Protein AF-A0AA88Y7M3-F1 (afdb_monomer_lite)

Secondary structure (DSSP, 8-state):
--------------PPP------SSHHHHHHHHHHHHSS---TT---HHHHHHHHHHHHHHGGGSGGGHHHHHHHHHHHHHHHEEEEEEE-TTS-EEEEEHHHHHHHHHHHHHHHHHHHHHHHHHHHHHHHHHHHHHHHHHHHHHHHHHHHHHHHHHHHHHHHHHHHHHHHHHHHHHHHHHHHHHHHHHHHHHHHHHHHHHHHHHHHHHHHHHHHHHHHHHHHHHHHHH-S----------PPPTHHHHHHHHHHHHHHHHHHHHHHHHHHHHHHHHHHHHHHHHHHHHHHS---TT--HHHHHHHHHHHHHHHHHHHHHHHHHHHHHHHHHHHHHHHHHHHHHHHHHHHHHHHTS---------------------------------------S---THHHHGGG-BEEEEESSTTS--EEPTT-EE-TTTSSEESB-GGG--SS--PPPPPTT--EEEEE-------HHHHHHHHHSPPP--------------------PPPP--PPPPPPPP--

Organism: Pinctada imbricata (NCBI:txid66713)

Foldseek 3Di:
DDDDDDDDDDDDDDDDDDDDDDPDDPVLVVVLVVLLVVDPDPDPDDDQVNVVSVLVVLVVCLVVPPPCSVVSVVVSVVVCPQFWDPDFDQDPVRDTDTGGPSVVVVVVVVVVVVVVVVVVVVVVVVVVVVVVVVVVVVVVVVVVVVVVVVVVVVVVVVVVVVVVVVVVVVVVVVVVVVVVVVVVVVVVVVVVVVVVVVVVVVVVVVVVVVVVVVVVVVVVVVVVVVVVVVPDDDDDDDDDDDDDPLVVLLVVLVVVLVVLVVVLVVLVVVLVVLVVVLVVVVVVLVVVVVVLDPDVPDDPVRVVVSVVVVVVSVVVNVVSVVVSVVSNVVSVVVSVVSVVVSVVSVVVSVVSVVPDDPDDDDDDDDDDDDDDDDDDDDDDDDDDDDDDDDDPPDDPCPPCLLVQLQQFKWKWFDLDQPPDTDGDPPFDADPSNRGTTPDGPSPDDPDDDDDDDPPRTNDMDIDRDPRPDPVVVVVVVVPDDDDDDDDDDDDDDDDPDPDPDDDDDDDDDDDDDDDDDDD

Structure (mmCIF, N/CA/C/O backbone):
data_AF-A0AA88Y7M3-F1
#
_entry.id   AF-A0AA88Y7M3-F1
#
loop_
_atom_site.group_PDB
_atom_site.id
_atom_site.type_symbol
_atom_site.label_atom_id
_atom_site.label_alt_id
_atom_site.label_comp_id
_atom_site.label_asym_id
_atom_site.label_entity_id
_atom_site.label_seq_id
_atom_site.pdbx_PDB_ins_code
_atom_site.Cartn_x
_atom_site.Cartn_y
_atom_site.Cartn_z
_atom_site.occupancy
_atom_site.B_iso_or_equiv
_atom_site.auth_seq_id
_atom_site.auth_comp_id
_atom_site.auth_asym_id
_atom_site.auth_atom_id
_atom_site.pdbx_PDB_model_num
ATOM 1 N N . MET A 1 1 ? -49.621 -44.677 62.172 1.00 40.03 1 MET A N 1
ATOM 2 C CA . MET A 1 1 ? -48.703 -45.122 63.239 1.00 40.03 1 MET A CA 1
ATOM 3 C C . MET A 1 1 ? -48.832 -44.098 64.359 1.00 40.03 1 MET A C 1
ATOM 5 O O . MET A 1 1 ? -48.247 -43.036 64.254 1.00 40.03 1 MET A O 1
ATOM 9 N N . GLU A 1 2 ? -49.791 -44.201 65.287 1.00 35.47 2 GLU A N 1
ATOM 10 C CA . GLU A 1 2 ? -49.888 -45.225 66.354 1.00 35.47 2 GLU A CA 1
ATOM 11 C C . GLU A 1 2 ? -48.499 -45.572 66.899 1.00 35.47 2 GLU A C 1
ATOM 13 O O . GLU A 1 2 ? -47.643 -46.012 66.140 1.00 35.47 2 GLU A O 1
ATOM 18 N N . ILE A 1 3 ? -48.197 -45.284 68.168 1.00 39.41 3 ILE A N 1
ATOM 19 C CA . ILE A 1 3 ? -48.433 -46.154 69.342 1.00 39.41 3 ILE A CA 1
ATOM 20 C C . ILE A 1 3 ? -48.314 -45.241 70.598 1.00 39.41 3 ILE A C 1
ATOM 22 O O . ILE A 1 3 ? -47.379 -44.452 70.678 1.00 39.41 3 ILE A O 1
ATOM 26 N N . ARG A 1 4 ? -49.350 -45.102 71.455 1.00 33.25 4 ARG A N 1
ATOM 27 C CA . ARG A 1 4 ? -49.575 -45.817 72.751 1.00 33.25 4 ARG A CA 1
ATOM 28 C C . ARG A 1 4 ? -48.367 -45.728 73.711 1.00 33.25 4 ARG A C 1
ATOM 30 O O . ARG A 1 4 ? -47.251 -45.967 73.301 1.00 33.25 4 ARG A O 1
ATOM 37 N N . GLY A 1 5 ? -48.466 -45.434 75.005 1.00 32.84 5 GLY A N 1
ATOM 38 C CA . GLY A 1 5 ? -49.502 -45.555 76.040 1.00 32.84 5 GLY A CA 1
ATOM 39 C C . GLY A 1 5 ? -48.958 -44.864 77.314 1.00 32.84 5 GLY A C 1
ATOM 40 O O . GLY A 1 5 ? -47.847 -44.356 77.302 1.00 32.84 5 GLY A O 1
ATOM 41 N N . GLY A 1 6 ? -49.629 -44.741 78.451 1.00 30.78 6 GLY A N 1
ATOM 42 C CA . GLY A 1 6 ? -50.733 -45.492 79.024 1.00 30.78 6 GLY A CA 1
ATOM 43 C C . GLY A 1 6 ? -50.415 -45.711 80.513 1.00 30.78 6 GLY A C 1
ATOM 44 O O . GLY A 1 6 ? -49.339 -46.195 80.838 1.00 30.78 6 GLY A O 1
ATOM 45 N N . GLY A 1 7 ? -51.363 -45.380 81.397 1.00 33.00 7 GLY A N 1
ATOM 46 C CA . GLY A 1 7 ? -51.380 -45.785 82.814 1.00 33.00 7 GLY A CA 1
ATOM 47 C C . GLY A 1 7 ? -51.009 -44.667 83.805 1.00 33.00 7 GLY A C 1
ATOM 48 O O . GLY A 1 7 ? -49.967 -44.051 83.686 1.00 33.00 7 GLY A O 1
ATOM 49 N N . GLY A 1 8 ? -51.788 -44.313 84.827 1.00 31.11 8 GLY A N 1
ATOM 50 C CA . GLY A 1 8 ? -52.992 -44.935 85.369 1.00 31.11 8 GLY A CA 1
ATOM 51 C C . GLY A 1 8 ? -52.882 -45.180 86.879 1.00 31.11 8 GLY A C 1
ATOM 52 O O . GLY A 1 8 ? -52.423 -46.235 87.281 1.00 31.11 8 GLY A O 1
ATOM 53 N N . ARG A 1 9 ? -53.442 -44.241 87.662 1.00 34.91 9 ARG A N 1
ATOM 54 C CA . ARG A 1 9 ? -54.138 -44.390 88.968 1.00 34.91 9 ARG A CA 1
ATOM 55 C C . ARG A 1 9 ? -53.392 -44.926 90.213 1.00 34.91 9 ARG A C 1
ATOM 57 O O . ARG A 1 9 ? -52.965 -46.070 90.245 1.00 34.91 9 ARG A O 1
ATOM 64 N N . LYS A 1 10 ? -53.539 -44.190 91.328 1.00 33.66 10 LYS A N 1
ATOM 65 C CA . LYS A 1 10 ? -54.409 -44.427 92.529 1.00 33.66 10 LYS A CA 1
ATOM 66 C C . LYS A 1 10 ? -53.847 -43.558 93.680 1.00 33.66 10 LYS A C 1
ATOM 68 O O . LYS A 1 10 ? -52.641 -43.517 93.852 1.00 33.66 10 LYS A O 1
ATOM 73 N N . GLY A 1 11 ? -54.618 -42.669 94.326 1.00 31.55 11 GLY A N 1
ATOM 74 C CA . GLY A 1 11 ? -55.534 -42.953 95.454 1.00 31.55 11 GLY A CA 1
ATOM 75 C C . GLY A 1 11 ? -54.705 -43.268 96.712 1.00 31.55 11 GLY A C 1
ATOM 76 O O . GLY A 1 11 ? -53.865 -44.145 96.636 1.00 31.55 11 GLY A O 1
ATOM 77 N N . VAL A 1 12 ? -54.821 -42.654 97.891 1.00 32.78 12 VAL A N 1
ATOM 78 C CA . VAL A 1 12 ? -55.967 -42.286 98.748 1.00 32.78 12 VAL A CA 1
ATOM 79 C C . VAL A 1 12 ? -55.325 -41.480 99.907 1.00 32.78 12 VAL A C 1
ATOM 81 O O . VAL A 1 12 ? -54.249 -41.845 100.356 1.00 32.78 12 VAL A O 1
ATOM 84 N N . GLY A 1 13 ? -55.792 -40.295 100.304 1.00 29.58 13 GLY A N 1
ATOM 85 C CA . GLY A 1 13 ? -56.851 -40.089 101.301 1.00 29.58 13 GLY A CA 1
ATOM 86 C C . GLY A 1 13 ? -56.268 -39.739 102.683 1.00 29.58 13 GLY A C 1
ATOM 87 O O . GLY A 1 13 ? -55.362 -40.402 103.167 1.00 29.58 13 GLY A O 1
ATOM 88 N N . GLY A 1 14 ? -56.789 -38.688 103.322 1.00 31.47 14 GLY A N 1
ATOM 89 C CA . GLY A 1 14 ? -56.364 -38.290 104.669 1.00 31.47 14 GLY A CA 1
ATOM 90 C C . GLY A 1 14 ? -56.808 -36.883 105.054 1.00 31.47 14 GLY A C 1
ATOM 91 O O . GLY A 1 14 ? -55.990 -35.982 105.195 1.00 31.47 14 GLY A O 1
ATOM 92 N N . GLY A 1 15 ? -58.121 -36.675 105.173 1.00 30.50 15 GLY A N 1
ATOM 93 C CA . GLY A 1 15 ? -58.709 -35.404 105.591 1.00 30.50 15 GLY A CA 1
ATOM 94 C C . GLY A 1 15 ? -58.549 -35.143 107.092 1.00 30.50 15 GLY A C 1
ATOM 95 O O . GLY A 1 15 ? -59.103 -35.869 107.913 1.00 30.50 15 GLY A O 1
ATOM 96 N N . GLY A 1 16 ? -57.860 -34.054 107.437 1.00 33.12 16 GLY A N 1
ATOM 97 C CA . GLY A 1 16 ? -57.858 -33.445 108.767 1.00 33.12 16 GLY A CA 1
ATOM 98 C C . GLY A 1 16 ? -58.781 -32.226 108.805 1.00 33.12 16 GLY A C 1
ATOM 99 O O . GLY A 1 16 ? -58.578 -31.248 108.086 1.00 33.12 16 GLY A O 1
ATOM 100 N N . LYS A 1 17 ? -59.826 -32.293 109.633 1.00 34.66 17 LYS A N 1
ATOM 101 C CA . LYS A 1 17 ? -60.807 -31.223 109.865 1.00 34.66 17 LYS A CA 1
ATOM 102 C C . LYS A 1 17 ? -60.150 -30.034 110.581 1.00 34.66 17 LYS A C 1
ATOM 104 O O . LYS A 1 17 ? -59.728 -30.162 111.722 1.00 34.66 17 LYS A O 1
ATOM 109 N N . GLY A 1 18 ? -60.172 -28.859 109.951 1.00 33.34 18 GLY A N 1
ATOM 110 C CA . GLY A 1 18 ? -59.801 -27.576 110.557 1.00 33.34 18 GLY A CA 1
ATOM 111 C C . GLY A 1 18 ? -60.838 -26.504 110.231 1.00 33.34 18 GLY A C 1
ATOM 112 O O . GLY A 1 18 ? -60.803 -25.868 109.181 1.00 33.34 18 GLY A O 1
ATOM 113 N N . ARG A 1 19 ? -61.812 -26.334 111.123 1.00 36.12 19 ARG A N 1
ATOM 114 C CA . ARG A 1 19 ? -62.921 -25.382 111.012 1.00 36.12 19 ARG A CA 1
ATOM 115 C C . ARG A 1 19 ? -62.420 -23.984 111.399 1.00 36.12 19 ARG A C 1
ATOM 117 O O . ARG A 1 19 ? -62.315 -23.695 112.581 1.00 36.12 19 ARG A O 1
ATOM 124 N N . LEU A 1 20 ? -62.184 -23.091 110.434 1.00 34.91 20 LEU A N 1
ATOM 125 C CA . LEU A 1 20 ? -62.136 -21.646 110.703 1.00 34.91 20 LEU A CA 1
ATOM 126 C C . LEU A 1 20 ? -62.958 -20.859 109.677 1.00 34.91 20 LEU A C 1
ATOM 128 O O . LEU A 1 20 ? -62.639 -20.771 108.491 1.00 34.91 20 LEU A O 1
ATOM 132 N N . LYS A 1 21 ? -64.039 -20.255 110.179 1.00 41.78 21 LYS A N 1
ATOM 133 C CA . LYS A 1 21 ? -64.826 -19.215 109.516 1.00 41.78 21 LYS A CA 1
ATOM 134 C C . LYS A 1 21 ? -63.900 -18.057 109.106 1.00 41.78 21 LYS A C 1
ATOM 136 O O . LYS A 1 21 ? -63.487 -17.272 109.950 1.00 41.78 21 LYS A O 1
ATOM 141 N N . ARG A 1 22 ? -63.643 -17.894 107.806 1.00 33.56 22 ARG A N 1
ATOM 142 C CA . ARG A 1 22 ? -63.214 -16.622 107.192 1.00 33.56 22 ARG A CA 1
ATOM 143 C C . ARG A 1 22 ? -64.024 -16.383 105.914 1.00 33.56 22 ARG A C 1
ATOM 145 O O . ARG A 1 22 ? -63.548 -16.580 104.800 1.00 33.56 22 ARG A O 1
ATOM 152 N N . ARG A 1 23 ? -65.292 -15.992 106.079 1.00 34.78 23 ARG A N 1
ATOM 153 C CA . ARG A 1 23 ? -66.102 -15.398 105.002 1.00 34.78 23 ARG A CA 1
ATOM 154 C C . ARG A 1 23 ? -65.653 -13.941 104.826 1.00 34.78 23 ARG A C 1
ATOM 156 O O . ARG A 1 23 ? -65.616 -13.211 105.807 1.00 34.78 23 ARG A O 1
ATOM 163 N N . GLY A 1 24 ? -65.292 -13.539 103.602 1.00 36.59 24 GLY A N 1
ATOM 164 C CA . GLY A 1 24 ? -65.169 -12.119 103.234 1.00 36.59 24 GLY A CA 1
ATOM 165 C C . GLY A 1 24 ? -64.111 -11.742 102.187 1.00 36.59 24 GLY A C 1
ATOM 166 O O . GLY A 1 24 ? -64.396 -10.905 101.342 1.00 36.59 24 GLY A O 1
ATOM 167 N N . ARG A 1 25 ? -62.908 -12.343 102.180 1.00 38.91 25 ARG A N 1
ATOM 168 C CA . ARG A 1 25 ? -61.787 -11.831 101.344 1.00 38.91 25 ARG A CA 1
ATOM 169 C C . ARG A 1 25 ? -61.368 -12.688 100.138 1.00 38.91 25 ARG A C 1
ATOM 171 O O . ARG A 1 25 ? -60.742 -12.159 99.228 1.00 38.91 25 ARG A O 1
ATOM 178 N N . ARG A 1 26 ? -61.756 -13.970 100.061 1.00 38.03 26 ARG A N 1
ATOM 179 C CA . ARG A 1 26 ? -61.292 -14.897 98.998 1.00 38.03 26 ARG A CA 1
ATOM 180 C C . ARG A 1 26 ? -61.873 -14.649 97.594 1.00 38.03 26 ARG A C 1
ATOM 182 O O . ARG A 1 26 ? -61.224 -14.993 96.621 1.00 38.03 26 ARG A O 1
ATOM 189 N N . ARG A 1 27 ? -63.046 -14.015 97.452 1.00 49.03 27 ARG A N 1
ATOM 190 C CA . ARG A 1 27 ? -63.662 -13.781 96.122 1.00 49.03 27 ARG A CA 1
ATOM 191 C C . ARG A 1 27 ? -62.916 -12.761 95.253 1.00 49.03 27 ARG A C 1
ATOM 193 O O . ARG A 1 27 ? -63.016 -12.837 94.038 1.00 49.03 27 ARG A O 1
ATOM 200 N N . ARG A 1 28 ? -62.198 -11.805 95.855 1.00 49.22 28 ARG A N 1
ATOM 201 C CA . ARG A 1 28 ? -61.482 -10.762 95.099 1.00 49.22 28 ARG A CA 1
ATOM 202 C C . ARG A 1 28 ? -60.147 -11.260 94.551 1.00 49.22 28 ARG A C 1
ATOM 204 O O . ARG A 1 28 ? -59.816 -10.918 93.429 1.00 49.22 28 ARG A O 1
ATOM 211 N N . VAL A 1 29 ? -59.442 -12.103 95.306 1.00 53.81 29 VAL A N 1
ATOM 212 C CA . VAL A 1 29 ? -58.156 -12.690 94.890 1.00 53.81 29 VAL A CA 1
ATOM 213 C C . VAL A 1 29 ? -58.335 -13.550 93.634 1.00 53.81 29 VAL A C 1
ATOM 215 O O . VAL A 1 29 ? -57.648 -13.308 92.651 1.00 53.81 29 VAL A O 1
ATOM 218 N N . ASN A 1 30 ? -59.364 -14.410 93.598 1.00 59.31 30 ASN A N 1
ATOM 219 C CA . ASN A 1 30 ? -59.674 -15.219 92.412 1.00 59.31 30 ASN A CA 1
ATOM 220 C C . ASN A 1 30 ? -59.967 -14.384 91.152 1.00 59.31 30 ASN A C 1
ATOM 222 O O . ASN A 1 30 ? -59.659 -14.831 90.058 1.00 59.31 30 ASN A O 1
ATOM 226 N N . ARG A 1 31 ? -60.564 -13.186 91.274 1.00 63.78 31 ARG A N 1
ATOM 227 C CA . ARG A 1 31 ? -60.879 -12.331 90.112 1.00 63.78 31 ARG A CA 1
ATOM 228 C C . ARG A 1 31 ? -59.612 -11.793 89.447 1.00 63.78 31 ARG A C 1
ATOM 230 O O . ARG A 1 31 ? -59.529 -11.776 88.228 1.00 63.78 31 ARG A O 1
ATOM 237 N N . TYR A 1 32 ? -58.657 -11.336 90.250 1.00 64.38 32 TYR A N 1
ATOM 238 C CA . TYR A 1 32 ? -57.402 -10.776 89.749 1.00 64.38 32 TYR A CA 1
ATOM 239 C C . TYR A 1 32 ? -56.449 -11.866 89.245 1.00 64.38 32 TYR A C 1
ATOM 241 O O . TYR A 1 32 ? -55.717 -11.643 88.291 1.00 64.38 32 TYR A O 1
ATOM 249 N N . GLU A 1 33 ? -56.511 -13.060 89.834 1.00 62.09 33 GLU A N 1
ATOM 250 C CA . GLU A 1 33 ? -55.782 -14.238 89.359 1.00 62.09 33 GLU A CA 1
ATOM 251 C C . GLU A 1 33 ? -56.302 -14.717 87.992 1.00 62.09 33 GLU A C 1
ATOM 253 O O . GLU A 1 33 ? -55.501 -14.978 87.103 1.00 62.09 33 GLU A O 1
ATOM 258 N N . LEU A 1 34 ? -57.625 -14.721 87.780 1.00 63.44 34 LEU A N 1
ATOM 259 C CA . LEU A 1 34 ? -58.248 -14.993 86.475 1.00 63.44 34 LEU A CA 1
ATOM 260 C C . LEU A 1 34 ? -57.843 -13.967 85.400 1.00 63.44 34 LEU A C 1
ATOM 262 O O . LEU A 1 34 ? -57.392 -14.364 84.333 1.00 63.44 34 LEU A O 1
ATOM 266 N N . LEU A 1 35 ? -57.893 -12.664 85.707 1.00 62.09 35 LEU A N 1
ATOM 267 C CA . LEU A 1 35 ? -57.499 -11.597 84.768 1.00 62.09 35 LEU A CA 1
ATOM 268 C C . LEU A 1 35 ? -56.031 -11.690 84.317 1.00 62.09 35 LEU A C 1
ATOM 270 O O . LEU A 1 35 ? -55.704 -11.328 83.192 1.00 62.09 35 LEU A O 1
ATOM 274 N N . CYS A 1 36 ? -55.141 -12.181 85.181 1.00 60.62 36 CYS A N 1
ATOM 275 C CA . CYS A 1 36 ? -53.735 -12.400 84.841 1.00 60.62 36 CYS A CA 1
ATOM 276 C C . CYS A 1 36 ? -53.484 -13.721 84.086 1.00 60.62 36 CYS A C 1
ATOM 278 O O . CYS A 1 36 ? -52.421 -13.865 83.483 1.00 60.62 36 CYS A O 1
ATOM 280 N N . LEU A 1 37 ? -54.418 -14.680 84.141 1.00 62.91 37 LEU A N 1
ATOM 281 C CA . LEU A 1 37 ? -54.350 -15.983 83.461 1.00 62.91 37 LEU A CA 1
ATOM 282 C C . LEU A 1 37 ? -54.987 -15.959 82.064 1.00 62.91 37 LEU A C 1
ATOM 284 O O . LEU A 1 37 ? -54.575 -16.738 81.207 1.00 62.91 37 LEU A O 1
ATOM 288 N N . ASP A 1 38 ? -55.931 -15.045 81.821 1.00 60.72 38 ASP A N 1
ATOM 289 C CA . ASP A 1 38 ? -56.581 -14.841 80.517 1.00 60.72 38 ASP A CA 1
ATOM 290 C C . ASP A 1 38 ? -55.612 -14.312 79.433 1.00 60.72 38 ASP A C 1
ATOM 292 O O . ASP A 1 38 ? -55.973 -14.221 78.260 1.00 60.72 38 ASP A O 1
ATOM 296 N N . HIS A 1 39 ? -54.369 -13.964 79.790 1.00 58.59 39 HIS A N 1
ATOM 297 C CA . HIS A 1 39 ? -53.306 -13.590 78.849 1.00 58.59 39 HIS A CA 1
ATOM 298 C C . HIS A 1 39 ? -52.179 -14.634 78.905 1.00 58.59 39 HIS A C 1
ATOM 300 O O . HIS A 1 39 ? -51.410 -14.653 79.874 1.00 58.59 39 HIS A O 1
ATOM 306 N N . PRO A 1 40 ? -52.069 -15.531 77.903 1.00 54.66 40 PRO A N 1
ATOM 307 C CA . PRO A 1 40 ? -51.190 -16.690 77.979 1.00 54.66 40 PRO A CA 1
ATOM 308 C C . PRO A 1 40 ? -49.718 -16.283 78.091 1.00 54.66 40 PRO A C 1
ATOM 310 O O . PRO A 1 40 ? -49.215 -15.402 77.392 1.00 54.66 40 PRO A O 1
ATOM 313 N N . ILE A 1 41 ? -49.012 -16.965 78.988 1.00 55.09 41 ILE A N 1
ATOM 314 C CA . ILE A 1 41 ? -47.576 -16.817 79.203 1.00 55.09 41 ILE A CA 1
ATOM 315 C C . ILE A 1 41 ? -46.862 -17.428 77.993 1.00 55.09 41 ILE A C 1
ATOM 317 O O . ILE A 1 41 ? -46.729 -18.646 77.915 1.00 55.09 41 ILE A O 1
ATOM 321 N N . GLN A 1 42 ? -46.357 -16.610 77.068 1.00 54.97 42 GLN A N 1
ATOM 322 C CA . GLN A 1 42 ? -45.207 -17.048 76.278 1.00 54.97 42 GLN A CA 1
ATOM 323 C C . GLN A 1 42 ? -43.968 -16.925 77.176 1.00 54.97 42 GLN A C 1
ATOM 325 O O . GLN A 1 42 ? -43.625 -15.809 77.586 1.00 54.97 42 GLN A O 1
ATOM 330 N N . PRO A 1 43 ? -43.318 -18.039 77.558 1.00 47.62 43 PRO A N 1
ATOM 331 C CA . PRO A 1 43 ? -42.139 -17.980 78.408 1.00 47.62 43 PRO A CA 1
ATOM 332 C C . PRO A 1 43 ? -41.037 -17.193 77.682 1.00 47.62 43 PRO A C 1
ATOM 334 O O . PRO A 1 43 ? -40.630 -17.553 76.582 1.00 47.62 43 PRO A O 1
ATOM 337 N N . GLY A 1 44 ? -40.582 -16.091 78.286 1.00 57.31 44 GLY A N 1
ATOM 338 C CA . GLY A 1 44 ? -39.418 -15.323 77.824 1.00 57.31 44 GLY A CA 1
ATOM 339 C C . GLY A 1 44 ? -39.689 -14.040 77.026 1.00 57.31 44 GLY A C 1
ATOM 340 O O . GLY A 1 44 ? -38.734 -13.325 76.741 1.00 57.31 44 GLY A O 1
ATOM 341 N N . LYS A 1 45 ? -40.943 -13.687 76.698 1.00 62.91 45 LYS A N 1
ATOM 342 C CA . LYS A 1 45 ? -41.257 -12.424 75.995 1.00 62.91 45 LYS A CA 1
ATOM 343 C C . LYS A 1 45 ? -42.175 -11.521 76.833 1.00 62.91 45 LYS A C 1
ATOM 345 O O . LYS A 1 45 ? -43.278 -11.943 77.181 1.00 62.91 45 LYS A O 1
ATOM 350 N N . PRO A 1 46 ? -41.768 -10.276 77.148 1.00 67.25 46 PRO A N 1
ATOM 351 C CA . PRO A 1 46 ? -42.670 -9.292 77.740 1.00 67.25 46 PRO A CA 1
ATOM 352 C C . PRO A 1 46 ? -43.801 -8.967 76.753 1.00 67.25 46 PRO A C 1
ATOM 354 O O . PRO A 1 46 ? -43.540 -8.797 75.558 1.00 67.25 46 PRO A O 1
ATOM 357 N N . ASN A 1 47 ? -45.042 -8.918 77.247 1.00 73.56 47 ASN A N 1
ATOM 358 C CA . ASN A 1 47 ? -46.235 -8.583 76.466 1.00 73.56 47 ASN A CA 1
ATOM 359 C C . ASN A 1 47 ? -46.864 -7.291 77.018 1.00 73.56 47 ASN A C 1
ATOM 361 O O . ASN A 1 47 ? -47.079 -7.181 78.228 1.00 73.56 47 ASN A O 1
ATOM 365 N N . GLU A 1 48 ? -47.148 -6.329 76.140 1.00 73.19 48 GLU A N 1
ATOM 366 C CA . GLU A 1 48 ? -47.672 -5.002 76.488 1.00 73.19 48 GLU A CA 1
ATOM 367 C C . GLU A 1 48 ? -49.051 -5.080 77.153 1.00 73.19 48 GLU A C 1
ATOM 369 O O . GLU A 1 48 ? -49.285 -4.443 78.181 1.00 73.19 48 GLU A O 1
ATOM 374 N N . GLU A 1 49 ? -49.936 -5.923 76.626 1.00 73.81 49 GLU A N 1
ATOM 375 C CA . GLU A 1 49 ? -51.302 -6.091 77.132 1.00 73.81 49 GLU A CA 1
ATOM 376 C C . GLU A 1 49 ? -51.308 -6.619 78.570 1.00 73.81 49 GLU A C 1
ATOM 378 O O . GLU A 1 49 ? -52.059 -6.152 79.423 1.00 73.81 49 GLU A O 1
ATOM 383 N N . ARG A 1 50 ? -50.386 -7.533 78.887 1.00 74.81 50 ARG A N 1
ATOM 384 C CA . ARG A 1 50 ? -50.243 -8.093 80.235 1.00 74.81 50 ARG A CA 1
ATOM 385 C C . ARG A 1 50 ? -49.733 -7.063 81.237 1.00 74.81 50 ARG A C 1
ATOM 387 O O . ARG A 1 50 ? -50.193 -7.046 82.376 1.00 74.81 50 ARG A O 1
ATOM 394 N N . VAL A 1 51 ? -48.789 -6.217 80.832 1.00 79.06 51 VAL A N 1
ATOM 395 C CA . VAL A 1 51 ? -48.288 -5.123 81.676 1.00 79.06 51 VAL A CA 1
ATOM 396 C C . VAL A 1 51 ? -49.407 -4.111 81.935 1.00 79.06 51 VAL A C 1
ATOM 398 O O . VAL A 1 51 ? -49.620 -3.722 83.081 1.00 79.06 51 VAL A O 1
ATOM 401 N N . ARG A 1 52 ? -50.205 -3.786 80.911 1.00 77.44 52 ARG A N 1
ATOM 402 C CA . ARG A 1 52 ? -51.381 -2.911 81.026 1.00 77.44 52 ARG A CA 1
ATOM 403 C C . ARG A 1 52 ? -52.424 -3.474 82.001 1.00 77.44 52 ARG A C 1
ATOM 405 O O . ARG A 1 52 ? -52.874 -2.758 82.894 1.00 77.44 52 ARG A O 1
ATOM 412 N N . VAL A 1 53 ? -52.746 -4.766 81.899 1.00 78.06 53 VAL A N 1
ATOM 413 C CA . VAL A 1 53 ? -53.654 -5.453 82.835 1.00 78.06 53 VAL A CA 1
ATOM 414 C C . VAL A 1 53 ? -53.068 -5.500 84.249 1.00 78.06 53 VAL A C 1
ATOM 416 O O . VAL A 1 53 ? -53.787 -5.248 85.213 1.00 78.06 53 VAL A O 1
ATOM 419 N N . ALA A 1 54 ? -51.765 -5.743 84.409 1.00 77.44 54 ALA A N 1
ATOM 420 C CA . ALA A 1 54 ? -51.115 -5.763 85.721 1.00 77.44 54 ALA A CA 1
ATOM 421 C C . ALA A 1 54 ? -51.188 -4.401 86.436 1.00 77.44 54 ALA A C 1
ATOM 423 O O . ALA A 1 54 ? -51.498 -4.359 87.629 1.00 77.44 54 ALA A O 1
ATOM 424 N N . PHE A 1 55 ? -50.976 -3.292 85.719 1.00 81.00 55 PHE A N 1
ATOM 425 C CA . PHE A 1 55 ? -51.149 -1.946 86.274 1.00 81.00 55 PHE A CA 1
ATOM 426 C C . PHE A 1 55 ? -52.620 -1.602 86.537 1.00 81.00 55 PHE A C 1
ATOM 428 O O . PHE A 1 55 ? -52.915 -0.999 87.565 1.00 81.00 55 PHE A O 1
ATOM 435 N N . GLN A 1 56 ? -53.560 -2.069 85.707 1.00 80.38 56 GLN A N 1
ATOM 436 C CA . GLN A 1 56 ? -54.996 -1.905 85.965 1.00 80.38 56 GLN A CA 1
ATOM 437 C C . GLN A 1 56 ? -55.440 -2.647 87.236 1.00 80.38 56 GLN A C 1
ATOM 439 O O . GLN A 1 56 ? -56.216 -2.122 88.031 1.00 80.38 56 GLN A O 1
ATOM 444 N N . VAL A 1 57 ? -54.918 -3.855 87.468 1.00 79.44 57 VAL A N 1
ATOM 445 C CA . VAL A 1 57 ? -55.143 -4.618 88.704 1.00 79.44 57 VAL A CA 1
ATOM 446 C C . VAL A 1 57 ? -54.508 -3.919 89.909 1.00 79.44 57 VAL A C 1
ATOM 448 O O . VAL A 1 57 ? -55.116 -3.878 90.981 1.00 79.44 57 VAL A O 1
ATOM 451 N N . LEU A 1 58 ? -53.313 -3.347 89.748 1.00 78.81 58 LEU A N 1
ATOM 452 C CA . LEU A 1 58 ? -52.640 -2.575 90.792 1.00 78.81 58 LEU A CA 1
ATOM 453 C C . LEU A 1 58 ? -53.455 -1.325 91.171 1.00 78.81 58 LEU A C 1
ATOM 455 O O . LEU A 1 58 ? -53.695 -1.099 92.356 1.00 78.81 58 LEU A O 1
ATOM 459 N N . ASP A 1 59 ? -53.975 -0.590 90.188 1.00 80.75 59 ASP A N 1
ATOM 460 C CA . ASP A 1 59 ? -54.851 0.578 90.372 1.00 80.75 59 ASP A CA 1
ATOM 461 C C . ASP A 1 59 ? -56.148 0.235 91.093 1.00 80.75 59 ASP A C 1
ATOM 463 O O . ASP A 1 59 ? -56.629 0.978 91.947 1.00 80.75 59 ASP A O 1
ATOM 467 N N . ASP A 1 60 ? -56.677 -0.947 90.811 1.00 81.00 60 ASP A N 1
ATOM 468 C CA . ASP A 1 60 ? -57.853 -1.487 91.466 1.00 81.00 60 ASP A CA 1
ATOM 469 C C . ASP A 1 60 ? -57.596 -1.866 92.934 1.00 81.00 60 ASP A C 1
ATOM 471 O O . ASP A 1 60 ? -58.517 -1.845 93.762 1.00 81.00 60 ASP A O 1
ATOM 475 N N . LEU A 1 61 ? -56.371 -2.285 93.261 1.00 77.62 61 LEU A N 1
ATOM 476 C CA . LEU A 1 61 ? -55.976 -2.776 94.582 1.00 77.62 61 LEU A CA 1
ATOM 477 C C . LEU A 1 61 ? -55.498 -1.653 95.507 1.00 77.62 61 LEU A C 1
ATOM 479 O O . LEU A 1 61 ? -55.835 -1.690 96.692 1.00 77.62 61 LEU A O 1
ATOM 483 N N . VAL A 1 62 ? -54.785 -0.651 94.987 1.00 77.88 62 VAL A N 1
ATOM 484 C CA . VAL A 1 62 ? -54.184 0.454 95.758 1.00 77.88 62 VAL A CA 1
ATOM 485 C C . VAL A 1 62 ? -55.194 1.163 96.684 1.00 77.88 62 VAL A C 1
ATOM 487 O O . VAL A 1 62 ? -54.921 1.237 97.885 1.00 77.88 62 VAL A O 1
ATOM 490 N N . PRO A 1 63 ? -56.403 1.569 96.238 1.00 79.81 63 PRO A N 1
ATOM 491 C CA . PRO A 1 63 ? -57.399 2.226 97.096 1.00 79.81 63 PRO A CA 1
ATOM 492 C C . PRO A 1 63 ? -57.959 1.330 98.211 1.00 79.81 63 PRO A C 1
ATOM 494 O O . PRO A 1 63 ? -58.531 1.812 99.188 1.00 79.81 63 PRO A O 1
ATOM 497 N N . LYS A 1 64 ? -57.827 0.003 98.078 1.00 78.12 64 LYS A N 1
ATOM 498 C CA . LYS A 1 64 ? -58.372 -0.991 99.018 1.00 78.12 64 LYS A CA 1
ATOM 499 C C . LYS A 1 64 ? -57.391 -1.325 100.156 1.00 78.12 64 LYS A C 1
ATOM 501 O O . LYS A 1 64 ? -57.754 -2.104 101.040 1.00 78.12 64 LYS A O 1
ATOM 506 N N . LEU A 1 65 ? -56.178 -0.755 100.153 1.00 74.69 65 LEU A N 1
ATOM 507 C CA . LEU A 1 65 ? -55.086 -1.061 101.095 1.00 74.69 65 LEU A CA 1
ATOM 508 C C . LEU A 1 65 ? -55.044 -0.159 102.348 1.00 74.69 65 LEU A C 1
ATOM 510 O O . LEU A 1 65 ? -54.226 -0.387 103.242 1.00 74.69 65 LEU A O 1
ATOM 514 N N . GLY A 1 66 ? -55.946 0.822 102.471 1.00 75.69 66 GLY A N 1
ATOM 515 C CA . GLY A 1 66 ? -56.112 1.624 103.691 1.00 75.69 66 GLY A CA 1
ATOM 516 C C . GLY A 1 66 ? -54.878 2.474 104.016 1.00 75.69 66 GLY A C 1
ATOM 517 O O . GLY A 1 66 ? -54.491 3.328 103.224 1.00 75.69 66 GLY A O 1
ATOM 518 N N . VAL A 1 67 ? -54.238 2.248 105.168 1.00 75.56 67 VAL A N 1
ATOM 519 C CA . VAL A 1 67 ? -53.069 3.032 105.636 1.00 75.56 67 VAL A CA 1
ATOM 520 C C . VAL A 1 67 ? -51.867 2.909 104.687 1.00 75.56 67 VAL A C 1
ATOM 522 O O . VAL A 1 67 ? -51.093 3.851 104.530 1.00 75.56 67 VAL A O 1
ATOM 525 N N . TYR A 1 68 ? -51.742 1.776 103.994 1.00 75.69 68 TYR A N 1
ATOM 526 C CA . TYR A 1 68 ? -50.640 1.513 103.068 1.00 75.69 68 TYR A CA 1
ATOM 527 C C . TYR A 1 68 ? -50.839 2.124 101.679 1.00 75.69 68 TYR A C 1
ATOM 529 O O . TYR A 1 68 ? -49.922 2.051 100.865 1.00 75.69 68 TYR A O 1
ATOM 537 N N . THR A 1 69 ? -51.991 2.753 101.411 1.00 81.06 69 THR A N 1
ATOM 538 C CA . THR A 1 69 ? -52.299 3.358 100.105 1.00 81.06 69 THR A CA 1
ATOM 539 C C . THR A 1 69 ? -51.174 4.289 99.665 1.00 81.06 69 THR A C 1
ATOM 541 O O . THR A 1 69 ? -50.626 4.089 98.596 1.00 81.06 69 THR A O 1
ATOM 544 N N . ARG A 1 70 ? -50.712 5.206 100.530 1.00 78.06 70 ARG A N 1
ATOM 545 C CA . ARG A 1 70 ? -49.624 6.151 100.202 1.00 78.06 70 ARG A CA 1
ATOM 546 C C . ARG A 1 70 ? -48.308 5.477 99.798 1.00 78.06 70 ARG A C 1
ATOM 548 O O . ARG A 1 70 ? -47.600 6.000 98.947 1.00 78.06 70 ARG A O 1
ATOM 555 N N . VAL A 1 71 ? -47.971 4.346 100.418 1.00 82.19 71 VAL A N 1
ATOM 556 C CA . VAL A 1 71 ? -46.730 3.610 100.128 1.00 82.19 71 VAL A CA 1
ATOM 557 C C . VAL A 1 71 ? -46.866 2.860 98.806 1.00 82.19 71 VAL A C 1
ATOM 559 O O . VAL A 1 71 ? -45.984 2.944 97.962 1.00 82.19 71 VAL A O 1
ATOM 562 N N . PHE A 1 72 ? -47.997 2.186 98.587 1.00 81.44 72 PHE A N 1
ATOM 563 C CA . PHE A 1 72 ? -48.254 1.467 97.340 1.00 81.44 72 PHE A CA 1
ATOM 564 C C . PHE A 1 72 ? -48.511 2.392 96.146 1.00 81.44 72 PHE A C 1
ATOM 566 O O . PHE A 1 72 ? -48.210 1.992 95.029 1.00 81.44 72 PHE A O 1
ATOM 573 N N . THR A 1 73 ? -48.997 3.620 96.354 1.00 82.38 73 THR A N 1
ATOM 574 C CA . THR A 1 73 ? -49.056 4.641 95.296 1.00 82.38 73 THR A CA 1
ATOM 575 C C . THR A 1 73 ? -47.650 5.040 94.856 1.00 82.38 73 THR A C 1
ATOM 577 O O . THR A 1 73 ? -47.375 5.005 93.669 1.00 82.38 73 THR A O 1
ATOM 580 N N . LYS A 1 74 ? -46.723 5.294 95.793 1.00 83.06 74 LYS A N 1
ATOM 581 C CA . LYS A 1 74 ? -45.319 5.567 95.437 1.00 83.06 74 LYS A CA 1
ATOM 582 C C . LYS A 1 74 ? -44.658 4.396 94.712 1.00 83.06 74 LYS A C 1
ATOM 584 O O . LYS A 1 74 ? -44.058 4.593 93.672 1.00 83.06 74 LYS A O 1
ATOM 589 N N . ILE A 1 75 ? -44.833 3.173 95.219 1.00 83.62 75 ILE A N 1
ATOM 590 C CA . ILE A 1 75 ? -44.288 1.967 94.574 1.00 83.62 75 ILE A CA 1
ATOM 591 C C . ILE A 1 75 ? -44.882 1.779 93.174 1.00 83.62 75 ILE A C 1
ATOM 593 O O . ILE A 1 75 ? -44.164 1.405 92.255 1.00 83.62 75 ILE A O 1
ATOM 597 N N . LYS A 1 76 ? -46.184 2.035 92.997 1.00 83.88 76 LYS A N 1
ATOM 598 C CA . LYS A 1 76 ? -46.821 2.030 91.679 1.00 83.88 76 LYS A CA 1
ATOM 599 C C . LYS A 1 76 ? -46.157 3.054 90.763 1.00 83.88 76 LYS A C 1
ATOM 601 O O . LYS A 1 76 ? -45.840 2.695 89.637 1.00 83.88 76 LYS A O 1
ATOM 606 N N . ASP A 1 77 ? -46.016 4.296 91.210 1.00 82.88 77 ASP A N 1
ATOM 607 C CA . ASP A 1 77 ? -45.512 5.387 90.377 1.00 82.88 77 ASP A CA 1
ATOM 608 C C . ASP A 1 77 ? -44.042 5.145 89.989 1.00 82.88 77 ASP A C 1
ATOM 610 O O . ASP A 1 77 ? -43.689 5.294 88.820 1.00 82.88 77 ASP A O 1
ATOM 614 N N . ASP A 1 78 ? -43.225 4.636 90.919 1.00 84.19 78 ASP A N 1
ATOM 615 C CA . ASP A 1 78 ? -41.840 4.217 90.667 1.00 84.19 78 ASP A CA 1
ATOM 616 C C . ASP A 1 78 ? -41.774 3.033 89.682 1.00 84.19 78 ASP A C 1
ATOM 618 O O . ASP A 1 78 ? -40.977 3.033 88.744 1.00 84.19 78 ASP A O 1
ATOM 622 N N . LEU A 1 79 ? -42.644 2.024 89.843 1.00 83.38 79 LEU A N 1
ATOM 623 C CA . LEU A 1 79 ? -42.743 0.892 88.910 1.00 83.38 79 LEU A CA 1
ATOM 624 C C . LEU A 1 79 ? -43.241 1.327 87.530 1.00 83.38 79 LEU A C 1
ATOM 626 O O . LEU A 1 79 ? -42.793 0.793 86.518 1.00 83.38 79 LEU A O 1
ATOM 630 N N . TYR A 1 80 ? -44.170 2.277 87.476 1.00 83.69 80 TYR A N 1
ATOM 631 C CA . TYR A 1 80 ? -44.696 2.812 86.229 1.00 83.69 80 TYR A CA 1
ATOM 632 C C . TYR A 1 80 ? -43.606 3.583 85.479 1.00 83.69 80 TYR A C 1
ATOM 634 O O . TYR A 1 80 ? -43.418 3.338 84.292 1.00 83.69 80 TYR A O 1
ATOM 642 N N . GLY A 1 81 ? -42.835 4.429 86.172 1.00 80.88 81 GLY A N 1
ATOM 643 C CA . GLY A 1 81 ? -41.679 5.127 85.598 1.00 80.88 81 GLY A CA 1
ATOM 644 C C . GLY A 1 81 ? -40.543 4.194 85.166 1.00 80.88 81 GLY A C 1
ATOM 645 O O . GLY A 1 81 ? -39.858 4.475 84.192 1.00 80.88 81 GLY A O 1
ATOM 646 N N . ALA A 1 82 ? -40.367 3.049 85.832 1.00 81.94 82 ALA A N 1
ATOM 647 C CA . ALA A 1 82 ? -39.363 2.058 85.440 1.00 81.94 82 ALA A CA 1
ATOM 648 C C . ALA A 1 82 ? -39.764 1.228 84.206 1.00 81.94 82 ALA A C 1
ATOM 650 O O . ALA A 1 82 ? -38.900 0.719 83.492 1.00 81.94 82 ALA A O 1
ATOM 651 N N . VAL A 1 83 ? -41.066 1.035 83.971 1.00 83.00 83 VAL A N 1
ATOM 652 C CA . VAL A 1 83 ? -41.573 0.167 82.895 1.00 83.00 83 VAL A CA 1
ATOM 653 C C . VAL A 1 83 ? -41.950 0.958 81.646 1.00 83.00 83 VAL A C 1
ATOM 655 O O . VAL A 1 83 ? -41.711 0.470 80.540 1.00 83.00 83 VAL A O 1
ATOM 658 N N . TYR A 1 84 ? -42.523 2.151 81.802 1.00 83.50 84 TYR A N 1
ATOM 659 C CA . TYR A 1 84 ? -42.979 3.005 80.706 1.00 83.50 84 TYR A CA 1
ATOM 660 C C . TYR A 1 84 ? -41.987 4.120 80.396 1.00 83.50 84 TYR A C 1
ATOM 662 O O . TYR A 1 84 ? -41.405 4.703 81.304 1.00 83.50 84 TYR A O 1
ATOM 670 N N . SER A 1 85 ? -41.858 4.455 79.110 1.00 80.94 85 SER A N 1
ATOM 671 C CA . SER A 1 85 ? -41.058 5.591 78.666 1.00 80.94 85 SER A CA 1
ATOM 672 C C . SER A 1 85 ? -41.559 6.911 79.256 1.00 80.94 85 SER A C 1
ATOM 674 O O . SER A 1 85 ? -42.760 7.122 79.469 1.00 80.94 85 SER A O 1
ATOM 676 N N . GLU A 1 86 ? -40.632 7.838 79.486 1.00 74.12 86 GLU A N 1
ATOM 677 C CA . GLU A 1 86 ? -40.972 9.216 79.844 1.00 74.12 86 GLU A CA 1
ATOM 678 C C . GLU A 1 86 ? -41.682 9.931 78.683 1.00 74.12 86 GLU A C 1
ATOM 680 O O . GLU A 1 86 ? -42.647 10.666 78.922 1.00 74.12 86 GLU A O 1
ATOM 685 N N . ASP A 1 87 ? -41.291 9.601 77.448 1.00 76.62 87 ASP A N 1
ATOM 686 C CA . ASP A 1 87 ? -41.817 10.178 76.214 1.00 76.62 87 ASP A CA 1
ATOM 687 C C . ASP A 1 87 ? -43.196 9.627 75.830 1.00 76.62 87 ASP A C 1
ATOM 689 O O . ASP A 1 87 ? -43.473 8.422 75.906 1.00 76.62 87 ASP A O 1
ATOM 693 N N . LEU A 1 88 ? -44.064 10.536 75.383 1.00 72.69 88 LEU A N 1
ATOM 694 C CA . LEU A 1 88 ? -45.365 10.220 74.805 1.00 72.69 88 LEU A CA 1
ATOM 695 C C . LEU A 1 88 ? -45.170 9.755 73.363 1.00 72.69 88 LEU A C 1
ATOM 697 O O . LEU A 1 88 ? -44.582 10.460 72.548 1.00 72.69 88 LEU A O 1
ATOM 701 N N . THR A 1 89 ? -45.697 8.579 73.042 1.00 66.94 89 THR A N 1
ATOM 702 C CA . THR A 1 89 ? -45.592 7.993 71.705 1.00 66.94 89 THR A CA 1
ATOM 703 C C . THR A 1 89 ? -46.988 7.768 71.135 1.00 66.94 89 THR A C 1
ATOM 705 O O . THR A 1 89 ? -47.958 7.512 71.853 1.00 66.94 89 THR A O 1
ATOM 708 N N . THR A 1 90 ? -47.128 7.934 69.824 1.00 65.31 90 THR A N 1
ATOM 709 C CA . THR A 1 90 ? -48.387 7.669 69.131 1.00 65.31 90 THR A CA 1
ATOM 710 C C . THR A 1 90 ? -48.533 6.162 68.936 1.00 65.31 90 THR A C 1
ATOM 712 O O . THR A 1 90 ? -47.657 5.491 68.388 1.00 65.31 90 THR A O 1
ATOM 715 N N . HIS A 1 91 ? -49.630 5.601 69.445 1.00 61.28 91 HIS A N 1
ATOM 716 C CA . HIS A 1 91 ? -50.010 4.220 69.153 1.00 61.28 91 HIS A CA 1
ATOM 717 C C . HIS A 1 91 ? -50.582 4.131 67.728 1.00 61.28 91 HIS A C 1
ATOM 719 O O . HIS A 1 91 ? -50.989 5.144 67.156 1.00 61.28 91 HIS A O 1
ATOM 725 N N . THR A 1 92 ? -50.671 2.921 67.170 1.00 60.53 92 THR A N 1
ATOM 726 C CA . THR A 1 92 ? -51.219 2.655 65.822 1.00 60.53 92 THR A CA 1
ATOM 727 C C . THR A 1 92 ? -52.648 3.175 65.621 1.00 60.53 92 THR A C 1
ATOM 729 O O . THR A 1 92 ? -53.058 3.408 64.491 1.00 60.53 92 THR A O 1
ATOM 732 N N . ASP A 1 93 ? -53.376 3.423 66.713 1.00 57.25 93 ASP A N 1
ATOM 733 C CA . ASP A 1 93 ? -54.768 3.891 66.717 1.00 57.25 93 ASP A CA 1
ATOM 734 C C . ASP A 1 93 ? -54.890 5.423 66.853 1.00 57.25 93 ASP A C 1
ATOM 736 O O . ASP A 1 93 ? -55.972 5.950 67.106 1.00 57.25 93 ASP A O 1
ATOM 740 N N . GLY A 1 94 ? -53.776 6.160 66.766 1.00 60.47 94 GLY A N 1
ATOM 741 C CA . GLY A 1 94 ? -53.742 7.621 66.916 1.00 60.47 94 GLY A CA 1
ATOM 742 C C . GLY A 1 94 ? -53.875 8.124 68.361 1.00 60.47 94 GLY A C 1
ATOM 743 O O . GLY A 1 94 ? -53.782 9.326 68.607 1.00 60.47 94 GLY A O 1
ATOM 744 N N . SER A 1 95 ? -54.045 7.230 69.341 1.00 68.31 95 SER A N 1
ATOM 745 C CA . SER A 1 95 ? -54.020 7.578 70.763 1.00 68.31 95 SER A CA 1
ATOM 746 C C . SER A 1 95 ? -52.589 7.836 71.240 1.00 68.31 95 SER A C 1
ATOM 748 O O . SER A 1 95 ? -51.701 7.005 71.032 1.00 68.31 95 SER A O 1
ATOM 750 N N . ILE A 1 96 ? -52.377 8.956 71.928 1.00 70.50 96 ILE A N 1
ATOM 751 C CA . ILE A 1 96 ? -51.095 9.297 72.549 1.00 70.50 96 ILE A CA 1
ATOM 752 C C . ILE A 1 96 ? -51.000 8.552 73.885 1.00 70.50 96 ILE A C 1
ATOM 754 O O . ILE A 1 96 ? -51.755 8.842 74.814 1.00 70.50 96 ILE A O 1
ATOM 758 N N . MET A 1 97 ? -50.089 7.584 73.988 1.00 71.88 97 MET A N 1
ATOM 759 C CA . MET A 1 97 ? -49.863 6.810 75.211 1.00 71.88 97 MET A CA 1
ATOM 760 C C . MET A 1 97 ? -48.366 6.641 75.480 1.00 71.88 97 MET A C 1
ATOM 762 O O . MET A 1 97 ? -47.528 6.772 74.593 1.00 71.88 97 MET A O 1
ATOM 766 N N . LYS A 1 98 ? -48.011 6.358 76.734 1.00 77.19 98 LYS A N 1
ATOM 767 C CA . LYS A 1 98 ? -46.647 5.943 77.074 1.00 77.19 98 LYS A CA 1
ATOM 768 C C . LYS A 1 98 ? -46.484 4.472 76.715 1.00 77.19 98 LYS A C 1
ATOM 770 O O . LYS A 1 98 ? -47.346 3.663 77.059 1.00 77.19 98 LYS A O 1
ATOM 775 N N . ILE A 1 99 ? -45.393 4.130 76.041 1.00 79.50 99 ILE A N 1
ATOM 776 C CA . ILE A 1 99 ? -45.107 2.758 75.615 1.00 79.50 99 ILE A CA 1
ATOM 777 C C . ILE A 1 99 ? -44.076 2.147 76.575 1.00 79.50 99 ILE A C 1
ATOM 779 O O . ILE A 1 99 ? -43.199 2.858 77.068 1.00 79.50 99 ILE A O 1
ATOM 783 N N . PRO A 1 100 ? -44.158 0.843 76.891 1.00 83.12 100 PRO A N 1
ATOM 784 C CA . PRO A 1 100 ? -43.139 0.201 77.709 1.00 83.12 100 PRO A CA 1
ATOM 785 C C . PRO A 1 100 ? -41.746 0.210 77.059 1.00 83.12 100 PRO A C 1
ATOM 787 O O . PRO A 1 100 ? -41.621 -0.021 75.854 1.00 83.12 100 PRO A O 1
ATOM 790 N N . TYR A 1 101 ? -40.681 0.362 77.856 1.00 82.50 101 TYR A N 1
ATOM 791 C CA . TYR A 1 101 ? -39.292 0.392 77.366 1.00 82.50 101 TYR A CA 1
ATOM 792 C C . TYR A 1 101 ? -38.910 -0.840 76.533 1.00 82.50 101 TYR A C 1
ATOM 794 O O . TYR A 1 101 ? -38.160 -0.720 75.570 1.00 82.50 101 TYR A O 1
ATOM 802 N N . PHE A 1 102 ? -39.444 -2.026 76.843 1.00 81.00 102 PHE A N 1
ATOM 803 C CA . PHE A 1 102 ? -39.150 -3.238 76.068 1.00 81.00 102 PHE A CA 1
ATOM 804 C C . PHE A 1 102 ? -39.772 -3.224 74.662 1.00 81.00 102 PHE A C 1
ATOM 806 O O . PHE A 1 102 ? -39.208 -3.823 73.749 1.00 81.00 102 PHE A O 1
ATOM 813 N N . THR A 1 103 ? -40.916 -2.558 74.473 1.00 81.62 103 THR A N 1
ATOM 814 C CA . THR A 1 103 ? -41.548 -2.389 73.155 1.00 81.62 103 THR A CA 1
ATOM 815 C C . THR A 1 103 ? -40.793 -1.335 72.352 1.00 81.62 103 THR A C 1
ATOM 817 O O . THR A 1 103 ? -40.519 -1.549 71.175 1.00 81.62 103 THR A O 1
ATOM 820 N N . LEU A 1 104 ? -40.395 -0.233 72.998 1.00 82.19 104 LEU A N 1
ATOM 821 C CA . LEU A 1 104 ? -39.545 0.789 72.385 1.00 82.19 104 LEU A CA 1
ATOM 822 C C . LEU A 1 104 ? -38.204 0.198 71.931 1.00 82.19 104 LEU A C 1
ATOM 824 O O . LEU A 1 104 ? -37.783 0.419 70.802 1.00 82.19 104 LEU A O 1
ATOM 828 N N . MET A 1 105 ? -37.566 -0.605 72.785 1.00 84.25 105 MET A N 1
ATOM 829 C CA . MET A 1 105 ? -36.294 -1.242 72.461 1.00 84.25 105 MET A CA 1
ATOM 830 C C . MET A 1 105 ? -36.424 -2.205 71.276 1.00 84.25 105 MET A C 1
ATOM 832 O O . MET A 1 105 ? -35.540 -2.222 70.430 1.00 84.25 105 MET A O 1
ATOM 836 N N . ARG A 1 106 ? -37.527 -2.967 71.180 1.00 85.25 106 ARG A N 1
ATOM 837 C CA . ARG A 1 106 ? -37.801 -3.796 69.995 1.00 85.25 106 ARG A CA 1
ATOM 838 C C . ARG A 1 106 ? -37.895 -2.956 68.731 1.00 85.25 106 ARG A C 1
ATOM 840 O O . ARG A 1 106 ? -37.157 -3.242 67.811 1.00 85.25 106 ARG A O 1
ATOM 847 N N . ARG A 1 107 ? -38.681 -1.874 68.731 1.00 85.44 107 ARG A N 1
ATOM 848 C CA . ARG A 1 107 ? -38.776 -0.977 67.565 1.00 85.44 107 ARG A CA 1
ATOM 849 C C . ARG A 1 107 ? -37.418 -0.412 67.155 1.00 85.44 107 ARG A C 1
ATOM 851 O O . ARG A 1 107 ? -37.114 -0.369 65.977 1.00 85.44 107 ARG A O 1
ATOM 858 N N . ILE A 1 108 ? -36.589 -0.015 68.121 1.00 87.06 108 ILE A N 1
ATOM 859 C CA . ILE A 1 108 ? -35.236 0.484 67.842 1.00 87.06 108 ILE A CA 1
ATOM 860 C C . ILE A 1 108 ? -34.344 -0.616 67.255 1.00 87.06 108 ILE A C 1
ATOM 862 O O . ILE A 1 108 ? -33.512 -0.317 66.404 1.00 87.06 108 ILE A O 1
ATOM 866 N N . PHE A 1 109 ? -34.464 -1.859 67.729 1.00 88.06 109 PHE A N 1
ATOM 867 C CA . PHE A 1 109 ? -33.745 -2.987 67.139 1.00 88.06 109 PHE A CA 1
ATOM 868 C C . PHE A 1 109 ? -34.251 -3.292 65.731 1.00 88.06 109 PHE A C 1
ATOM 870 O O . PHE A 1 109 ? -33.426 -3.340 64.835 1.00 88.06 109 PHE A O 1
ATOM 877 N N . ASP A 1 110 ? -35.566 -3.358 65.522 1.00 89.19 110 ASP A N 1
ATOM 878 C CA . ASP A 1 110 ? -36.174 -3.578 64.207 1.00 89.19 110 ASP A CA 1
ATOM 879 C C . ASP A 1 110 ? -35.723 -2.484 63.212 1.00 89.19 110 ASP A C 1
ATOM 881 O O . ASP A 1 110 ? -35.214 -2.786 62.143 1.00 89.19 110 ASP A O 1
ATOM 885 N N . GLU A 1 111 ? -35.762 -1.202 63.601 1.00 89.69 111 GLU A N 1
ATOM 886 C CA . GLU A 1 111 ? -35.268 -0.091 62.767 1.00 89.69 111 GLU A CA 1
ATOM 887 C C . GLU A 1 111 ? -33.756 -0.146 62.495 1.00 89.69 111 GLU A C 1
ATOM 889 O O . GLU A 1 111 ? -33.275 0.410 61.503 1.00 89.69 111 GLU A O 1
ATOM 894 N N . ARG A 1 112 ? -32.970 -0.712 63.416 1.00 90.88 112 ARG A N 1
ATOM 895 C CA . ARG A 1 112 ? -31.525 -0.897 63.224 1.00 90.88 112 ARG A CA 1
ATOM 896 C C . ARG A 1 112 ? -31.250 -2.059 62.289 1.00 90.88 112 ARG A C 1
ATOM 898 O O . ARG A 1 112 ? -30.371 -1.908 61.446 1.00 90.88 112 ARG A O 1
ATOM 905 N N . ASP A 1 113 ? -31.994 -3.145 62.433 1.00 93.31 113 ASP A N 1
ATOM 906 C CA . ASP A 1 113 ? -31.912 -4.319 61.576 1.00 93.31 113 ASP A CA 1
ATOM 907 C C . ASP A 1 113 ? -32.315 -3.929 60.144 1.00 93.31 113 ASP A C 1
ATOM 909 O O . ASP A 1 113 ? -31.523 -4.129 59.229 1.00 93.31 113 ASP A O 1
ATOM 913 N N . ASP A 1 114 ? -33.414 -3.186 59.957 1.00 93.56 114 ASP A N 1
ATOM 914 C CA . ASP A 1 114 ? -33.823 -2.646 58.649 1.00 93.56 114 ASP A CA 1
ATOM 915 C C . ASP A 1 114 ? -32.727 -1.767 58.011 1.00 93.56 114 ASP A C 1
ATOM 917 O O . ASP A 1 114 ? -32.417 -1.869 56.822 1.00 93.56 114 ASP A O 1
ATOM 921 N N . LYS A 1 115 ? -32.103 -0.876 58.796 1.00 94.38 115 LYS A N 1
ATOM 922 C CA . LYS A 1 115 ? -30.995 -0.031 58.308 1.00 94.38 115 LYS A CA 1
ATOM 923 C C . LYS A 1 115 ? -29.760 -0.856 57.970 1.00 94.38 115 LYS A C 1
ATOM 925 O O . LYS A 1 115 ? -29.051 -0.518 57.022 1.00 94.38 115 LYS A O 1
ATOM 930 N N . GLN A 1 116 ? -29.474 -1.885 58.758 1.00 94.44 116 GLN A N 1
ATOM 931 C CA . GLN A 1 116 ? -28.358 -2.787 58.522 1.00 94.44 116 GLN A CA 1
ATOM 932 C C . GLN A 1 116 ? -28.570 -3.575 57.228 1.00 94.44 116 GLN A C 1
ATOM 934 O O . GLN A 1 116 ? -27.632 -3.673 56.437 1.00 94.44 116 GLN A O 1
ATOM 939 N N . ASP A 1 117 ? -29.790 -4.044 56.979 1.00 95.56 117 ASP A N 1
ATOM 940 C CA . ASP A 1 117 ? -30.161 -4.747 55.755 1.00 95.56 117 ASP A CA 1
ATOM 941 C C . ASP A 1 117 ? -29.982 -3.833 54.533 1.00 95.56 117 ASP A C 1
ATOM 943 O O . ASP A 1 117 ? -29.242 -4.186 53.612 1.00 95.56 117 ASP A O 1
ATOM 947 N N . ILE A 1 118 ? -30.501 -2.599 54.568 1.00 95.75 118 ILE A N 1
ATOM 948 C CA . ILE A 1 118 ? -30.320 -1.617 53.477 1.00 95.75 118 ILE A CA 1
ATOM 949 C C . ILE A 1 118 ? -28.834 -1.327 53.214 1.00 95.75 118 ILE A C 1
ATOM 951 O O . ILE A 1 118 ? -28.394 -1.270 52.064 1.00 95.75 118 ILE A O 1
ATOM 955 N N . LEU A 1 119 ? -28.038 -1.126 54.268 1.00 94.75 119 LEU A N 1
ATOM 956 C CA . LEU A 1 119 ? -26.600 -0.885 54.123 1.00 94.75 119 LEU A CA 1
ATOM 957 C C . LEU A 1 119 ? -25.874 -2.109 53.557 1.00 94.75 119 LEU A C 1
ATOM 959 O O . LEU A 1 119 ? -24.939 -1.949 52.771 1.00 94.75 119 LEU A O 1
ATOM 963 N N . SER A 1 120 ? -26.295 -3.319 53.930 1.00 95.88 120 SER A N 1
ATOM 964 C CA . SER A 1 120 ? -25.730 -4.554 53.388 1.00 95.88 120 SER A CA 1
ATOM 965 C C . SER A 1 120 ? -26.032 -4.713 51.894 1.00 95.88 120 SER A C 1
ATOM 967 O O . SER A 1 120 ? -25.116 -4.991 51.121 1.00 95.88 120 SER A O 1
ATOM 969 N N . GLU A 1 121 ? -27.257 -4.401 51.460 1.00 96.56 121 GLU A N 1
ATOM 970 C CA . GLU A 1 121 ? -27.643 -4.405 50.044 1.00 96.56 121 GLU A CA 1
ATOM 971 C C . GLU A 1 121 ? -26.836 -3.381 49.235 1.00 96.56 121 GLU A C 1
ATOM 973 O O . GLU A 1 121 ? -26.315 -3.687 48.160 1.00 96.56 121 GLU A O 1
ATOM 978 N N . GLN A 1 122 ? -26.670 -2.164 49.766 1.00 97.00 122 GLN A N 1
ATOM 979 C CA . GLN A 1 122 ? -25.849 -1.130 49.130 1.00 97.00 122 GLN A CA 1
ATOM 980 C C . GLN A 1 122 ? -24.383 -1.552 49.016 1.00 97.00 122 GLN A C 1
ATOM 982 O O . GLN A 1 122 ? -23.745 -1.316 47.987 1.00 97.00 122 GLN A O 1
ATOM 987 N N . LEU A 1 123 ? -23.843 -2.183 50.060 1.00 96.50 123 LEU A N 1
ATOM 988 C CA . LEU A 1 123 ? -22.478 -2.687 50.058 1.00 96.50 123 LEU A CA 1
ATOM 989 C C . LEU A 1 123 ? -22.291 -3.759 48.978 1.00 96.50 123 LEU A C 1
ATOM 991 O O . LEU A 1 123 ? -21.286 -3.739 48.267 1.00 96.50 123 LEU A O 1
ATOM 995 N N . ASP A 1 124 ? -23.248 -4.669 48.831 1.00 96.88 124 ASP A N 1
ATOM 996 C CA . ASP A 1 124 ? -23.178 -5.736 47.836 1.00 96.88 124 ASP A CA 1
ATOM 997 C C . ASP A 1 124 ? -23.333 -5.208 46.405 1.00 96.88 124 ASP A C 1
ATOM 999 O O . ASP A 1 124 ? -22.601 -5.636 45.507 1.00 96.88 124 ASP A O 1
ATOM 1003 N N . GLU A 1 125 ? -24.171 -4.195 46.191 1.00 96.75 125 GLU A N 1
ATOM 1004 C CA . GLU A 1 125 ? -24.263 -3.501 44.905 1.00 96.75 125 GLU A CA 1
ATOM 1005 C C . GLU A 1 125 ? -22.950 -2.783 44.545 1.00 96.75 125 GLU A C 1
ATOM 1007 O O . GLU A 1 125 ? -22.484 -2.859 43.403 1.00 96.75 125 GLU A O 1
ATOM 1012 N N . VAL A 1 126 ? -22.298 -2.127 45.512 1.00 97.12 126 VAL A N 1
ATOM 1013 C CA . VAL A 1 126 ? -20.986 -1.493 45.298 1.00 97.12 126 VAL A CA 1
AT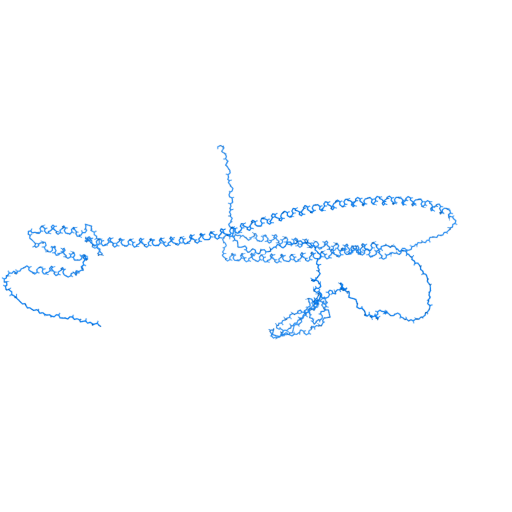OM 1014 C C . VAL A 1 126 ? -19.910 -2.536 45.002 1.00 97.12 126 VAL A C 1
ATOM 1016 O O . VAL A 1 126 ? -19.138 -2.347 44.061 1.00 97.12 126 VAL A O 1
ATOM 1019 N N . LYS A 1 127 ? -19.875 -3.658 45.734 1.00 96.94 127 LYS A N 1
ATOM 1020 C CA . LYS A 1 127 ? -18.952 -4.769 45.443 1.00 96.94 127 LYS A CA 1
ATOM 1021 C C . LYS A 1 127 ? -19.151 -5.285 44.023 1.00 96.94 127 LYS A C 1
ATOM 1023 O O . LYS A 1 127 ? -18.176 -5.424 43.292 1.00 96.94 127 LYS A O 1
ATOM 1028 N N . ARG A 1 128 ? -20.400 -5.518 43.605 1.00 97.06 128 ARG A N 1
ATOM 1029 C CA . ARG A 1 128 ? -20.728 -5.991 42.254 1.00 97.06 128 ARG A CA 1
ATOM 1030 C C . ARG A 1 128 ? -20.217 -5.029 41.180 1.00 97.06 128 ARG A C 1
ATOM 1032 O O . ARG A 1 128 ? -19.578 -5.469 40.228 1.00 97.06 128 ARG A O 1
ATOM 1039 N N . ARG A 1 129 ? -20.430 -3.719 41.352 1.00 97.00 129 ARG A N 1
ATOM 1040 C CA . ARG A 1 129 ? -19.889 -2.693 40.438 1.00 97.00 129 ARG A CA 1
ATOM 1041 C C . ARG A 1 129 ? -18.365 -2.678 40.423 1.00 97.00 129 ARG A C 1
ATOM 1043 O O . ARG A 1 129 ? -17.776 -2.508 39.360 1.00 97.00 129 ARG A O 1
ATOM 1050 N N . LEU A 1 130 ? -17.728 -2.858 41.577 1.00 97.81 130 LEU A N 1
ATOM 1051 C CA . LEU A 1 130 ? -16.272 -2.879 41.690 1.00 97.81 130 LEU A CA 1
ATOM 1052 C C . LEU A 1 130 ? -15.664 -4.099 40.988 1.00 97.81 130 LEU A C 1
ATOM 1054 O O . LEU A 1 130 ? -14.665 -3.940 40.289 1.00 97.81 130 LEU A O 1
ATOM 1058 N N . PHE A 1 131 ? -16.288 -5.273 41.110 1.00 97.88 131 PHE A N 1
ATOM 1059 C CA . PHE A 1 131 ? -15.893 -6.478 40.376 1.00 97.88 131 PHE A CA 1
ATOM 1060 C C . PHE A 1 131 ? -16.057 -6.311 38.869 1.00 97.88 131 PHE A C 1
ATOM 1062 O O . PHE A 1 131 ? -15.134 -6.614 38.121 1.00 97.88 131 PHE A O 1
ATOM 1069 N N . GLU A 1 132 ? -17.189 -5.769 38.421 1.00 97.88 132 GLU A N 1
ATOM 1070 C CA . GLU A 1 132 ? -17.416 -5.502 36.999 1.00 97.88 132 GLU A CA 1
ATOM 1071 C C . GLU A 1 132 ? -16.373 -4.520 36.442 1.00 97.88 132 GLU A C 1
ATOM 1073 O O . GLU A 1 132 ? -15.826 -4.725 35.361 1.00 97.88 132 GLU A O 1
ATOM 1078 N N . LYS A 1 133 ? -16.024 -3.477 37.206 1.00 97.62 133 LYS A N 1
ATOM 1079 C CA . LYS A 1 133 ? -14.978 -2.525 36.810 1.00 97.62 133 LYS A CA 1
ATOM 1080 C C . LYS A 1 133 ? -13.578 -3.134 36.806 1.00 97.62 133 LYS A C 1
ATOM 1082 O O . LYS A 1 133 ? -12.810 -2.806 35.909 1.00 97.62 133 LYS A O 1
ATOM 1087 N N . HIS A 1 134 ? -13.255 -4.021 37.747 1.00 98.00 134 HIS A N 1
ATOM 1088 C CA . HIS A 1 134 ? -11.990 -4.765 37.721 1.00 98.00 134 HIS A CA 1
ATOM 1089 C C . HIS A 1 134 ? -11.907 -5.682 36.505 1.00 98.00 134 HIS A C 1
ATOM 1091 O O . HIS A 1 134 ? -10.903 -5.665 35.804 1.00 98.00 134 HIS A O 1
ATOM 1097 N N . LYS A 1 135 ? -12.988 -6.397 36.192 1.00 97.88 135 LYS A N 1
ATOM 1098 C CA . LYS A 1 135 ? -13.056 -7.240 34.999 1.00 97.88 135 LYS A CA 1
ATOM 1099 C C . LYS A 1 135 ? -12.849 -6.426 33.715 1.00 97.88 135 LYS A C 1
ATOM 1101 O O . LYS A 1 135 ? -12.041 -6.797 32.874 1.00 97.88 135 LYS A O 1
ATOM 1106 N N . GLN A 1 136 ? -13.519 -5.278 33.591 1.00 97.62 136 GLN A N 1
ATOM 1107 C CA . GLN A 1 136 ? -13.326 -4.364 32.455 1.00 97.62 136 GLN A CA 1
ATOM 1108 C C . GLN A 1 136 ? -11.890 -3.826 32.376 1.00 97.62 136 GLN A C 1
ATOM 1110 O O . GLN A 1 136 ? -11.355 -3.652 31.283 1.00 97.62 136 GLN A O 1
ATOM 1115 N N . LEU A 1 137 ? -11.260 -3.551 33.522 1.00 97.88 137 LEU A N 1
ATOM 1116 C CA . LEU A 1 137 ? -9.866 -3.119 33.576 1.00 97.88 137 LEU A CA 1
ATOM 1117 C C . LEU A 1 137 ? -8.927 -4.218 33.064 1.00 97.88 137 LEU A C 1
ATOM 1119 O O . LEU A 1 137 ? -8.063 -3.921 32.245 1.00 97.88 137 LEU A O 1
ATOM 1123 N N . GLU A 1 138 ? -9.119 -5.465 33.494 1.00 97.50 138 GLU A N 1
ATOM 1124 C CA . GLU A 1 138 ? -8.333 -6.619 33.038 1.00 97.50 138 GLU A CA 1
ATOM 1125 C C . GLU A 1 138 ? -8.494 -6.857 31.529 1.00 97.50 138 GLU A C 1
ATOM 1127 O O . GLU A 1 138 ? -7.504 -7.021 30.818 1.00 97.50 138 GLU A O 1
ATOM 1132 N N . GLU A 1 139 ? -9.723 -6.797 31.010 1.00 97.94 139 GLU A N 1
ATOM 1133 C CA . GLU A 1 139 ? -9.990 -6.912 29.569 1.00 97.94 139 GLU A CA 1
ATOM 1134 C C . GLU A 1 139 ? -9.302 -5.793 28.771 1.00 97.94 139 GLU A C 1
ATOM 1136 O O . GLU A 1 139 ? -8.750 -6.032 27.697 1.00 97.94 139 GLU A O 1
ATOM 1141 N N . ASN A 1 140 ? -9.303 -4.563 29.288 1.00 96.88 140 ASN A N 1
ATOM 1142 C CA . ASN A 1 140 ? -8.617 -3.446 28.643 1.00 96.88 140 ASN A CA 1
ATOM 1143 C C . ASN A 1 140 ? -7.093 -3.575 28.727 1.00 96.88 140 ASN A C 1
ATOM 1145 O O . ASN A 1 140 ? -6.418 -3.254 27.756 1.00 96.88 140 ASN A O 1
ATOM 1149 N N . GLN A 1 141 ? -6.548 -4.078 29.836 1.00 98.00 141 GLN A N 1
ATOM 1150 C CA . GLN A 1 141 ? -5.118 -4.373 29.958 1.00 98.00 141 GLN A CA 1
ATOM 1151 C C . GLN A 1 141 ? -4.678 -5.427 28.937 1.00 98.00 141 GLN A C 1
ATOM 1153 O O . GLN A 1 141 ? -3.657 -5.245 28.284 1.00 98.00 141 GLN A O 1
ATOM 1158 N N . GLN A 1 142 ? -5.474 -6.479 28.729 1.00 97.50 142 GLN A N 1
ATOM 1159 C CA . GLN A 1 142 ? -5.202 -7.472 27.685 1.00 97.50 142 GLN A CA 1
ATOM 1160 C C . GLN A 1 142 ? -5.241 -6.853 26.285 1.00 97.50 142 GLN A C 1
ATOM 1162 O O . GLN A 1 142 ? -4.345 -7.105 25.485 1.00 97.50 142 GLN A O 1
ATOM 1167 N N . LYS A 1 143 ? -6.231 -5.997 25.994 1.00 97.81 143 LYS A N 1
ATOM 1168 C CA . LYS A 1 143 ? -6.293 -5.276 24.711 1.00 97.81 143 LYS A CA 1
ATOM 1169 C C . LYS A 1 143 ? -5.074 -4.383 24.492 1.00 97.81 143 LYS A C 1
ATOM 1171 O O . LYS A 1 143 ? -4.554 -4.357 23.383 1.00 97.81 143 LYS A O 1
ATOM 1176 N N . ILE A 1 144 ? -4.614 -3.681 25.528 1.00 97.62 144 ILE A N 1
ATOM 1177 C CA . ILE A 1 144 ? -3.407 -2.847 25.456 1.00 97.62 144 ILE A CA 1
ATOM 1178 C C . ILE A 1 144 ? -2.197 -3.707 25.086 1.00 97.62 144 ILE A C 1
ATOM 1180 O O . ILE A 1 144 ? -1.532 -3.386 24.113 1.00 97.62 144 ILE A O 1
ATOM 1184 N N . LEU A 1 145 ? -1.993 -4.847 25.752 1.00 97.44 145 LEU A N 1
ATOM 1185 C CA . LEU A 1 145 ? -0.889 -5.757 25.422 1.00 97.44 145 LEU A CA 1
ATOM 1186 C C . LEU A 1 145 ? -0.952 -6.249 23.970 1.00 97.44 145 LEU A C 1
ATOM 1188 O O . LEU A 1 145 ? 0.053 -6.217 23.271 1.00 97.44 145 LEU A O 1
ATOM 1192 N N . THR A 1 146 ? -2.136 -6.636 23.480 1.00 97.50 146 THR A N 1
ATOM 1193 C CA . THR A 1 146 ? -2.276 -7.049 22.073 1.00 97.50 146 THR A CA 1
ATOM 1194 C C . THR A 1 146 ? -2.001 -5.907 21.096 1.00 97.50 146 THR A C 1
ATOM 1196 O O . THR A 1 146 ? -1.462 -6.137 20.019 1.00 97.50 146 THR A O 1
ATOM 1199 N N . LEU A 1 147 ? -2.368 -4.671 21.450 1.00 97.62 147 LEU A N 1
ATOM 1200 C CA . LEU A 1 147 ? -2.078 -3.505 20.620 1.00 97.62 147 LEU A CA 1
ATOM 1201 C C . LEU A 1 147 ? -0.578 -3.200 20.619 1.00 97.62 147 LEU A C 1
ATOM 1203 O O . LEU A 1 147 ? -0.031 -2.955 19.547 1.00 97.62 147 LEU A O 1
ATOM 1207 N N . ASP A 1 148 ? 0.089 -3.289 21.767 1.00 98.12 148 ASP A N 1
ATOM 1208 C CA . ASP A 1 148 ? 1.537 -3.102 21.875 1.00 98.12 148 ASP A CA 1
ATOM 1209 C C . ASP A 1 148 ? 2.295 -4.136 21.023 1.00 98.12 148 ASP A C 1
ATOM 1211 O O . ASP A 1 148 ? 3.151 -3.754 20.228 1.00 98.12 148 ASP A O 1
ATOM 1215 N N . GLU A 1 149 ? 1.897 -5.414 21.054 1.00 97.81 149 GLU A N 1
ATOM 1216 C CA . GLU A 1 149 ? 2.458 -6.457 20.177 1.00 97.81 149 GLU A CA 1
ATOM 1217 C C . GLU A 1 149 ? 2.266 -6.132 18.684 1.00 97.81 149 GLU A C 1
ATOM 1219 O O . GLU A 1 149 ? 3.172 -6.321 17.867 1.00 97.81 149 GLU A O 1
ATOM 1224 N N . THR A 1 150 ? 1.095 -5.609 18.296 1.00 97.94 150 THR A N 1
ATOM 1225 C CA . THR A 1 150 ? 0.869 -5.197 16.899 1.00 97.94 150 THR A CA 1
ATOM 1226 C C . THR A 1 150 ? 1.698 -3.978 16.506 1.00 97.94 150 THR A C 1
ATOM 1228 O O . THR A 1 150 ? 2.160 -3.909 15.368 1.00 97.94 150 THR A O 1
ATOM 1231 N N . ILE A 1 151 ? 1.913 -3.033 17.426 1.00 97.56 151 ILE A N 1
ATOM 1232 C CA . ILE A 1 151 ? 2.754 -1.854 17.202 1.00 97.56 151 ILE A CA 1
ATOM 1233 C C . ILE A 1 151 ? 4.208 -2.285 17.018 1.00 97.56 151 ILE A C 1
ATOM 1235 O O . ILE A 1 151 ? 4.851 -1.838 16.071 1.00 97.56 151 ILE A O 1
ATOM 1239 N N . GLU A 1 152 ? 4.711 -3.193 17.854 1.00 98.00 152 GLU A N 1
ATOM 1240 C CA . GLU A 1 152 ? 6.052 -3.766 17.701 1.00 98.00 152 GLU A CA 1
ATOM 1241 C C . GLU A 1 152 ? 6.207 -4.484 16.353 1.00 98.00 152 GLU A C 1
ATOM 1243 O O . GLU A 1 152 ? 7.176 -4.246 15.632 1.00 98.00 152 GLU A O 1
ATOM 1248 N N . GLY A 1 153 ? 5.218 -5.289 15.948 1.00 97.56 153 GLY A N 1
ATOM 1249 C CA . GLY A 1 153 ? 5.221 -5.944 14.637 1.00 97.56 153 GLY A CA 1
ATOM 1250 C C . GLY A 1 153 ? 5.235 -4.960 13.460 1.00 97.56 153 GLY A C 1
ATOM 1251 O O . GLY A 1 153 ? 5.947 -5.177 12.478 1.00 97.56 153 GLY A O 1
ATOM 1252 N N . LEU A 1 154 ? 4.481 -3.860 13.555 1.00 97.19 154 LEU A N 1
ATOM 1253 C CA . LEU A 1 154 ? 4.482 -2.804 12.539 1.00 97.19 154 LEU A CA 1
ATOM 1254 C C . LEU A 1 154 ? 5.807 -2.034 12.507 1.00 97.19 154 LEU A C 1
ATOM 1256 O O . LEU A 1 154 ? 6.282 -1.731 11.416 1.00 97.19 154 LEU A O 1
ATOM 1260 N N . ASN A 1 155 ? 6.417 -1.757 13.660 1.00 97.94 155 ASN A N 1
ATOM 1261 C CA . ASN A 1 155 ? 7.714 -1.083 13.736 1.00 97.94 155 ASN A CA 1
ATOM 1262 C C . ASN A 1 155 ? 8.820 -1.926 13.095 1.00 97.94 155 ASN A C 1
ATOM 1264 O O . ASN A 1 155 ? 9.540 -1.415 12.243 1.00 97.94 155 ASN A O 1
ATOM 1268 N N . ASN A 1 156 ? 8.877 -3.227 13.392 1.00 97.88 156 ASN A N 1
ATOM 1269 C CA . ASN A 1 156 ? 9.825 -4.137 12.739 1.00 97.88 156 ASN A CA 1
ATOM 1270 C C . ASN A 1 156 ? 9.631 -4.144 11.216 1.00 97.88 156 ASN A C 1
ATOM 1272 O O . ASN A 1 156 ? 10.591 -4.130 10.452 1.00 97.88 156 ASN A O 1
ATOM 1276 N N . ARG A 1 157 ? 8.375 -4.110 10.749 1.00 98.00 157 ARG A N 1
ATOM 1277 C CA . ARG A 1 157 ? 8.089 -4.055 9.313 1.00 98.00 157 ARG A CA 1
ATOM 1278 C C . ARG A 1 157 ? 8.513 -2.732 8.671 1.00 98.00 157 ARG A C 1
ATOM 1280 O O . ARG A 1 157 ? 8.889 -2.729 7.501 1.00 98.00 157 ARG A O 1
ATOM 1287 N N . ILE A 1 158 ? 8.415 -1.620 9.397 1.00 97.62 158 ILE A N 1
ATOM 1288 C CA . ILE A 1 158 ? 8.917 -0.318 8.942 1.00 97.62 158 ILE A CA 1
ATOM 1289 C C . ILE A 1 158 ? 10.440 -0.371 8.818 1.00 97.62 158 ILE A C 1
ATOM 1291 O O . ILE A 1 158 ? 10.952 0.005 7.770 1.00 97.62 158 ILE A O 1
ATOM 1295 N N . GLU A 1 159 ? 11.138 -0.912 9.818 1.00 98.12 159 GLU A N 1
ATOM 1296 C CA . GLU A 1 159 ? 12.598 -1.066 9.788 1.00 98.12 159 GLU A CA 1
ATOM 1297 C C . GLU A 1 159 ? 13.057 -1.917 8.592 1.00 98.12 159 GLU A C 1
ATOM 1299 O O . GLU A 1 159 ? 13.906 -1.477 7.821 1.00 98.12 159 GLU A O 1
ATOM 1304 N N . GLU A 1 160 ? 12.424 -3.070 8.346 1.00 98.00 160 GLU A N 1
ATOM 1305 C CA . GLU A 1 160 ? 12.711 -3.909 7.168 1.00 98.00 160 GLU A CA 1
ATOM 1306 C C . GLU A 1 160 ? 12.515 -3.159 5.837 1.00 98.00 160 GLU A C 1
ATOM 1308 O O . GLU A 1 160 ? 13.271 -3.335 4.875 1.00 98.00 160 GLU A O 1
ATOM 1313 N N . LEU A 1 161 ? 11.459 -2.344 5.743 1.00 97.38 161 LEU A N 1
ATOM 1314 C CA . LEU A 1 161 ? 11.176 -1.563 4.540 1.00 97.38 161 LEU A CA 1
ATOM 1315 C C . LEU A 1 161 ? 12.174 -0.418 4.362 1.00 97.38 161 LEU A C 1
ATOM 1317 O O . LEU A 1 161 ? 12.578 -0.154 3.229 1.00 97.38 161 LEU A O 1
ATOM 1321 N N . ASP A 1 162 ? 12.586 0.232 5.446 1.00 98.12 162 ASP A N 1
ATOM 1322 C CA . ASP A 1 162 ? 13.600 1.280 5.417 1.00 98.12 162 ASP A CA 1
ATOM 1323 C C . ASP A 1 162 ? 14.960 0.713 5.001 1.00 98.12 162 ASP A C 1
ATOM 1325 O O . ASP A 1 162 ? 15.606 1.279 4.116 1.00 98.12 162 ASP A O 1
ATOM 1329 N N . GLU A 1 163 ? 15.358 -0.448 5.525 1.00 97.94 163 GLU A N 1
ATOM 1330 C CA . GLU A 1 163 ? 16.565 -1.155 5.082 1.00 97.94 163 GLU A CA 1
ATOM 1331 C C . GLU A 1 163 ? 16.511 -1.446 3.576 1.00 97.94 163 GLU A C 1
ATOM 1333 O O . GLU A 1 163 ? 17.411 -1.041 2.833 1.00 97.94 163 GLU A O 1
ATOM 1338 N N . SER A 1 164 ? 15.410 -2.024 3.085 1.00 98.06 164 SER A N 1
ATOM 1339 C CA . SER A 1 164 ? 15.233 -2.296 1.652 1.00 98.06 164 SER A CA 1
ATOM 1340 C C . SER A 1 164 ? 15.238 -1.023 0.793 1.00 98.06 164 SER A C 1
ATOM 1342 O O . SER A 1 164 ? 15.776 -1.015 -0.318 1.00 98.06 164 SER A O 1
ATOM 1344 N N . LEU A 1 165 ? 14.674 0.083 1.289 1.00 97.31 165 LEU A N 1
ATOM 1345 C CA . LEU A 1 165 ? 14.733 1.376 0.610 1.00 97.31 165 LEU A CA 1
ATOM 1346 C C . LEU A 1 165 ? 16.159 1.923 0.558 1.00 97.31 165 LEU A C 1
ATOM 1348 O O . LEU A 1 165 ? 16.537 2.500 -0.461 1.00 97.31 165 LEU A O 1
ATOM 1352 N N . THR A 1 166 ? 16.951 1.767 1.620 1.00 97.88 166 THR A N 1
ATOM 1353 C CA . THR A 1 166 ? 18.353 2.213 1.619 1.00 97.88 166 THR A CA 1
ATOM 1354 C C . THR A 1 166 ? 19.209 1.395 0.657 1.00 97.88 166 THR A C 1
ATOM 1356 O O . THR A 1 166 ? 19.972 1.981 -0.111 1.00 97.88 166 THR A O 1
ATOM 1359 N N . GLU A 1 167 ? 19.011 0.076 0.605 1.00 98.19 167 GLU A N 1
ATOM 1360 C CA . GLU A 1 167 ? 19.677 -0.813 -0.349 1.00 98.19 167 GLU A CA 1
ATOM 1361 C C . GLU A 1 167 ? 19.337 -0.418 -1.792 1.00 98.19 167 GLU A C 1
ATOM 1363 O O . GLU A 1 167 ? 20.229 -0.140 -2.594 1.00 98.19 167 GLU A O 1
ATOM 1368 N N . ARG A 1 168 ? 18.048 -0.263 -2.118 1.00 97.12 168 ARG A N 1
ATOM 1369 C CA . ARG A 1 168 ? 17.625 0.162 -3.462 1.00 97.12 168 ARG A CA 1
ATOM 1370 C C . ARG A 1 168 ? 18.129 1.550 -3.840 1.00 97.12 168 ARG A C 1
ATOM 1372 O O . ARG A 1 168 ? 18.490 1.760 -4.991 1.00 97.12 168 ARG A O 1
ATOM 1379 N N . LYS A 1 169 ? 18.177 2.497 -2.899 1.00 97.81 169 LYS A N 1
ATOM 1380 C CA . LYS A 1 169 ? 18.777 3.819 -3.143 1.00 97.81 169 LYS A CA 1
ATOM 1381 C C . LYS A 1 169 ? 20.263 3.703 -3.474 1.00 97.81 169 LYS A C 1
ATOM 1383 O O . LYS A 1 169 ? 20.717 4.375 -4.391 1.00 97.81 169 LYS A O 1
ATOM 1388 N N . SER A 1 170 ? 21.003 2.853 -2.760 1.00 97.38 170 SER A N 1
ATOM 1389 C CA . SER A 1 170 ? 22.423 2.627 -3.050 1.00 97.38 170 SER A CA 1
ATOM 1390 C C . SER A 1 170 ? 22.640 2.007 -4.434 1.00 97.38 170 SER A C 1
ATOM 1392 O O . SER A 1 170 ? 23.546 2.418 -5.154 1.00 97.38 170 SER A O 1
ATOM 1394 N N . GLU A 1 171 ? 21.753 1.101 -4.845 1.00 97.94 171 GLU A N 1
ATOM 1395 C CA . GLU A 1 171 ? 21.794 0.482 -6.167 1.00 97.94 171 GLU A CA 1
ATOM 1396 C C . GLU A 1 171 ? 21.452 1.470 -7.288 1.00 97.94 171 GLU A C 1
ATOM 1398 O O . GLU A 1 171 ? 22.114 1.475 -8.321 1.00 97.94 171 GLU A O 1
ATOM 1403 N N . ILE A 1 172 ? 20.473 2.356 -7.077 1.00 97.00 172 ILE A N 1
ATOM 1404 C CA . ILE A 1 172 ? 20.165 3.435 -8.027 1.00 97.00 172 ILE A CA 1
ATOM 1405 C C . ILE A 1 172 ? 21.392 4.322 -8.238 1.00 97.00 172 ILE A C 1
ATOM 1407 O O . ILE A 1 172 ? 21.758 4.568 -9.381 1.00 97.00 172 ILE A O 1
ATOM 1411 N N . VAL A 1 173 ? 22.061 4.746 -7.161 1.00 98.25 173 VAL A N 1
ATOM 1412 C CA . VAL A 1 173 ? 23.275 5.575 -7.266 1.00 98.25 173 VAL A CA 1
ATOM 1413 C C . VAL A 1 173 ? 24.370 4.848 -8.049 1.00 98.25 173 VAL A C 1
ATOM 1415 O O . VAL A 1 173 ? 24.985 5.440 -8.932 1.00 98.25 173 VAL A O 1
ATOM 1418 N N . ARG A 1 174 ? 24.576 3.550 -7.787 1.00 98.19 174 ARG A N 1
ATOM 1419 C CA . ARG A 1 174 ? 25.549 2.734 -8.528 1.00 98.19 174 ARG A CA 1
ATOM 1420 C C . ARG A 1 174 ? 25.233 2.691 -10.026 1.00 98.19 174 ARG A C 1
ATOM 1422 O O . ARG A 1 174 ? 26.123 2.910 -10.840 1.00 98.19 174 ARG A O 1
ATOM 1429 N N . LEU A 1 175 ? 23.973 2.446 -10.386 1.00 97.19 175 LEU A N 1
ATOM 1430 C CA . LEU A 1 175 ? 23.531 2.399 -11.782 1.00 97.19 175 LEU A CA 1
ATOM 1431 C C . LEU A 1 175 ? 23.600 3.770 -12.469 1.00 97.19 175 LEU A C 1
ATOM 1433 O O . LEU A 1 175 ? 23.915 3.847 -13.653 1.00 97.19 175 LEU A O 1
ATOM 1437 N N . GLU A 1 176 ? 23.318 4.856 -11.748 1.00 97.31 176 GLU A N 1
ATOM 1438 C CA . GLU A 1 176 ? 23.452 6.222 -12.264 1.00 97.31 176 GLU A CA 1
ATOM 1439 C C . GLU A 1 176 ? 24.909 6.574 -12.580 1.00 97.31 176 GLU A C 1
ATOM 1441 O O . GLU A 1 176 ? 25.175 7.207 -13.604 1.00 97.31 176 GLU A O 1
ATOM 1446 N N . ASP A 1 177 ? 25.849 6.155 -11.730 1.00 97.88 177 ASP A N 1
ATOM 1447 C CA . ASP A 1 177 ? 27.278 6.343 -11.974 1.00 97.88 177 ASP A CA 1
ATOM 1448 C C . ASP A 1 177 ? 27.767 5.466 -13.142 1.00 97.88 177 ASP A C 1
ATOM 1450 O O . ASP A 1 177 ? 28.444 5.979 -14.030 1.00 97.88 177 ASP A O 1
ATOM 1454 N N . GLU A 1 178 ? 27.346 4.197 -13.228 1.00 98.12 178 GLU A N 1
ATOM 1455 C CA . GLU A 1 178 ? 27.650 3.322 -14.376 1.00 98.12 178 GLU A CA 1
ATOM 1456 C C . GLU A 1 178 ? 27.117 3.900 -15.699 1.00 98.12 178 GLU A C 1
ATOM 1458 O O . GLU A 1 178 ? 27.818 3.913 -16.713 1.00 98.12 178 GLU A O 1
ATOM 1463 N N . LEU A 1 179 ? 25.895 4.442 -15.693 1.00 96.75 179 LEU A N 1
ATOM 1464 C CA . LEU A 1 179 ? 25.308 5.096 -16.862 1.00 96.75 179 LEU A CA 1
ATOM 1465 C C . LEU A 1 179 ? 26.071 6.369 -17.249 1.00 96.75 179 LEU A C 1
ATOM 1467 O O . LEU A 1 179 ? 26.206 6.661 -18.439 1.00 96.75 179 LEU A O 1
ATOM 1471 N N . ARG A 1 180 ? 26.546 7.144 -16.267 1.00 98.00 180 ARG A N 1
ATOM 1472 C CA . ARG A 1 180 ? 27.365 8.336 -16.521 1.00 98.00 180 ARG A CA 1
ATOM 1473 C C . ARG A 1 180 ? 28.681 7.950 -17.184 1.00 98.00 180 ARG A C 1
ATOM 1475 O O . ARG A 1 180 ? 29.019 8.536 -18.206 1.00 98.00 180 ARG A O 1
ATOM 1482 N N . GLU A 1 181 ? 29.370 6.945 -16.649 1.00 98.00 181 GLU A N 1
ATOM 1483 C CA . GLU A 1 181 ? 30.624 6.461 -17.226 1.00 98.00 181 GLU A CA 1
ATOM 1484 C C . GLU A 1 181 ? 30.440 5.974 -18.666 1.00 98.00 181 GLU A C 1
ATOM 1486 O O . GLU A 1 181 ? 31.265 6.293 -19.519 1.00 98.00 181 GLU A O 1
ATOM 1491 N N . GLU A 1 182 ? 29.361 5.244 -18.977 1.00 96.19 182 GLU A N 1
ATOM 1492 C CA . GLU A 1 182 ? 29.144 4.803 -20.361 1.00 96.19 182 GLU A CA 1
ATOM 1493 C C . GLU A 1 182 ? 28.772 5.922 -21.322 1.00 96.19 182 GLU A C 1
ATOM 1495 O O . GLU A 1 182 ? 29.156 5.871 -22.491 1.00 96.19 182 GLU A O 1
ATOM 1500 N N . ARG A 1 183 ? 28.082 6.961 -20.848 1.00 96.94 183 ARG A N 1
ATOM 1501 C CA . ARG A 1 183 ? 27.865 8.164 -21.659 1.00 96.94 183 ARG A CA 1
ATOM 1502 C C . ARG A 1 183 ? 29.184 8.850 -21.982 1.00 96.94 183 ARG A C 1
ATOM 1504 O O . ARG A 1 183 ? 29.429 9.121 -23.149 1.00 96.94 183 ARG A O 1
ATOM 1511 N N . GLU A 1 184 ? 30.055 9.036 -20.992 1.00 97.94 184 GLU A N 1
ATOM 1512 C CA . GLU A 1 184 ? 31.384 9.623 -21.206 1.00 97.94 184 GLU A CA 1
ATOM 1513 C C . GLU A 1 184 ? 32.224 8.777 -22.179 1.00 97.94 184 GLU A C 1
ATOM 1515 O O . GLU A 1 184 ? 32.817 9.315 -23.112 1.00 97.94 184 GLU A O 1
ATOM 1520 N N . ARG A 1 185 ? 32.217 7.440 -22.046 1.00 97.56 185 ARG A N 1
ATOM 1521 C CA . ARG A 1 185 ? 32.915 6.552 -22.997 1.00 97.56 185 ARG A CA 1
ATOM 1522 C C . ARG A 1 185 ? 32.344 6.635 -24.412 1.00 97.56 185 ARG A C 1
ATOM 1524 O O . ARG A 1 185 ? 33.108 6.546 -25.375 1.00 97.56 185 ARG A O 1
ATOM 1531 N N . SER A 1 186 ? 31.025 6.779 -24.545 1.00 95.31 186 SER A N 1
ATOM 1532 C CA . SER A 1 186 ? 30.364 6.961 -25.840 1.00 95.31 186 SER A CA 1
ATOM 1533 C C . SER A 1 186 ? 30.743 8.300 -26.469 1.00 95.31 186 SER A C 1
ATOM 1535 O O . SER A 1 186 ? 31.134 8.324 -27.631 1.00 95.31 186 SER A O 1
ATOM 1537 N N . GLU A 1 187 ? 30.700 9.392 -25.704 1.00 97.50 187 GLU A N 1
ATOM 1538 C CA . GLU A 1 187 ? 31.083 10.733 -26.165 1.00 97.50 187 GLU A CA 1
ATOM 1539 C C . GLU A 1 187 ? 32.556 10.779 -26.602 1.00 97.50 187 GLU A C 1
ATOM 1541 O O . GLU A 1 187 ? 32.875 11.306 -27.667 1.00 97.50 187 GLU A O 1
ATOM 1546 N N . ASP A 1 188 ? 33.459 10.159 -25.837 1.00 97.75 188 ASP A N 1
ATOM 1547 C CA . ASP A 1 188 ? 34.872 10.025 -26.209 1.00 97.75 188 ASP A CA 1
ATOM 1548 C C . ASP A 1 188 ? 35.053 9.244 -27.520 1.00 97.75 188 ASP A C 1
ATOM 1550 O O . ASP A 1 188 ? 35.942 9.547 -28.323 1.00 97.75 188 ASP A O 1
ATOM 1554 N N . MET A 1 189 ? 34.243 8.205 -27.742 1.00 96.81 189 MET A N 1
ATOM 1555 C CA . MET A 1 189 ? 34.275 7.424 -28.978 1.00 96.81 189 MET A CA 1
ATOM 1556 C C . MET A 1 189 ? 33.734 8.228 -30.161 1.00 96.81 189 MET A C 1
ATOM 1558 O O . MET A 1 189 ? 34.347 8.206 -31.228 1.00 96.81 189 MET A O 1
ATOM 1562 N N . GLU A 1 190 ? 32.633 8.952 -29.975 1.00 95.94 190 GLU A N 1
ATOM 1563 C CA . GLU A 1 190 ? 32.059 9.841 -30.986 1.00 95.94 190 GLU A CA 1
ATOM 1564 C C . GLU A 1 190 ? 33.070 10.906 -31.413 1.00 95.94 190 GLU A C 1
ATOM 1566 O O . GLU A 1 190 ? 33.351 11.021 -32.602 1.00 95.94 190 GLU A O 1
ATOM 1571 N N . GLN A 1 191 ? 33.717 11.588 -30.464 1.00 97.00 191 GLN A N 1
ATOM 1572 C CA . GLN A 1 191 ? 34.741 12.596 -30.765 1.00 97.00 191 GLN A CA 1
ATOM 1573 C C . GLN A 1 191 ? 35.921 12.022 -31.559 1.00 97.00 191 GLN A C 1
ATOM 1575 O O . GLN A 1 191 ? 36.453 12.680 -32.455 1.00 97.00 191 GLN A O 1
ATOM 1580 N N . ARG A 1 192 ? 36.343 10.785 -31.259 1.00 97.75 192 ARG A N 1
ATOM 1581 C CA . ARG A 1 192 ? 37.402 10.109 -32.029 1.00 97.75 192 ARG A CA 1
ATOM 1582 C C . ARG A 1 192 ? 36.964 9.828 -33.459 1.00 97.75 192 ARG A C 1
ATOM 1584 O O . ARG A 1 192 ? 37.711 10.127 -34.383 1.00 97.75 192 ARG A O 1
ATOM 1591 N N . LEU A 1 193 ? 35.763 9.281 -33.636 1.00 96.44 193 LEU A N 1
ATOM 1592 C CA . LEU A 1 193 ? 35.223 8.981 -34.960 1.00 96.44 193 LEU A CA 1
ATOM 1593 C C . LEU A 1 193 ? 34.971 10.255 -35.772 1.00 96.44 193 LEU A C 1
ATOM 1595 O O . LEU A 1 193 ? 35.213 10.258 -36.973 1.00 96.44 193 LEU A O 1
ATOM 1599 N N . GLU A 1 194 ? 34.530 11.343 -35.141 1.00 97.56 194 GLU A N 1
ATOM 1600 C CA . GLU A 1 194 ? 34.428 12.654 -35.786 1.00 97.56 194 GLU A CA 1
ATOM 1601 C C . GLU A 1 194 ? 35.795 13.165 -36.249 1.00 97.56 194 GLU A C 1
ATOM 1603 O O . GLU A 1 194 ? 35.911 13.660 -37.370 1.00 97.56 194 GLU A O 1
ATOM 1608 N N . GLY A 1 195 ? 36.838 12.996 -35.429 1.00 97.06 195 GLY A N 1
ATOM 1609 C CA . GLY A 1 195 ? 38.222 13.264 -35.823 1.00 97.06 195 GLY A CA 1
ATOM 1610 C C . GLY A 1 195 ? 38.630 12.471 -37.067 1.00 97.06 195 GLY A C 1
ATOM 1611 O O . GLY A 1 195 ? 39.040 13.066 -38.062 1.00 97.06 195 GLY A O 1
ATOM 1612 N N . ASP A 1 196 ? 38.419 11.153 -37.053 1.00 97.50 196 ASP A N 1
ATOM 1613 C CA . ASP A 1 196 ? 38.733 10.274 -38.186 1.00 97.50 196 ASP A CA 1
ATOM 1614 C C . ASP A 1 196 ? 37.942 10.652 -39.453 1.00 97.50 196 ASP A C 1
ATOM 1616 O O . ASP A 1 196 ? 38.468 10.601 -40.566 1.00 97.50 196 ASP A O 1
ATOM 1620 N N . ILE A 1 197 ? 36.669 11.039 -39.308 1.00 96.88 197 ILE A N 1
ATOM 1621 C CA . ILE A 1 197 ? 35.833 11.502 -40.423 1.00 96.88 197 ILE A CA 1
ATOM 1622 C C . ILE A 1 197 ? 36.420 12.773 -41.036 1.00 96.88 197 ILE A C 1
ATOM 1624 O O . ILE A 1 197 ? 36.497 12.855 -42.262 1.00 96.88 197 ILE A O 1
ATOM 1628 N N . ASN A 1 198 ? 36.829 13.739 -40.212 1.00 97.56 198 ASN A N 1
ATOM 1629 C CA . ASN A 1 198 ? 37.415 14.988 -40.693 1.00 97.56 198 ASN A CA 1
ATOM 1630 C C . ASN A 1 198 ? 38.740 14.728 -41.424 1.00 97.56 198 ASN A C 1
ATOM 1632 O O . ASN A 1 198 ? 38.910 15.190 -42.550 1.00 97.56 198 ASN A O 1
ATOM 1636 N N . ASP A 1 199 ? 39.620 13.897 -40.859 1.00 97.50 199 ASP A N 1
ATOM 1637 C CA . ASP A 1 199 ? 40.893 13.531 -41.493 1.00 97.50 199 ASP A CA 1
ATOM 1638 C C . ASP A 1 199 ? 40.680 12.838 -42.855 1.00 97.50 199 ASP A C 1
ATOM 1640 O O . ASP A 1 199 ? 41.384 13.102 -43.836 1.00 97.50 199 ASP A O 1
ATOM 1644 N N . LEU A 1 200 ? 39.682 11.951 -42.948 1.00 96.38 200 LEU A N 1
ATOM 1645 C CA . LEU A 1 200 ? 39.321 11.285 -44.202 1.00 96.38 200 LEU A CA 1
ATOM 1646 C C . LEU A 1 200 ? 38.706 12.246 -45.225 1.00 96.38 200 LEU A C 1
ATOM 1648 O O . LEU A 1 200 ? 38.943 12.077 -46.423 1.00 96.38 200 LEU A O 1
ATOM 1652 N N . GLN A 1 201 ? 37.914 13.224 -44.783 1.00 97.19 201 GLN A N 1
ATOM 1653 C CA . GLN A 1 201 ? 37.360 14.262 -45.653 1.00 97.19 201 GLN A CA 1
ATOM 1654 C C . GLN A 1 201 ? 38.467 15.148 -46.226 1.00 97.19 201 GLN A C 1
ATOM 1656 O O . GLN A 1 201 ? 38.510 15.332 -47.442 1.00 97.19 201 GLN A O 1
ATOM 1661 N N . ASP A 1 202 ? 39.404 15.595 -45.391 1.00 97.12 202 ASP A N 1
ATOM 1662 C CA . ASP A 1 202 ? 40.554 16.390 -45.826 1.00 97.12 202 ASP A CA 1
ATOM 1663 C C . ASP A 1 202 ? 41.404 15.613 -46.845 1.00 97.12 202 ASP A C 1
ATOM 1665 O O . ASP A 1 202 ? 41.721 16.123 -47.922 1.00 97.12 202 ASP A O 1
ATOM 1669 N N . SER A 1 203 ? 41.694 14.334 -46.577 1.00 97.44 203 SER A N 1
ATOM 1670 C CA . SER A 1 203 ? 42.427 13.477 -47.519 1.00 97.44 203 SER A CA 1
ATOM 1671 C C . SER A 1 203 ? 41.680 13.274 -48.845 1.00 97.44 203 SER A C 1
ATOM 1673 O O . SER A 1 203 ? 42.294 13.234 -49.918 1.00 97.44 203 SER A O 1
ATOM 1675 N N . LEU A 1 204 ? 40.351 13.156 -48.796 1.00 96.44 204 LEU A N 1
ATOM 1676 C CA . LEU A 1 204 ? 39.518 13.036 -49.989 1.00 96.44 204 LEU A CA 1
ATOM 1677 C C . LEU A 1 204 ? 39.550 14.325 -50.822 1.00 96.44 204 LEU A C 1
ATOM 1679 O O . LEU A 1 204 ? 39.652 14.252 -52.049 1.00 96.44 204 LEU A O 1
ATOM 1683 N N . ASP A 1 205 ? 39.489 15.486 -50.177 1.00 96.88 205 ASP A N 1
ATOM 1684 C CA . ASP A 1 205 ? 39.547 16.789 -50.837 1.00 96.88 205 ASP A CA 1
ATOM 1685 C C . ASP A 1 205 ? 40.925 17.059 -51.451 1.00 96.88 205 ASP A C 1
ATOM 1687 O O . ASP A 1 205 ? 41.010 17.531 -52.590 1.00 96.88 205 ASP A O 1
ATOM 1691 N N . GLU A 1 206 ? 42.007 16.673 -50.771 1.00 97.12 206 GLU A N 1
ATOM 1692 C CA . GLU A 1 206 ? 43.361 16.699 -51.333 1.00 97.12 206 GLU A CA 1
ATOM 1693 C C . GLU A 1 206 ? 43.467 15.828 -52.593 1.00 97.12 206 GLU A C 1
ATOM 1695 O O . GLU A 1 206 ? 43.949 16.286 -53.635 1.00 97.12 206 GLU A O 1
ATOM 1700 N N . ALA A 1 207 ? 42.957 14.594 -52.540 1.00 96.00 207 ALA A N 1
ATOM 1701 C CA . ALA A 1 207 ? 42.942 13.697 -53.692 1.00 96.00 207 ALA A CA 1
ATOM 1702 C C . ALA A 1 207 ? 42.074 14.245 -54.839 1.00 96.00 207 ALA A C 1
ATOM 1704 O O . ALA A 1 207 ? 42.451 14.145 -56.011 1.00 96.00 207 ALA A O 1
ATOM 1705 N N . HIS A 1 208 ? 40.927 14.862 -54.536 1.00 96.38 208 HIS A N 1
ATOM 1706 C CA . HIS A 1 208 ? 40.102 15.539 -55.537 1.00 96.38 208 HIS A CA 1
ATOM 1707 C C . HIS A 1 208 ? 40.836 16.716 -56.185 1.00 96.38 208 HIS A C 1
ATOM 1709 O O . HIS A 1 208 ? 40.797 16.845 -57.411 1.00 96.38 208 HIS A O 1
ATOM 1715 N N . ALA A 1 209 ? 41.539 17.538 -55.403 1.00 95.81 209 ALA A N 1
ATOM 1716 C CA . ALA A 1 209 ? 42.341 18.643 -55.917 1.00 95.81 209 ALA A CA 1
ATOM 1717 C C . ALA A 1 209 ? 43.491 18.141 -56.808 1.00 95.81 209 ALA A C 1
ATOM 1719 O O . ALA A 1 209 ? 43.768 18.721 -57.864 1.00 95.81 209 ALA A O 1
ATOM 1720 N N . GLU A 1 210 ? 44.135 17.031 -56.439 1.00 96.44 210 GLU A N 1
ATOM 1721 C CA . GLU A 1 210 ? 45.150 16.384 -57.271 1.00 96.44 210 GLU A CA 1
ATOM 1722 C C . GLU A 1 210 ? 44.557 15.868 -58.588 1.00 96.44 210 GLU A C 1
ATOM 1724 O O . GLU A 1 210 ? 45.093 16.159 -59.661 1.00 96.44 210 GLU A O 1
ATOM 1729 N N . ILE A 1 211 ? 43.417 15.171 -58.541 1.00 94.25 211 ILE A N 1
ATOM 1730 C CA . ILE A 1 211 ? 42.702 14.715 -59.741 1.00 94.25 211 ILE A CA 1
ATOM 1731 C C . ILE A 1 211 ? 42.325 15.903 -60.625 1.00 94.25 211 ILE A C 1
ATOM 1733 O O . ILE A 1 211 ? 42.490 15.830 -61.844 1.00 94.25 211 ILE A O 1
ATOM 1737 N N . GLU A 1 212 ? 41.845 17.003 -60.047 1.00 95.50 212 GLU A N 1
ATOM 1738 C CA . GLU A 1 212 ? 41.510 18.209 -60.798 1.00 95.50 212 GLU A CA 1
ATOM 1739 C C . GLU A 1 212 ? 42.752 18.766 -61.506 1.00 95.50 212 GLU A C 1
ATOM 1741 O O . GLU A 1 212 ? 42.711 19.049 -62.708 1.00 95.50 212 GLU A O 1
ATOM 1746 N N . ASN A 1 213 ? 43.882 18.852 -60.807 1.00 95.38 213 ASN A N 1
ATOM 1747 C CA . ASN A 1 213 ? 45.148 19.291 -61.387 1.00 95.38 213 ASN A CA 1
ATOM 1748 C C . ASN A 1 213 ? 45.612 18.360 -62.516 1.00 95.38 213 ASN A C 1
ATOM 1750 O O . ASN A 1 213 ? 45.913 18.831 -63.615 1.00 95.38 213 ASN A O 1
ATOM 1754 N N . LEU A 1 214 ? 45.595 17.042 -62.305 1.00 95.31 214 LEU A N 1
ATOM 1755 C CA . LEU A 1 214 ? 45.911 16.050 -63.337 1.00 95.31 214 LEU A CA 1
ATOM 1756 C C . LEU A 1 214 ? 44.944 16.129 -64.524 1.00 95.31 214 LEU A C 1
ATOM 1758 O O . LEU A 1 214 ? 45.366 15.977 -65.669 1.00 95.31 214 LEU A O 1
ATOM 1762 N N . SER A 1 215 ? 43.666 16.426 -64.287 1.00 93.25 215 SER A N 1
ATOM 1763 C CA . SER A 1 215 ? 42.676 16.609 -65.350 1.00 93.25 215 SER A CA 1
ATOM 1764 C C . SER A 1 215 ? 42.989 17.827 -66.221 1.00 93.25 215 SER A C 1
ATOM 1766 O O . SER A 1 215 ? 42.835 17.750 -67.440 1.00 93.25 215 SER A O 1
ATOM 1768 N N . LYS A 1 216 ? 43.504 18.920 -65.633 1.00 93.38 216 LYS A N 1
ATOM 1769 C CA . LYS A 1 216 ? 43.968 20.107 -66.371 1.00 93.38 216 LYS A CA 1
ATOM 1770 C C . LYS A 1 216 ? 45.156 19.756 -67.267 1.00 93.38 216 LYS A C 1
ATOM 1772 O O . LYS A 1 216 ? 45.148 20.118 -68.442 1.00 93.38 216 LYS A O 1
ATOM 1777 N N . TYR A 1 217 ? 46.131 19.003 -66.752 1.00 93.06 217 TYR A N 1
ATOM 1778 C CA . TYR A 1 217 ? 47.259 18.517 -67.556 1.00 93.06 217 TYR A CA 1
ATOM 1779 C C . TYR A 1 217 ? 46.813 17.575 -68.671 1.00 93.06 217 TYR A C 1
ATOM 1781 O O . TYR A 1 217 ? 47.240 17.734 -69.812 1.00 93.06 217 TYR A O 1
ATOM 1789 N N . LYS A 1 218 ? 45.922 16.626 -68.363 1.00 93.81 218 LYS A N 1
ATOM 1790 C CA . LYS A 1 218 ? 45.357 15.709 -69.353 1.00 93.81 218 LYS A CA 1
ATOM 1791 C C . LYS A 1 218 ? 44.619 16.474 -70.445 1.00 93.81 218 LYS A C 1
ATOM 1793 O O . LYS A 1 218 ? 44.847 16.201 -71.611 1.00 93.81 218 LYS A O 1
ATOM 1798 N N . LYS A 1 219 ? 43.796 17.462 -70.087 1.00 92.75 219 LYS A N 1
ATOM 1799 C CA . LYS A 1 219 ? 43.107 18.313 -71.058 1.00 92.75 219 LYS A CA 1
ATOM 1800 C C . LYS A 1 219 ? 44.099 19.058 -71.949 1.00 92.75 219 LYS A C 1
ATOM 1802 O O . LYS A 1 219 ? 43.935 19.038 -73.155 1.00 92.75 219 LYS A O 1
ATOM 1807 N N . GLY A 1 220 ? 45.151 19.651 -71.382 1.00 89.75 220 GLY A N 1
ATOM 1808 C CA . GLY A 1 220 ? 46.202 20.293 -72.178 1.00 89.75 220 GLY A CA 1
ATOM 1809 C C . GLY A 1 220 ? 46.921 19.318 -73.120 1.00 89.75 220 GLY A C 1
ATOM 1810 O O . GLY A 1 220 ? 47.215 19.669 -74.259 1.00 89.75 220 GLY A O 1
ATOM 1811 N N . TYR A 1 221 ? 47.170 18.083 -72.675 1.00 89.81 221 TYR A N 1
ATOM 1812 C CA . TYR A 1 221 ? 47.724 17.022 -73.519 1.00 89.81 221 TYR A CA 1
ATOM 1813 C C . TYR A 1 221 ? 46.755 16.598 -74.628 1.00 89.81 221 TYR A C 1
ATOM 1815 O O . TYR A 1 221 ? 47.171 16.491 -75.776 1.00 89.81 221 TYR A O 1
ATOM 1823 N N . ASP A 1 222 ? 45.481 16.387 -74.298 1.00 86.25 222 ASP A N 1
ATOM 1824 C CA . ASP A 1 222 ? 44.425 16.027 -75.242 1.00 86.25 222 ASP A CA 1
ATOM 1825 C C . ASP A 1 222 ? 44.237 17.152 -76.276 1.00 86.25 222 ASP A C 1
ATOM 1827 O O . ASP A 1 222 ? 44.198 16.874 -77.466 1.00 86.25 222 ASP A O 1
ATOM 1831 N N . ASP A 1 223 ? 44.215 18.422 -75.860 1.00 84.50 223 ASP A N 1
ATOM 1832 C CA . ASP A 1 223 ? 44.119 19.589 -76.748 1.00 84.50 223 ASP A CA 1
ATOM 1833 C C . ASP A 1 223 ? 45.321 19.665 -77.708 1.00 84.50 223 ASP A C 1
ATOM 1835 O O . ASP A 1 223 ? 45.147 19.908 -78.902 1.00 84.50 223 ASP A O 1
ATOM 1839 N N . LEU A 1 224 ? 46.542 19.397 -77.223 1.00 83.44 224 LEU A N 1
ATOM 1840 C CA . LEU A 1 224 ? 47.726 19.269 -78.081 1.00 83.44 224 LEU A CA 1
ATOM 1841 C C . LEU A 1 224 ? 47.589 18.079 -79.039 1.00 83.44 224 LEU A C 1
ATOM 1843 O O . LEU A 1 224 ? 47.833 18.219 -80.233 1.00 83.44 224 LEU A O 1
ATOM 1847 N N . TYR A 1 225 ? 47.179 16.916 -78.537 1.00 80.62 225 TYR A N 1
ATOM 1848 C CA . TYR A 1 225 ? 46.983 15.698 -79.319 1.00 80.62 225 TYR A CA 1
ATOM 1849 C C . TYR A 1 225 ? 45.943 15.894 -80.431 1.00 80.62 225 TYR A C 1
ATOM 1851 O O . TYR A 1 225 ? 46.192 15.509 -81.571 1.00 80.62 225 TYR A O 1
ATOM 1859 N N . TYR A 1 226 ? 44.827 16.566 -80.140 1.00 76.69 226 TYR A N 1
ATOM 1860 C CA . TYR A 1 226 ? 43.803 16.914 -81.121 1.00 76.69 226 TYR A CA 1
ATOM 1861 C C . TYR A 1 226 ? 44.262 18.002 -82.093 1.00 76.69 226 TYR A C 1
ATOM 1863 O O . TYR A 1 226 ? 43.979 17.883 -83.279 1.00 76.69 226 TYR A O 1
ATOM 1871 N N . ALA A 1 227 ? 45.047 18.994 -81.656 1.00 72.44 227 ALA A N 1
ATOM 1872 C CA . ALA A 1 227 ? 45.670 19.961 -82.565 1.00 72.44 227 ALA A CA 1
ATOM 1873 C C . ALA A 1 227 ? 46.648 19.297 -83.557 1.00 72.44 227 ALA A C 1
ATOM 1875 O O . ALA A 1 227 ? 46.802 19.771 -84.681 1.00 72.44 227 ALA A O 1
ATOM 1876 N N . PHE A 1 228 ? 47.282 18.180 -83.176 1.00 62.44 228 PHE A N 1
ATOM 1877 C CA . PHE A 1 228 ? 48.086 17.348 -84.082 1.00 62.44 228 PHE A CA 1
ATOM 1878 C C . PHE A 1 228 ? 47.254 16.352 -84.910 1.00 62.44 228 PHE A C 1
ATOM 1880 O O . PHE A 1 228 ? 47.713 15.915 -85.966 1.00 62.44 228 PHE A O 1
ATOM 1887 N N . LEU A 1 229 ? 46.043 16.004 -84.466 1.00 57.50 229 LEU A N 1
ATOM 1888 C CA . LEU A 1 229 ? 45.088 15.153 -85.186 1.00 57.50 229 LEU A CA 1
ATOM 1889 C C . LEU A 1 229 ? 44.099 15.927 -86.064 1.00 57.50 229 LEU A C 1
ATOM 1891 O O . LEU A 1 229 ? 43.280 15.285 -86.722 1.00 57.50 229 LEU A O 1
ATOM 1895 N N . ASP A 1 230 ? 44.189 17.260 -86.145 1.00 48.78 230 ASP A N 1
ATOM 1896 C CA . ASP A 1 230 ? 43.329 18.103 -86.993 1.00 48.78 230 ASP A CA 1
ATOM 1897 C C . ASP A 1 230 ? 43.711 18.010 -88.489 1.00 48.78 230 ASP A C 1
ATOM 1899 O O . ASP A 1 230 ? 43.920 18.982 -89.210 1.00 48.78 230 ASP A O 1
ATOM 1903 N N . THR A 1 231 ? 43.840 16.764 -88.945 1.00 44.72 231 THR A N 1
ATOM 1904 C CA . THR A 1 231 ? 43.704 16.283 -90.319 1.00 44.72 231 THR A CA 1
ATOM 1905 C C . THR A 1 231 ? 42.968 14.940 -90.312 1.00 44.72 231 THR A C 1
ATOM 1907 O O . THR A 1 231 ? 43.391 13.984 -90.951 1.00 44.72 231 THR A O 1
ATOM 1910 N N . SER A 1 232 ? 41.859 14.817 -89.583 1.00 37.47 232 SER A N 1
ATOM 1911 C CA . SER A 1 232 ? 40.910 13.729 -89.837 1.00 37.47 232 SER A CA 1
ATOM 1912 C C . SER A 1 232 ? 39.563 14.017 -89.196 1.00 37.47 232 SER A C 1
ATOM 1914 O O . SER A 1 232 ? 39.388 13.930 -87.985 1.00 37.47 232 SER A O 1
ATOM 1916 N N . GLU A 1 233 ? 38.603 14.306 -90.062 1.00 40.56 233 GLU A N 1
ATOM 1917 C CA . GLU A 1 233 ? 37.178 14.395 -89.792 1.00 40.56 233 GLU A CA 1
ATOM 1918 C C . GLU A 1 233 ? 36.638 13.224 -88.953 1.00 40.56 233 GLU A C 1
ATOM 1920 O O . GLU A 1 233 ? 37.031 12.069 -89.119 1.00 40.56 233 GLU A O 1
ATOM 1925 N N . GLY A 1 234 ? 35.603 13.531 -88.167 1.00 39.41 234 GLY A N 1
ATOM 1926 C CA . GLY A 1 234 ? 34.487 12.612 -87.967 1.00 39.41 234 GLY A CA 1
ATOM 1927 C C . GLY A 1 234 ? 34.457 11.872 -86.633 1.00 39.41 234 GLY A C 1
ATOM 1928 O O . GLY A 1 234 ? 35.054 10.818 -86.457 1.00 39.41 234 GLY A O 1
ATOM 1929 N N . SER A 1 235 ? 33.573 12.300 -85.736 1.00 35.22 235 SER A N 1
ATOM 1930 C CA . SER A 1 235 ? 32.212 11.740 -85.666 1.00 35.22 235 SER A CA 1
ATOM 1931 C C . SER A 1 235 ? 31.603 11.973 -84.284 1.00 35.22 235 SER A C 1
ATOM 1933 O O . SER A 1 235 ? 32.080 11.497 -83.256 1.00 35.22 235 SER A O 1
ATOM 1935 N N . GLU A 1 236 ? 30.489 12.697 -84.276 1.00 38.12 236 GLU A N 1
ATOM 1936 C CA . GLU A 1 236 ? 29.559 12.708 -83.159 1.00 38.12 236 GLU A CA 1
ATOM 1937 C C . GLU A 1 236 ? 28.894 11.333 -83.029 1.00 38.12 236 GLU A C 1
ATOM 1939 O O . GLU A 1 236 ? 28.366 10.790 -84.001 1.00 38.12 236 GLU A O 1
ATOM 1944 N N . THR A 1 237 ? 28.814 10.804 -81.809 1.00 41.72 237 THR A N 1
ATOM 1945 C CA . THR A 1 237 ? 27.729 9.886 -81.444 1.00 41.72 237 THR A CA 1
ATOM 1946 C C . THR A 1 237 ? 27.183 10.260 -80.061 1.00 41.72 237 THR A C 1
ATOM 1948 O O . THR A 1 237 ? 27.936 10.279 -79.087 1.00 41.72 237 THR A O 1
ATOM 1951 N N . PRO A 1 238 ? 25.874 10.546 -79.913 1.00 43.81 238 PRO A N 1
ATOM 1952 C CA . PRO A 1 238 ? 25.263 10.688 -78.603 1.00 43.81 238 PRO A CA 1
ATOM 1953 C C . PRO A 1 238 ? 24.811 9.305 -78.122 1.00 43.81 238 PRO A C 1
ATOM 1955 O O . PRO A 1 238 ? 23.904 8.684 -78.684 1.00 43.81 238 PRO A O 1
ATOM 1958 N N . SER A 1 239 ? 25.436 8.800 -77.059 1.00 37.97 239 SER A N 1
ATOM 1959 C CA . SER A 1 239 ? 24.975 7.580 -76.396 1.00 37.97 239 SER A CA 1
ATOM 1960 C C . SER A 1 239 ? 23.667 7.852 -75.638 1.00 37.97 239 SER A C 1
ATOM 1962 O O . SER A 1 239 ? 23.583 8.697 -74.744 1.00 37.97 239 SER A O 1
ATOM 1964 N N . LYS A 1 240 ? 22.601 7.132 -76.004 1.00 46.53 240 LYS A N 1
ATOM 1965 C CA . LYS A 1 240 ? 21.335 7.127 -75.260 1.00 46.53 240 LYS A CA 1
ATOM 1966 C C . LYS A 1 240 ? 21.562 6.477 -73.892 1.00 46.53 240 LYS A C 1
ATOM 1968 O O . LYS A 1 240 ? 21.839 5.282 -73.807 1.00 46.53 240 LYS A O 1
ATOM 1973 N N . LYS A 1 241 ? 21.407 7.258 -72.819 1.00 42.72 241 LYS A N 1
ATOM 1974 C CA . LYS A 1 241 ? 21.418 6.781 -71.429 1.00 42.72 241 LYS A CA 1
ATOM 1975 C C . LYS A 1 241 ? 20.189 5.898 -71.172 1.00 42.72 241 LYS A C 1
ATOM 1977 O O . LYS A 1 241 ? 19.085 6.399 -70.975 1.00 42.72 241 LYS A O 1
ATOM 1982 N N . MET A 1 242 ? 20.385 4.583 -71.154 1.00 44.53 242 MET A N 1
ATOM 1983 C CA . MET A 1 242 ? 19.494 3.649 -70.461 1.00 44.53 242 MET A CA 1
ATOM 1984 C C . MET A 1 242 ? 19.519 4.002 -68.968 1.00 44.53 242 MET A C 1
ATOM 1986 O O . MET A 1 242 ? 20.572 3.937 -68.335 1.00 44.53 242 MET A O 1
ATOM 1990 N N . ARG A 1 243 ? 18.381 4.421 -68.401 1.00 48.09 243 ARG A N 1
ATOM 1991 C CA . ARG A 1 243 ? 18.244 4.571 -66.945 1.00 48.09 243 ARG A CA 1
ATOM 1992 C C . ARG A 1 243 ? 18.304 3.172 -66.318 1.00 48.09 243 ARG A C 1
ATOM 1994 O O . ARG A 1 243 ? 17.502 2.323 -66.705 1.00 48.09 243 ARG A O 1
ATOM 2001 N N . PRO A 1 244 ? 19.216 2.899 -65.371 1.00 44.44 244 PRO A N 1
ATOM 2002 C CA . PRO A 1 244 ? 19.277 1.598 -64.729 1.00 44.44 244 PRO A CA 1
ATOM 2003 C C . PRO A 1 244 ? 18.108 1.452 -63.745 1.00 44.44 244 PRO A C 1
ATOM 2005 O O . PRO A 1 244 ? 17.873 2.318 -62.903 1.00 44.44 244 PRO A O 1
ATOM 2008 N N . VAL A 1 245 ? 17.427 0.308 -63.813 1.00 53.06 245 VAL A N 1
ATOM 2009 C CA . VAL A 1 245 ? 16.349 -0.180 -62.920 1.00 53.06 245 VAL A CA 1
ATOM 2010 C C . VAL A 1 245 ? 16.740 -0.172 -61.421 1.00 53.06 245 VAL A C 1
ATOM 2012 O O . VAL A 1 245 ? 15.898 -0.268 -60.534 1.00 53.06 245 VAL A O 1
ATOM 2015 N N . ILE A 1 246 ? 18.023 0.023 -61.107 1.00 52.56 246 ILE A N 1
ATOM 2016 C CA . ILE A 1 246 ? 18.545 0.215 -59.744 1.00 52.56 246 ILE A CA 1
ATOM 2017 C C . ILE A 1 246 ? 18.062 1.551 -59.139 1.00 52.56 246 ILE A C 1
ATOM 2019 O O . ILE A 1 246 ? 17.845 1.644 -57.933 1.00 52.56 246 ILE A O 1
ATOM 2023 N N . SER A 1 247 ? 17.822 2.576 -59.967 1.00 57.25 247 SER A N 1
ATOM 2024 C CA . SER A 1 247 ? 17.349 3.888 -59.502 1.00 57.25 247 SER A CA 1
ATOM 2025 C C . SER A 1 247 ? 15.908 3.859 -58.988 1.00 57.25 247 SER A C 1
ATOM 2027 O O . SER A 1 247 ? 15.576 4.638 -58.102 1.00 57.25 247 SER A O 1
ATOM 2029 N N . THR A 1 248 ? 15.055 2.978 -59.520 1.00 67.25 248 THR A N 1
ATOM 2030 C CA . THR A 1 248 ? 13.645 2.878 -59.111 1.00 67.25 248 THR A CA 1
ATOM 2031 C C . THR A 1 248 ? 13.479 2.064 -57.831 1.00 67.25 248 THR A C 1
ATOM 2033 O O . THR A 1 248 ? 12.677 2.437 -56.987 1.00 67.25 248 THR A O 1
ATOM 2036 N N . LYS A 1 249 ? 14.276 1.003 -57.624 1.00 74.56 249 LYS A N 1
ATOM 2037 C CA . LYS A 1 249 ? 14.243 0.224 -56.370 1.00 74.56 249 LYS A CA 1
ATOM 2038 C C . LYS A 1 249 ? 14.729 1.033 -55.166 1.00 74.56 249 LYS A C 1
ATOM 2040 O O . LYS A 1 249 ? 14.078 1.015 -54.131 1.00 74.56 249 LYS A O 1
ATOM 2045 N N . ARG A 1 250 ? 15.821 1.790 -55.323 1.00 81.31 250 ARG A N 1
ATOM 2046 C CA . ARG A 1 250 ? 16.326 2.680 -54.266 1.00 81.31 250 ARG A CA 1
ATOM 2047 C C . ARG A 1 250 ? 15.316 3.774 -53.916 1.00 81.31 250 ARG A C 1
ATOM 2049 O O . ARG A 1 250 ? 15.039 3.976 -52.745 1.00 81.31 250 ARG A O 1
ATOM 2056 N N . ALA A 1 251 ? 14.740 4.436 -54.921 1.00 80.56 251 ALA A N 1
ATOM 2057 C CA . ALA A 1 251 ? 13.715 5.454 -54.691 1.00 80.56 251 ALA A CA 1
ATOM 2058 C C . ALA A 1 251 ? 12.475 4.879 -53.980 1.00 80.56 251 ALA A C 1
ATOM 2060 O O . ALA A 1 251 ? 11.942 5.515 -53.080 1.00 80.56 251 ALA A O 1
ATOM 2061 N N . ASN A 1 252 ? 12.059 3.655 -54.325 1.00 84.06 252 ASN A N 1
ATOM 2062 C CA . ASN A 1 252 ? 10.946 2.987 -53.649 1.00 84.06 252 ASN A CA 1
ATOM 2063 C C . ASN A 1 252 ? 11.258 2.657 -52.181 1.00 84.06 252 ASN A C 1
ATOM 2065 O O . ASN A 1 252 ? 10.392 2.847 -51.337 1.00 84.06 252 ASN A O 1
ATOM 2069 N N . LEU A 1 253 ? 12.475 2.202 -51.858 1.00 85.62 253 LEU A N 1
ATOM 2070 C CA . LEU A 1 253 ? 12.867 1.942 -50.466 1.00 85.62 253 LEU A CA 1
ATOM 2071 C C . LEU A 1 253 ? 12.929 3.225 -49.633 1.00 85.62 253 LEU A C 1
ATOM 2073 O O . LEU A 1 253 ? 12.431 3.228 -48.516 1.00 85.62 253 LEU A O 1
ATOM 2077 N N . ILE A 1 254 ? 13.464 4.317 -50.187 1.00 87.31 254 ILE A N 1
ATOM 2078 C CA . ILE A 1 254 ? 13.482 5.626 -49.511 1.00 87.31 254 ILE A CA 1
ATOM 2079 C C . ILE A 1 254 ? 12.047 6.094 -49.235 1.00 87.31 254 ILE A C 1
ATOM 2081 O O . ILE A 1 254 ? 11.721 6.398 -48.093 1.00 87.31 254 ILE A O 1
ATOM 2085 N N . ASN A 1 255 ? 11.159 6.041 -50.234 1.00 88.75 255 ASN A N 1
ATOM 2086 C CA . ASN A 1 255 ? 9.752 6.405 -50.049 1.00 88.75 255 ASN A CA 1
ATOM 2087 C C . ASN A 1 255 ? 9.044 5.524 -49.003 1.00 88.75 255 ASN A C 1
ATOM 2089 O O . ASN A 1 255 ? 8.211 6.021 -48.251 1.00 88.75 255 ASN A O 1
ATOM 2093 N N . ASN A 1 256 ? 9.360 4.225 -48.942 1.00 86.88 256 ASN A N 1
ATOM 2094 C CA . ASN A 1 256 ? 8.781 3.312 -47.954 1.00 86.88 256 ASN A CA 1
ATOM 2095 C C . ASN A 1 256 ? 9.309 3.577 -46.535 1.00 86.88 256 ASN A C 1
ATOM 2097 O O . ASN A 1 256 ? 8.545 3.456 -45.582 1.00 86.88 256 ASN A O 1
ATOM 2101 N N . ILE A 1 257 ? 10.581 3.962 -46.389 1.00 89.62 257 ILE A N 1
ATOM 2102 C CA . ILE A 1 257 ? 11.164 4.376 -45.104 1.00 89.62 257 ILE A CA 1
ATOM 2103 C C . ILE A 1 257 ? 10.518 5.683 -44.633 1.00 89.62 257 ILE A C 1
ATOM 2105 O O . ILE A 1 257 ? 10.081 5.762 -43.490 1.00 89.62 257 ILE A O 1
ATOM 2109 N N . GLU A 1 258 ? 10.377 6.673 -45.517 1.00 90.44 258 GLU A N 1
ATOM 2110 C CA . GLU A 1 258 ? 9.687 7.931 -45.200 1.00 90.44 258 GLU A CA 1
ATOM 2111 C C . GLU A 1 258 ? 8.209 7.703 -44.843 1.00 90.44 258 GLU A C 1
ATOM 2113 O O . GLU A 1 258 ? 7.666 8.362 -43.958 1.00 90.44 258 GLU A O 1
ATOM 2118 N N . ALA A 1 259 ? 7.536 6.764 -45.516 1.00 89.38 259 ALA A N 1
ATOM 2119 C CA . ALA A 1 259 ? 6.166 6.384 -45.183 1.00 89.38 259 ALA A CA 1
ATOM 2120 C C . ALA A 1 259 ? 6.075 5.693 -43.812 1.00 89.38 259 ALA A C 1
ATOM 2122 O O . ALA A 1 259 ? 5.143 5.975 -43.064 1.00 89.38 259 ALA A O 1
ATOM 2123 N N . ALA A 1 260 ? 7.042 4.836 -43.462 1.00 87.69 260 ALA A N 1
ATOM 2124 C CA . ALA A 1 260 ? 7.119 4.216 -42.141 1.00 87.69 260 ALA A CA 1
ATOM 2125 C C . ALA A 1 260 ? 7.351 5.265 -41.040 1.00 87.69 260 ALA A C 1
ATOM 2127 O O . ALA A 1 260 ? 6.627 5.262 -40.054 1.00 87.69 260 ALA A O 1
ATOM 2128 N N . GLN A 1 261 ? 8.261 6.222 -41.244 1.00 88.44 261 GLN A N 1
ATOM 2129 C CA . GLN A 1 261 ? 8.503 7.318 -40.292 1.00 88.44 261 GLN A CA 1
ATOM 2130 C C . GLN A 1 261 ? 7.258 8.189 -40.068 1.00 88.44 261 GLN A C 1
ATOM 2132 O O . GLN A 1 261 ? 6.931 8.531 -38.938 1.00 88.44 261 GLN A O 1
ATOM 2137 N N . LYS A 1 262 ? 6.495 8.490 -41.125 1.00 92.12 262 LYS A N 1
ATOM 2138 C CA . LYS A 1 262 ? 5.220 9.219 -40.988 1.00 92.12 262 LYS A CA 1
ATOM 2139 C C . LYS A 1 262 ? 4.169 8.436 -40.203 1.00 92.12 262 LYS A C 1
ATOM 2141 O O . LYS A 1 262 ? 3.382 9.035 -39.478 1.00 92.12 262 LYS A O 1
ATOM 2146 N N . LEU A 1 263 ? 4.125 7.115 -40.369 1.00 91.62 263 LEU A N 1
ATOM 2147 C CA . LEU A 1 263 ? 3.236 6.255 -39.587 1.00 91.62 263 LEU A CA 1
ATOM 2148 C C . LEU A 1 263 ? 3.673 6.199 -38.115 1.00 91.62 263 LEU A C 1
ATOM 2150 O O . LEU A 1 263 ? 2.818 6.228 -37.238 1.00 91.62 263 LEU A O 1
ATOM 2154 N N . GLU A 1 264 ? 4.977 6.202 -37.836 1.00 89.69 264 GLU A N 1
ATOM 2155 C CA . GLU A 1 264 ? 5.522 6.312 -36.476 1.00 89.69 264 GLU A CA 1
ATOM 2156 C C . GLU A 1 264 ? 5.082 7.615 -35.793 1.00 89.69 264 GLU A C 1
ATOM 2158 O O . GLU A 1 264 ? 4.527 7.583 -34.697 1.00 89.69 264 GLU A O 1
ATOM 2163 N N . GLU A 1 265 ? 5.238 8.756 -36.472 1.00 91.56 265 GLU A N 1
ATOM 2164 C CA . GLU A 1 265 ? 4.781 10.065 -35.983 1.00 91.56 265 GLU A CA 1
ATOM 2165 C C . GLU A 1 265 ? 3.268 10.081 -35.703 1.00 91.56 265 GLU A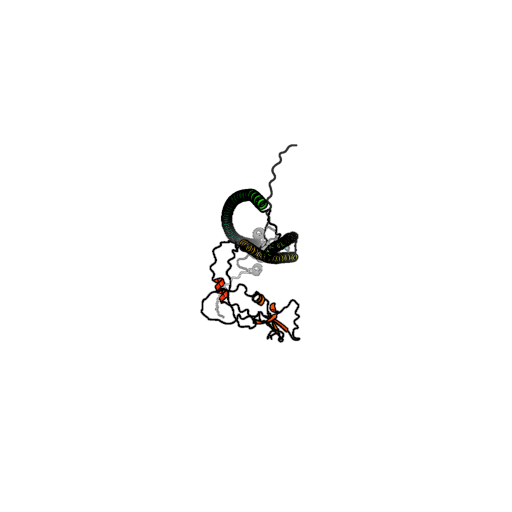 C 1
ATOM 2167 O O . GLU A 1 265 ? 2.818 10.645 -34.702 1.00 91.56 265 GLU A O 1
ATOM 2172 N N . GLN A 1 266 ? 2.468 9.431 -36.555 1.00 93.62 266 GLN A N 1
ATOM 2173 C CA . GLN A 1 266 ? 1.021 9.308 -36.360 1.00 93.62 266 GLN A CA 1
ATOM 2174 C C . GLN A 1 266 ? 0.669 8.447 -35.142 1.00 93.62 266 GLN A C 1
ATOM 2176 O O . GLN A 1 266 ? -0.188 8.845 -34.354 1.00 93.62 266 GLN A O 1
ATOM 2181 N N . ILE A 1 267 ? 1.336 7.307 -34.953 1.00 92.25 267 ILE A N 1
ATOM 2182 C CA . ILE A 1 267 ? 1.133 6.429 -33.790 1.00 92.25 267 ILE A CA 1
ATOM 2183 C C . ILE A 1 267 ? 1.546 7.149 -32.500 1.00 92.25 267 ILE A C 1
ATOM 2185 O O . ILE A 1 267 ? 0.812 7.109 -31.514 1.00 92.25 267 ILE A O 1
ATOM 2189 N N . MET A 1 268 ? 2.657 7.889 -32.520 1.0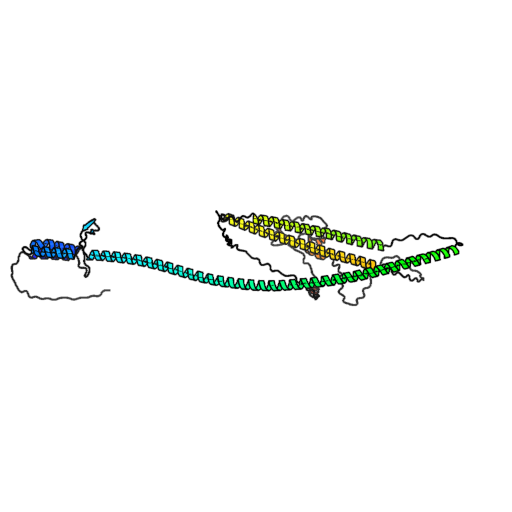0 89.69 268 MET A N 1
ATOM 2190 C CA . MET A 1 268 ? 3.088 8.725 -31.395 1.00 89.69 268 MET A CA 1
ATOM 2191 C C . MET A 1 268 ? 2.067 9.819 -31.064 1.00 89.69 268 MET A C 1
ATOM 2193 O O . MET A 1 268 ? 1.790 10.069 -29.893 1.00 89.69 268 MET A O 1
ATOM 2197 N N . SER A 1 269 ? 1.450 10.439 -32.074 1.00 93.62 269 SER A N 1
ATOM 2198 C CA . SER A 1 269 ? 0.359 11.395 -31.854 1.00 93.62 269 SER A CA 1
ATOM 2199 C C . SER A 1 269 ? -0.858 10.738 -31.200 1.00 93.62 269 SER A C 1
ATOM 2201 O O . SER A 1 269 ? -1.426 11.322 -30.283 1.00 93.62 269 SER A O 1
ATOM 2203 N N . VAL A 1 270 ? -1.254 9.540 -31.643 1.00 93.00 270 VAL A N 1
ATOM 2204 C CA . VAL A 1 270 ? -2.373 8.788 -31.046 1.00 93.00 270 VAL A CA 1
ATOM 2205 C C . VAL A 1 270 ? -2.057 8.397 -29.601 1.00 93.00 270 VAL A C 1
ATOM 2207 O O . VAL A 1 270 ? -2.925 8.501 -28.737 1.00 93.00 270 VAL A O 1
ATOM 2210 N N . MET A 1 271 ? -0.810 8.013 -29.317 1.00 90.69 271 MET A N 1
ATOM 2211 C CA . MET A 1 271 ? -0.345 7.715 -27.963 1.00 90.69 271 MET A CA 1
ATOM 2212 C C . MET A 1 271 ? -0.451 8.935 -27.047 1.00 90.69 271 MET A C 1
ATOM 2214 O O . MET A 1 271 ? -0.985 8.826 -25.947 1.00 90.69 271 MET A O 1
ATOM 2218 N N . ASN A 1 272 ? 0.005 10.100 -27.512 1.00 92.38 272 ASN A N 1
ATOM 2219 C CA . ASN A 1 272 ? -0.092 11.343 -26.750 1.00 92.38 272 ASN A CA 1
ATOM 2220 C C . ASN A 1 272 ? -1.554 11.715 -26.475 1.00 92.38 272 ASN A C 1
ATOM 2222 O O . ASN A 1 272 ? -1.886 12.044 -25.343 1.00 92.38 272 ASN A O 1
ATOM 2226 N N . THR A 1 273 ? -2.448 11.572 -27.461 1.00 93.44 273 THR A N 1
ATOM 2227 C CA . THR A 1 273 ? -3.888 11.789 -27.251 1.00 93.44 273 THR A CA 1
ATOM 2228 C C . THR A 1 273 ? -4.473 10.814 -26.225 1.00 93.44 273 THR A C 1
ATOM 2230 O O . THR A 1 273 ? -5.232 11.233 -25.359 1.00 93.44 273 THR A O 1
ATOM 2233 N N . ALA A 1 274 ? -4.094 9.533 -26.258 1.00 90.12 274 ALA A N 1
ATOM 2234 C CA . ALA A 1 274 ? -4.555 8.552 -25.273 1.00 90.12 274 ALA A CA 1
ATOM 2235 C C . ALA A 1 274 ? -4.067 8.866 -23.845 1.00 90.12 274 ALA A C 1
ATOM 2237 O O . ALA A 1 274 ? -4.793 8.623 -22.882 1.00 90.12 274 ALA A O 1
ATOM 2238 N N . ILE A 1 275 ? -2.851 9.407 -23.704 1.00 92.56 275 ILE A N 1
ATOM 2239 C CA . ILE A 1 275 ? -2.304 9.870 -22.420 1.00 92.56 275 ILE A CA 1
ATOM 2240 C C . ILE A 1 275 ? -3.063 11.109 -21.934 1.00 92.56 275 ILE A C 1
ATOM 2242 O O . ILE A 1 275 ? -3.518 11.126 -20.796 1.00 92.56 275 ILE A O 1
ATOM 2246 N N . GLU A 1 276 ? -3.276 12.103 -22.798 1.00 94.06 276 GLU A N 1
ATOM 2247 C CA . GLU A 1 276 ? -4.033 13.317 -22.466 1.00 94.06 276 GLU A CA 1
ATOM 2248 C C . GLU A 1 276 ? -5.479 13.008 -22.043 1.00 94.06 276 GLU A C 1
ATOM 2250 O O . GLU A 1 276 ? -5.990 13.594 -21.088 1.00 94.06 276 GLU A O 1
ATOM 2255 N N . GLU A 1 277 ? -6.147 12.072 -22.724 1.00 92.06 277 GLU A N 1
ATOM 2256 C CA . GLU A 1 277 ? -7.493 11.615 -22.359 1.00 92.06 277 GLU A CA 1
ATOM 2257 C C . GLU A 1 277 ? -7.517 10.932 -20.985 1.00 92.06 277 GLU A C 1
ATOM 2259 O O . GLU A 1 277 ? -8.446 11.156 -20.204 1.00 92.06 277 GLU A O 1
ATOM 2264 N N . PHE A 1 278 ? -6.494 10.132 -20.672 1.00 94.62 278 PHE A N 1
ATOM 2265 C CA . PHE A 1 278 ? -6.367 9.469 -19.378 1.00 94.62 278 PHE A CA 1
ATOM 2266 C C . PHE A 1 278 ? -6.053 10.460 -18.251 1.00 94.62 278 PHE A C 1
ATOM 2268 O O . PHE A 1 278 ? -6.701 10.416 -17.207 1.00 94.62 278 PHE A O 1
ATOM 2275 N N . ASP A 1 279 ? -5.127 11.394 -18.464 1.00 93.88 279 ASP A N 1
ATOM 2276 C CA . ASP A 1 279 ? -4.795 12.435 -17.487 1.00 93.88 279 ASP A CA 1
ATOM 2277 C C . ASP A 1 279 ? -6.004 13.328 -17.198 1.00 93.88 279 ASP A C 1
ATOM 2279 O O . ASP A 1 279 ? -6.322 13.594 -16.037 1.00 93.88 279 ASP A O 1
ATOM 2283 N N . LYS A 1 280 ? -6.750 13.715 -18.240 1.00 93.06 280 LYS A N 1
ATOM 2284 C CA . LYS A 1 280 ? -8.003 14.457 -18.084 1.00 93.06 280 LYS A CA 1
ATOM 2285 C C . LYS A 1 280 ? -9.032 13.669 -17.270 1.00 93.06 280 LYS A C 1
ATOM 2287 O O . LYS A 1 280 ? -9.656 14.233 -16.375 1.00 93.06 280 LYS A O 1
ATOM 2292 N N . PHE A 1 281 ? -9.189 12.372 -17.540 1.00 93.81 281 PHE A N 1
ATOM 2293 C CA . PHE A 1 281 ? -10.058 11.511 -16.738 1.00 93.81 281 PHE A CA 1
ATOM 2294 C C . PHE A 1 281 ? -9.606 11.461 -15.272 1.00 93.81 281 PHE A C 1
ATOM 2296 O O . PHE A 1 281 ? -10.437 11.575 -14.378 1.00 93.81 281 PHE A O 1
ATOM 2303 N N . MET A 1 282 ? -8.303 11.350 -15.004 1.00 90.75 282 MET A N 1
ATOM 2304 C CA . MET A 1 282 ? -7.765 11.346 -13.640 1.00 90.75 282 MET A CA 1
ATOM 2305 C C . MET A 1 282 ? -8.025 12.670 -12.905 1.00 90.75 282 MET A C 1
ATOM 2307 O O . MET A 1 282 ? -8.335 12.656 -11.710 1.00 90.75 282 MET A O 1
ATOM 2311 N N . GLU A 1 283 ? -7.920 13.811 -13.592 1.00 91.50 283 GLU A N 1
ATOM 2312 C CA . GLU A 1 283 ? -8.255 15.126 -13.034 1.00 91.50 283 GLU A CA 1
ATOM 2313 C C . GLU A 1 283 ? -9.753 15.267 -12.734 1.00 91.50 283 GLU A C 1
ATOM 2315 O O . GLU A 1 283 ? -10.115 15.670 -11.622 1.00 91.50 283 GLU A O 1
ATOM 2320 N N . ASP A 1 284 ? -10.614 14.888 -13.682 1.00 88.75 284 ASP A N 1
ATOM 2321 C CA . ASP A 1 284 ? -12.072 14.934 -13.532 1.00 88.75 284 ASP A CA 1
ATOM 2322 C C . ASP A 1 284 ? -12.534 14.005 -12.394 1.00 88.75 284 ASP A C 1
ATOM 2324 O O . ASP A 1 284 ? -13.252 14.438 -11.488 1.00 88.75 284 ASP A O 1
ATOM 2328 N N . HIS A 1 285 ? -12.026 12.769 -12.359 1.00 87.69 285 HIS A N 1
ATOM 2329 C CA . HIS A 1 285 ? -12.350 11.759 -11.350 1.00 87.69 285 HIS A CA 1
ATOM 2330 C C . HIS A 1 285 ? -11.895 12.167 -9.941 1.00 87.69 285 HIS A C 1
ATOM 2332 O O . HIS A 1 285 ? -12.636 12.052 -8.961 1.00 87.69 285 HIS A O 1
ATOM 2338 N N . LYS A 1 286 ? -10.692 12.742 -9.816 1.00 87.25 286 LYS A N 1
ATOM 2339 C CA . LYS A 1 286 ? -10.225 13.334 -8.553 1.00 87.25 286 LYS A CA 1
ATOM 2340 C C . LYS A 1 286 ? -11.111 14.506 -8.123 1.00 87.25 286 LYS A C 1
ATOM 2342 O O . LYS A 1 286 ? -11.368 14.677 -6.930 1.00 87.25 286 LYS A O 1
ATOM 2347 N N . GLY A 1 287 ? -11.563 15.321 -9.075 1.00 83.50 287 GLY A N 1
ATOM 2348 C CA . GLY A 1 287 ? -12.493 16.419 -8.832 1.00 83.50 287 GLY A CA 1
ATOM 2349 C C . GLY A 1 287 ? -13.860 15.945 -8.335 1.00 83.50 287 GLY A C 1
ATOM 2350 O O . GLY A 1 287 ? -14.434 16.580 -7.454 1.00 83.50 287 GLY A O 1
ATOM 2351 N N . GLU A 1 288 ? -14.373 14.834 -8.857 1.00 82.44 288 GLU A N 1
ATOM 2352 C CA . GLU A 1 288 ? -15.616 14.199 -8.402 1.00 82.44 288 GLU A CA 1
ATOM 2353 C C . GLU A 1 288 ? -15.487 13.659 -6.977 1.00 82.44 288 GLU A C 1
ATOM 2355 O O . GLU A 1 288 ? -16.306 14.006 -6.127 1.00 82.44 288 GLU A O 1
ATOM 2360 N N . LEU A 1 289 ? -14.400 12.948 -6.669 1.00 80.88 289 LEU A N 1
ATOM 2361 C CA . LEU A 1 289 ? -14.129 12.447 -5.317 1.00 80.88 289 LEU A CA 1
ATOM 2362 C C . LEU A 1 289 ? -13.960 13.570 -4.280 1.00 80.88 289 LEU A C 1
ATOM 2364 O O . LEU A 1 289 ? -14.344 13.398 -3.127 1.00 80.88 289 LEU A O 1
ATOM 2368 N N . MET A 1 290 ? -13.420 14.733 -4.664 1.00 79.25 290 MET A N 1
ATOM 2369 C CA . MET A 1 290 ? -13.308 15.886 -3.757 1.00 79.25 290 MET A CA 1
ATOM 2370 C C . MET A 1 290 ? -14.629 16.641 -3.539 1.00 79.25 290 MET A C 1
ATOM 2372 O O . MET A 1 290 ? -14.746 17.362 -2.551 1.00 79.25 290 MET A O 1
ATOM 2376 N N . LYS A 1 291 ? -15.620 16.505 -4.432 1.00 77.81 291 LYS A N 1
ATOM 2377 C CA . LYS A 1 291 ? -16.962 17.102 -4.255 1.00 77.81 291 LYS A CA 1
ATOM 2378 C C . LYS A 1 291 ? -17.827 16.323 -3.267 1.00 77.81 291 LYS A C 1
ATOM 2380 O O . LYS A 1 291 ? -18.828 16.855 -2.789 1.00 77.81 291 LYS A O 1
ATOM 2385 N N . ILE A 1 292 ? -17.455 15.080 -2.978 1.00 73.19 292 ILE A N 1
ATOM 2386 C CA . ILE A 1 292 ? -18.086 14.247 -1.962 1.00 73.19 292 ILE A CA 1
ATOM 2387 C C . ILE A 1 292 ? -17.682 14.816 -0.588 1.00 73.19 292 ILE A C 1
ATOM 2389 O O . ILE A 1 292 ? -16.677 14.425 -0.001 1.00 73.19 292 ILE A O 1
ATOM 2393 N N . GLU A 1 293 ? -18.428 15.818 -0.107 1.00 59.09 293 GLU A N 1
ATOM 2394 C CA . GLU A 1 293 ? -18.224 16.430 1.212 1.00 59.09 293 GLU A CA 1
ATOM 2395 C C . GLU A 1 293 ? -18.489 15.403 2.326 1.00 59.09 293 GLU A C 1
ATOM 2397 O O . GLU A 1 293 ? -19.571 14.816 2.404 1.00 59.09 293 GLU A O 1
ATOM 2402 N N . GLU A 1 294 ? -17.522 15.220 3.230 1.00 55.84 294 GLU A N 1
ATOM 2403 C CA . GLU A 1 294 ? -17.746 14.560 4.520 1.00 55.84 294 GLU A CA 1
ATOM 2404 C C . GLU A 1 294 ? -18.595 15.502 5.389 1.00 55.84 294 GLU A C 1
ATOM 2406 O O . GLU A 1 294 ? -18.083 16.409 6.046 1.00 55.84 294 GLU A O 1
ATOM 2411 N N . LYS A 1 295 ? -19.920 15.345 5.340 1.00 59.34 295 LYS A N 1
ATOM 2412 C CA . LYS A 1 295 ? -20.823 15.973 6.308 1.00 59.34 295 LYS A CA 1
ATOM 2413 C C . LYS A 1 295 ? -20.990 15.024 7.488 1.00 59.34 295 LYS A C 1
ATOM 2415 O O . LYS A 1 295 ? -21.521 13.934 7.324 1.00 59.34 295 LYS A O 1
ATOM 2420 N N . ASP A 1 296 ? -20.590 15.470 8.675 1.00 57.72 296 ASP A N 1
ATOM 2421 C CA . ASP A 1 296 ? -20.722 14.700 9.924 1.00 57.72 296 ASP A CA 1
ATOM 2422 C C . ASP A 1 296 ? -22.192 14.446 10.341 1.00 57.72 296 ASP A C 1
ATOM 2424 O O . ASP A 1 296 ? -22.448 13.628 11.221 1.00 57.72 296 ASP A O 1
ATOM 2428 N N . ASP A 1 297 ? -23.158 15.104 9.685 1.00 62.50 297 ASP A N 1
ATOM 2429 C CA . ASP A 1 297 ? -24.604 15.008 9.945 1.00 62.50 297 ASP A CA 1
ATOM 2430 C C . ASP A 1 297 ? -25.367 14.185 8.875 1.00 62.50 297 ASP A C 1
ATOM 2432 O O . ASP A 1 297 ? -26.530 14.472 8.581 1.00 62.50 297 ASP A O 1
ATOM 2436 N N . LEU A 1 298 ? -24.729 13.195 8.240 1.00 69.19 298 LEU A N 1
ATOM 2437 C CA . LEU A 1 298 ? -25.406 12.301 7.287 1.00 69.19 298 LEU A CA 1
ATOM 2438 C C . LEU A 1 298 ? -26.234 11.241 8.022 1.00 69.19 298 LEU A C 1
ATOM 2440 O O . LEU A 1 298 ? -25.793 10.648 9.007 1.00 69.19 298 LEU A O 1
ATOM 2444 N N . THR A 1 299 ? -27.448 10.982 7.537 1.00 76.62 299 THR A N 1
ATOM 2445 C CA . THR A 1 299 ? -28.239 9.835 8.007 1.00 76.62 299 THR A CA 1
ATOM 2446 C C . THR A 1 299 ? -27.656 8.516 7.491 1.00 76.62 299 THR A C 1
ATOM 2448 O O . THR A 1 299 ? -27.050 8.485 6.424 1.00 76.62 299 THR A O 1
ATOM 2451 N N . ASP A 1 300 ? -27.881 7.404 8.204 1.00 78.00 300 ASP A N 1
ATOM 2452 C CA . ASP A 1 300 ? -27.354 6.074 7.831 1.00 78.00 300 ASP A CA 1
ATOM 2453 C C . ASP A 1 300 ? -27.657 5.692 6.364 1.00 78.00 300 ASP A C 1
ATOM 2455 O O . ASP A 1 300 ? -26.813 5.127 5.677 1.00 78.00 300 ASP A O 1
ATOM 2459 N N . ALA A 1 301 ? -28.834 6.066 5.848 1.00 78.12 301 ALA A N 1
ATOM 2460 C CA . ALA A 1 301 ? -29.212 5.822 4.453 1.00 78.12 301 ALA A CA 1
ATOM 2461 C C . ALA A 1 301 ? -28.452 6.708 3.446 1.00 78.12 301 ALA A C 1
ATOM 2463 O O . ALA A 1 301 ? -28.212 6.289 2.318 1.00 78.12 301 ALA A O 1
ATOM 2464 N N . GLU A 1 302 ? -28.079 7.931 3.824 1.00 78.44 302 GLU A N 1
ATOM 2465 C CA . GLU A 1 302 ? -27.258 8.814 2.986 1.00 78.44 302 GLU A CA 1
ATOM 2466 C C . GLU A 1 302 ? -25.793 8.359 2.982 1.00 78.44 302 GLU A C 1
ATOM 2468 O O . GLU A 1 302 ? -25.122 8.473 1.958 1.00 78.44 302 GLU A O 1
ATOM 2473 N N . PHE A 1 303 ? -25.324 7.777 4.090 1.00 79.81 303 PHE A N 1
ATOM 2474 C CA . PHE A 1 303 ? -23.997 7.173 4.186 1.00 79.81 303 PHE A CA 1
ATOM 2475 C C . PHE A 1 303 ? -23.861 5.933 3.290 1.00 79.81 303 PHE A C 1
ATOM 2477 O O . PHE A 1 303 ? -22.877 5.810 2.566 1.00 79.81 303 PHE A O 1
ATOM 2484 N N . GLU A 1 304 ? -24.869 5.052 3.265 1.00 83.56 304 GLU A N 1
ATOM 2485 C CA . GLU A 1 304 ? -24.889 3.883 2.367 1.00 83.56 304 GLU A CA 1
ATOM 2486 C C . GLU A 1 304 ? -24.878 4.283 0.880 1.00 83.56 304 GLU A C 1
ATOM 2488 O O . GLU A 1 304 ? -24.192 3.658 0.072 1.00 83.56 304 GLU A O 1
ATOM 2493 N N . VAL A 1 305 ? -25.606 5.342 0.507 1.00 84.00 305 VAL A N 1
ATOM 2494 C CA . VAL A 1 305 ? -25.599 5.863 -0.873 1.00 84.00 305 VAL A CA 1
ATOM 2495 C C . VAL A 1 305 ? -24.224 6.426 -1.233 1.00 84.00 305 VAL A C 1
ATOM 2497 O O . VAL A 1 305 ? -23.707 6.131 -2.305 1.00 84.00 305 VAL A O 1
ATOM 2500 N N . GLN A 1 306 ? -23.600 7.172 -0.322 1.00 80.88 306 GLN A N 1
ATOM 2501 C CA . GLN A 1 306 ? -22.263 7.724 -0.530 1.00 80.88 306 GLN A CA 1
ATOM 2502 C C . GLN A 1 306 ? -21.189 6.628 -0.635 1.00 80.88 306 GLN A C 1
ATOM 2504 O O . GLN A 1 306 ? -20.268 6.751 -1.440 1.00 80.88 306 GLN A O 1
ATOM 2509 N N . GLU A 1 307 ? -21.297 5.550 0.145 1.00 84.06 307 GLU A N 1
ATOM 2510 C CA . GLU A 1 307 ? -20.402 4.391 0.051 1.00 84.06 307 GLU A CA 1
ATOM 2511 C C . GLU A 1 307 ? -20.553 3.681 -1.302 1.00 84.06 307 GLU A C 1
ATOM 2513 O O . GLU A 1 307 ? -19.552 3.393 -1.956 1.00 84.06 307 GLU A O 1
ATOM 2518 N N . MET A 1 308 ? -21.788 3.493 -1.772 1.00 84.56 308 MET A N 1
ATOM 2519 C CA . MET A 1 308 ? -22.065 2.914 -3.089 1.00 84.56 308 MET A CA 1
ATOM 2520 C C . MET A 1 308 ? -21.530 3.787 -4.238 1.00 84.56 308 MET A C 1
ATOM 2522 O O . MET A 1 308 ? -20.967 3.251 -5.193 1.00 84.56 308 MET A O 1
ATOM 2526 N N . ASP A 1 309 ? -21.655 5.114 -4.143 1.00 84.31 309 ASP A N 1
ATOM 2527 C CA . ASP A 1 309 ? -21.122 6.050 -5.144 1.00 84.31 309 ASP A CA 1
ATOM 2528 C C . ASP A 1 309 ? -19.583 6.000 -5.202 1.00 84.31 309 ASP A C 1
ATOM 2530 O O . ASP A 1 309 ? -18.994 6.041 -6.284 1.00 84.31 309 ASP A O 1
ATOM 2534 N N . ILE A 1 310 ? -18.918 5.855 -4.049 1.00 84.62 310 ILE A N 1
ATOM 2535 C CA . ILE A 1 310 ? -17.459 5.680 -3.973 1.00 84.62 310 ILE A CA 1
ATOM 2536 C C . ILE A 1 310 ? -17.040 4.329 -4.568 1.00 84.62 310 ILE A C 1
ATOM 2538 O O . ILE A 1 310 ? -16.087 4.272 -5.341 1.00 84.62 310 ILE A O 1
ATOM 2542 N N . GLU A 1 311 ? -17.753 3.244 -4.255 1.00 87.44 311 GLU A N 1
ATOM 2543 C CA . GLU A 1 311 ? -17.468 1.925 -4.833 1.00 87.44 311 GLU A CA 1
ATOM 2544 C C . GLU A 1 311 ? -17.668 1.904 -6.354 1.00 87.44 311 GLU A C 1
ATOM 2546 O O . GLU A 1 311 ? -16.906 1.250 -7.071 1.00 87.44 311 GLU A O 1
ATOM 2551 N N . GLN A 1 312 ? -18.676 2.616 -6.862 1.00 88.00 312 GLN A N 1
ATOM 2552 C CA . GLN A 1 312 ? -18.888 2.762 -8.298 1.00 88.00 312 GLN A CA 1
ATOM 2553 C C . GLN A 1 312 ? -17.746 3.554 -8.949 1.00 88.00 312 GLN A C 1
ATOM 2555 O O . GLN A 1 312 ? -17.230 3.135 -9.986 1.00 88.00 312 GLN A O 1
ATOM 2560 N N . ALA A 1 313 ? -17.312 4.650 -8.323 1.00 85.56 313 ALA A N 1
ATOM 2561 C CA . ALA A 1 313 ? -16.178 5.443 -8.785 1.00 85.56 313 ALA A CA 1
ATOM 2562 C C . ALA A 1 313 ? -14.889 4.597 -8.867 1.00 85.56 313 ALA A C 1
ATOM 2564 O O . ALA A 1 313 ? -14.191 4.631 -9.883 1.00 85.56 313 ALA A O 1
ATOM 2565 N N . ASP A 1 314 ? -14.616 3.766 -7.858 1.00 86.44 314 ASP A N 1
ATOM 2566 C CA . ASP A 1 314 ? -13.459 2.861 -7.852 1.00 86.44 314 ASP A CA 1
ATOM 2567 C C . ASP A 1 314 ? -13.517 1.828 -8.999 1.00 86.44 314 ASP A C 1
ATOM 2569 O O . ASP A 1 314 ? -12.506 1.563 -9.654 1.00 86.44 314 ASP A O 1
ATOM 2573 N N . GLN A 1 315 ? -14.699 1.270 -9.288 1.00 89.50 315 GLN A N 1
ATOM 2574 C CA . GLN A 1 315 ? -14.886 0.328 -10.402 1.00 89.50 315 GLN A CA 1
ATOM 2575 C C . GLN A 1 315 ? -14.686 0.992 -11.770 1.00 89.50 315 GLN A C 1
ATOM 2577 O O . GLN A 1 315 ? -14.098 0.395 -12.677 1.00 89.50 315 GLN A O 1
ATOM 2582 N N . GLU A 1 316 ? -15.167 2.224 -11.939 1.00 90.50 316 GLU A N 1
ATOM 2583 C CA . GLU A 1 316 ? -14.976 2.993 -13.170 1.00 90.50 316 GLU A CA 1
ATOM 2584 C C . GLU A 1 316 ? -13.495 3.324 -13.394 1.00 90.50 316 GLU A C 1
ATOM 2586 O O . GLU A 1 316 ? -12.988 3.163 -14.509 1.00 90.50 316 GLU A O 1
ATOM 2591 N N . LEU A 1 317 ? -12.775 3.692 -12.330 1.00 90.62 317 LEU A N 1
ATOM 2592 C CA . LEU A 1 317 ? -11.334 3.928 -12.367 1.00 90.62 317 LEU A CA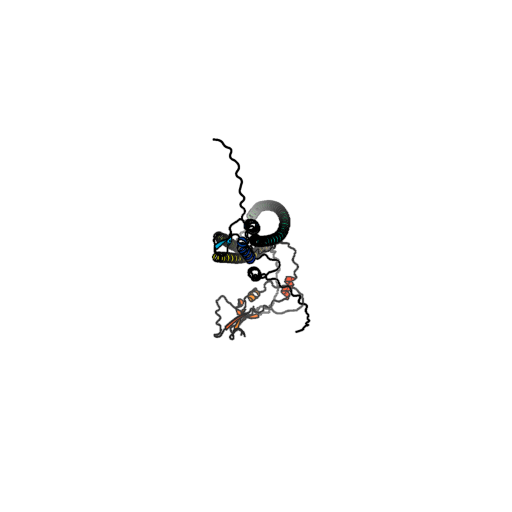 1
ATOM 2593 C C . LEU A 1 317 ? -10.559 2.675 -12.797 1.00 90.62 317 LEU A C 1
ATOM 2595 O O . LEU A 1 317 ? -9.703 2.760 -13.680 1.00 90.62 317 LEU A O 1
ATOM 2599 N N . GLU A 1 318 ? -10.869 1.513 -12.218 1.00 91.94 318 GLU A N 1
ATOM 2600 C CA . GLU A 1 318 ? -10.223 0.243 -12.573 1.00 91.94 318 GLU A CA 1
ATOM 2601 C C . GLU A 1 318 ? -10.456 -0.110 -14.052 1.00 91.94 318 GLU A C 1
ATOM 2603 O O . GLU A 1 318 ? -9.512 -0.428 -14.782 1.00 91.94 318 GLU A O 1
ATOM 2608 N N . ALA A 1 319 ? -11.693 0.039 -14.534 1.00 92.50 319 ALA A N 1
ATOM 2609 C CA . ALA A 1 319 ? -12.037 -0.233 -15.926 1.00 92.50 319 ALA A CA 1
ATOM 2610 C C . ALA A 1 319 ? -11.315 0.705 -16.912 1.00 92.50 319 ALA A C 1
ATOM 2612 O O . ALA A 1 319 ? -10.899 0.272 -17.992 1.00 92.50 319 ALA A O 1
ATOM 2613 N N . VAL A 1 320 ? -11.161 1.988 -16.570 1.00 92.00 320 VAL A N 1
ATOM 2614 C CA . VAL A 1 320 ? -10.449 2.961 -17.415 1.00 92.00 320 VAL A CA 1
ATOM 2615 C C . VAL A 1 320 ? -8.939 2.712 -17.395 1.00 92.00 320 VAL A C 1
ATOM 2617 O O . VAL A 1 320 ? -8.310 2.753 -18.453 1.00 92.00 320 VAL A O 1
ATOM 2620 N N . GLN A 1 321 ? -8.361 2.363 -16.243 1.00 92.06 321 GLN A N 1
ATOM 2621 C CA . GLN A 1 321 ? -6.948 1.980 -16.135 1.00 92.06 321 GLN A CA 1
ATOM 2622 C C . GLN A 1 321 ? -6.618 0.737 -16.965 1.00 92.06 321 GLN A C 1
ATOM 2624 O O . GLN A 1 321 ? -5.600 0.710 -17.659 1.00 92.06 321 GLN A O 1
ATOM 2629 N N . GLU A 1 322 ? -7.477 -0.285 -16.936 1.00 93.56 322 GLU A N 1
ATOM 2630 C CA . GLU A 1 322 ? -7.272 -1.501 -17.726 1.00 93.56 322 GLU A CA 1
ATOM 2631 C C . GLU A 1 322 ? -7.340 -1.212 -19.232 1.00 93.56 322 GLU A C 1
ATOM 2633 O O . GLU A 1 322 ? -6.480 -1.667 -19.994 1.00 93.56 322 GLU A O 1
ATOM 2638 N N . ARG A 1 323 ? -8.303 -0.387 -19.667 1.00 92.06 323 ARG A N 1
ATOM 2639 C CA . ARG A 1 323 ? -8.409 0.050 -21.069 1.00 92.06 323 ARG A CA 1
ATOM 2640 C C . ARG A 1 323 ? -7.200 0.859 -21.511 1.00 92.06 323 ARG A C 1
ATOM 2642 O O . ARG A 1 323 ? -6.667 0.587 -22.582 1.00 92.06 323 ARG A O 1
ATOM 2649 N N . PHE A 1 324 ? -6.758 1.816 -20.697 1.00 94.50 324 PHE A N 1
ATOM 2650 C CA . PHE A 1 324 ? -5.571 2.616 -20.988 1.00 94.50 324 PHE A CA 1
ATOM 2651 C C . PHE A 1 324 ? -4.333 1.728 -21.116 1.00 94.50 324 PHE A C 1
ATOM 2653 O O . PHE A 1 324 ? -3.609 1.811 -22.106 1.00 94.50 324 PHE A O 1
ATOM 2660 N N . ARG A 1 325 ? -4.137 0.799 -20.173 1.00 93.38 325 ARG A N 1
ATOM 2661 C CA . ARG A 1 325 ? -3.021 -0.151 -20.202 1.00 93.38 325 ARG A CA 1
ATOM 2662 C C . ARG A 1 325 ? -3.046 -1.039 -21.445 1.00 93.38 325 ARG A C 1
ATOM 2664 O O . ARG A 1 325 ? -1.993 -1.257 -22.038 1.00 93.38 325 ARG A O 1
ATOM 2671 N N . SER A 1 326 ? -4.217 -1.544 -21.836 1.00 93.75 326 SER A N 1
ATOM 2672 C CA . SER A 1 326 ? -4.360 -2.328 -23.068 1.00 93.75 326 SER A CA 1
ATOM 2673 C C . SER A 1 326 ? -4.040 -1.481 -24.297 1.00 93.75 326 SER A C 1
ATOM 2675 O O . SER A 1 326 ? -3.239 -1.903 -25.119 1.00 93.75 326 SER A O 1
ATOM 2677 N N . ASN A 1 327 ? -4.603 -0.274 -24.391 1.00 92.94 327 ASN A N 1
ATOM 2678 C CA . ASN A 1 327 ? -4.430 0.609 -25.543 1.00 92.94 327 ASN A CA 1
ATOM 2679 C C . ASN A 1 327 ? -2.967 1.046 -25.718 1.00 92.94 327 ASN A C 1
ATOM 2681 O O . ASN A 1 327 ? -2.417 0.945 -26.808 1.00 92.94 327 ASN A O 1
ATOM 2685 N N . VAL A 1 328 ? -2.299 1.462 -24.637 1.00 93.50 328 VAL A N 1
ATOM 2686 C CA . VAL A 1 328 ? -0.862 1.781 -24.665 1.00 93.50 328 VAL A CA 1
ATOM 2687 C C . VAL A 1 328 ? -0.040 0.536 -25.001 1.00 93.50 328 VAL A C 1
ATOM 2689 O O . VAL A 1 328 ? 0.890 0.618 -25.798 1.00 93.50 328 VAL A O 1
ATOM 2692 N N . GLY A 1 329 ? -0.401 -0.630 -24.458 1.00 91.25 329 GLY A N 1
ATOM 2693 C CA . GLY A 1 329 ? 0.227 -1.904 -24.809 1.00 91.25 329 GLY A CA 1
ATOM 2694 C C . GLY A 1 329 ? 0.148 -2.205 -26.309 1.00 91.25 329 GLY A C 1
ATOM 2695 O O . GLY A 1 329 ? 1.166 -2.501 -26.930 1.00 91.25 329 GLY A O 1
ATOM 2696 N N . ASP A 1 330 ? -1.027 -2.058 -26.913 1.00 93.00 330 ASP A N 1
ATOM 2697 C CA . ASP A 1 330 ? -1.238 -2.289 -28.344 1.00 93.00 330 ASP A CA 1
ATOM 2698 C C . ASP A 1 330 ? -0.450 -1.283 -29.204 1.00 93.00 330 ASP A C 1
ATOM 2700 O O . ASP A 1 330 ? 0.284 -1.691 -30.104 1.00 93.00 330 ASP A O 1
ATOM 2704 N N . ILE A 1 331 ? -0.490 0.008 -28.857 1.00 93.00 331 ILE A N 1
ATOM 2705 C CA . ILE A 1 331 ? 0.279 1.075 -29.523 1.00 93.00 331 ILE A CA 1
ATOM 2706 C C . ILE A 1 331 ? 1.789 0.803 -29.449 1.00 93.00 331 ILE A C 1
ATOM 2708 O O . ILE A 1 331 ? 2.495 0.934 -30.448 1.00 93.00 331 ILE A O 1
ATOM 2712 N N . THR A 1 332 ? 2.307 0.399 -28.285 1.00 92.25 332 THR A N 1
ATOM 2713 C CA . THR A 1 332 ? 3.740 0.092 -28.125 1.00 92.25 332 THR A CA 1
ATOM 2714 C C . THR A 1 332 ? 4.170 -1.126 -28.940 1.00 92.25 332 THR A C 1
ATOM 2716 O O . THR A 1 332 ? 5.238 -1.100 -29.553 1.00 92.25 332 THR A O 1
ATOM 2719 N N . ASN A 1 333 ? 3.327 -2.160 -29.021 1.00 93.44 333 ASN A N 1
ATOM 2720 C CA . ASN A 1 333 ? 3.573 -3.322 -29.873 1.00 93.44 333 ASN A CA 1
ATOM 2721 C C . ASN A 1 333 ? 3.588 -2.934 -31.362 1.00 93.44 333 ASN A C 1
ATOM 2723 O O . ASN A 1 333 ? 4.473 -3.366 -32.103 1.00 93.44 333 ASN A O 1
ATOM 2727 N N . GLU A 1 334 ? 2.644 -2.101 -31.807 1.00 91.31 334 GLU A N 1
ATOM 2728 C CA . GLU A 1 334 ? 2.600 -1.597 -33.185 1.00 91.31 334 GLU A CA 1
ATOM 2729 C C . GLU A 1 334 ? 3.831 -0.747 -33.522 1.00 91.31 334 GLU A C 1
ATOM 2731 O O . GLU A 1 334 ? 4.439 -0.931 -34.579 1.00 91.31 334 GLU A O 1
ATOM 2736 N N . LEU A 1 335 ? 4.260 0.118 -32.600 1.00 91.50 335 LEU A N 1
ATOM 2737 C CA . LEU A 1 335 ? 5.461 0.937 -32.753 1.00 91.50 335 LEU A CA 1
ATOM 2738 C C . LEU A 1 335 ? 6.729 0.071 -32.819 1.00 91.50 335 LEU A C 1
ATOM 2740 O O . LEU A 1 335 ? 7.622 0.329 -33.628 1.00 91.50 335 LEU A O 1
ATOM 2744 N N . GLN A 1 336 ? 6.800 -1.005 -32.031 1.00 91.75 336 GLN A N 1
ATOM 2745 C CA . GLN A 1 336 ? 7.906 -1.960 -32.084 1.00 91.75 336 GLN A CA 1
ATOM 2746 C C . GLN A 1 336 ? 7.964 -2.700 -33.428 1.00 91.75 336 GLN A C 1
ATOM 2748 O O . GLN A 1 336 ? 9.038 -2.811 -34.024 1.00 91.75 336 GLN A O 1
ATOM 2753 N N . LEU A 1 337 ? 6.822 -3.180 -33.928 1.00 91.62 337 LEU A N 1
ATOM 2754 C CA . LEU A 1 337 ? 6.728 -3.840 -35.235 1.00 91.62 337 LEU A CA 1
ATOM 2755 C C . LEU A 1 337 ? 7.111 -2.889 -36.373 1.00 91.62 337 LEU A C 1
ATOM 2757 O O . LEU A 1 337 ? 7.817 -3.275 -37.307 1.00 91.62 337 LEU A O 1
ATOM 2761 N N . LEU A 1 338 ? 6.683 -1.632 -36.282 1.00 91.38 338 LEU A N 1
ATOM 2762 C CA . LEU A 1 338 ? 7.010 -0.608 -37.262 1.00 91.38 338 LEU A CA 1
ATOM 2763 C C . LEU A 1 338 ? 8.506 -0.278 -37.254 1.00 91.38 338 LEU A C 1
ATOM 2765 O O . LEU A 1 338 ? 9.107 -0.177 -38.325 1.00 91.38 338 LEU A O 1
ATOM 2769 N N . ASN A 1 339 ? 9.128 -0.212 -36.075 1.00 88.31 339 ASN A N 1
ATOM 2770 C CA . ASN A 1 339 ? 10.573 -0.047 -35.945 1.00 88.31 339 ASN A CA 1
ATOM 2771 C C . ASN A 1 339 ? 11.349 -1.217 -36.559 1.00 88.31 339 ASN A C 1
ATOM 2773 O O . ASN A 1 339 ? 12.281 -0.985 -37.326 1.00 88.31 339 ASN A O 1
ATOM 2777 N N . GLN A 1 340 ? 10.929 -2.462 -36.315 1.00 89.88 340 GLN A N 1
ATOM 2778 C CA . GLN A 1 340 ? 11.526 -3.645 -36.952 1.00 89.88 340 GLN A CA 1
ATOM 2779 C C . GLN A 1 340 ? 11.383 -3.622 -38.483 1.00 89.88 340 GLN A C 1
ATOM 2781 O O . GLN A 1 340 ? 12.288 -4.019 -39.217 1.00 89.88 340 GLN A O 1
ATOM 2786 N N . HIS A 1 341 ? 10.251 -3.139 -38.998 1.00 87.81 341 HIS A N 1
ATOM 2787 C CA . HIS A 1 341 ? 10.059 -2.989 -40.437 1.00 87.81 341 HIS A CA 1
ATOM 2788 C C . HIS A 1 341 ? 10.930 -1.862 -41.019 1.00 87.81 341 HIS A C 1
ATOM 2790 O O . HIS A 1 341 ? 11.522 -2.019 -42.089 1.00 87.81 341 HIS A O 1
ATOM 2796 N N . ALA A 1 342 ? 11.066 -0.742 -40.307 1.00 88.50 342 ALA A N 1
ATOM 2797 C CA . ALA A 1 342 ? 11.914 0.374 -40.709 1.00 88.50 342 ALA A CA 1
ATOM 2798 C C . ALA A 1 342 ? 13.407 -0.001 -40.714 1.00 88.50 342 ALA A C 1
ATOM 2800 O O . ALA A 1 342 ? 14.124 0.391 -41.639 1.00 88.50 342 ALA A O 1
ATOM 2801 N N . THR A 1 343 ? 13.884 -0.779 -39.735 1.00 89.06 343 THR A N 1
ATOM 2802 C CA . THR A 1 343 ? 15.267 -1.287 -39.716 1.00 89.06 343 THR A CA 1
ATOM 2803 C C . THR A 1 343 ? 15.521 -2.244 -40.876 1.00 89.06 343 THR A C 1
ATOM 2805 O O . THR A 1 343 ? 16.485 -2.052 -41.614 1.00 89.06 343 THR A O 1
ATOM 2808 N N . MET A 1 344 ? 14.603 -3.177 -41.140 1.00 90.06 344 MET A N 1
ATOM 2809 C CA . MET A 1 344 ? 14.693 -4.095 -42.280 1.00 90.06 344 MET A CA 1
ATOM 2810 C C . MET A 1 344 ? 14.765 -3.353 -43.626 1.00 90.06 344 MET A C 1
ATOM 2812 O O . MET A 1 344 ? 15.568 -3.694 -44.496 1.00 90.06 344 MET A O 1
ATOM 2816 N N . LEU A 1 345 ? 13.952 -2.307 -43.818 1.00 89.19 345 LEU A N 1
ATOM 2817 C CA . LEU A 1 345 ? 13.986 -1.493 -45.038 1.00 89.19 345 LEU A CA 1
ATOM 2818 C C . LEU A 1 345 ? 15.306 -0.719 -45.185 1.00 89.19 345 LEU A C 1
ATOM 2820 O O . LEU A 1 345 ? 15.820 -0.593 -46.301 1.00 89.19 345 LEU A O 1
ATOM 2824 N N . LYS A 1 346 ? 15.874 -0.225 -44.077 1.00 87.94 346 LYS A N 1
ATOM 2825 C CA . LYS A 1 346 ? 17.193 0.429 -44.058 1.00 87.94 346 LYS A CA 1
ATOM 2826 C C . LYS A 1 346 ? 18.312 -0.555 -44.414 1.00 87.94 346 LYS A C 1
ATOM 2828 O O . LYS A 1 346 ? 19.158 -0.224 -45.242 1.00 87.94 346 LYS A O 1
ATOM 2833 N N . GLU A 1 347 ? 18.276 -1.779 -43.891 1.00 88.75 347 GLU A N 1
ATOM 2834 C CA . GLU A 1 347 ? 19.226 -2.850 -44.234 1.00 88.75 347 GLU A CA 1
ATOM 2835 C C . GLU A 1 347 ? 19.127 -3.262 -45.715 1.00 88.75 347 GLU A C 1
ATOM 2837 O O . GLU A 1 347 ? 20.139 -3.429 -46.405 1.00 88.75 347 GLU A O 1
ATOM 2842 N N . GLN A 1 348 ? 17.913 -3.354 -46.268 1.00 86.06 348 GLN A N 1
ATOM 2843 C CA . GLN A 1 348 ? 17.698 -3.600 -47.702 1.00 86.06 348 GLN A CA 1
ATOM 2844 C C . GLN A 1 348 ? 18.234 -2.460 -48.581 1.00 86.06 348 GLN A C 1
ATOM 2846 O O . GLN A 1 348 ? 18.730 -2.690 -49.688 1.00 86.06 348 GLN A O 1
ATOM 2851 N N . LEU A 1 349 ? 18.154 -1.219 -48.101 1.00 84.12 349 LEU A N 1
ATOM 2852 C CA . LEU A 1 349 ? 18.725 -0.070 -48.792 1.00 84.12 349 LEU A CA 1
ATOM 2853 C C . LEU A 1 349 ? 20.259 -0.107 -48.747 1.00 84.12 349 LEU A C 1
ATOM 2855 O O . LEU A 1 349 ? 20.893 0.062 -49.789 1.00 84.12 349 LEU A O 1
ATOM 2859 N N . GLN A 1 350 ? 20.844 -0.426 -47.592 1.00 85.44 350 GLN A N 1
ATOM 2860 C CA . GLN A 1 350 ? 22.291 -0.554 -47.405 1.00 85.44 350 GLN A CA 1
ATOM 2861 C C . GLN A 1 350 ? 22.888 -1.682 -48.263 1.00 85.44 350 GLN A C 1
ATOM 2863 O O . GLN A 1 350 ? 23.893 -1.487 -48.947 1.00 85.44 350 GLN A O 1
ATOM 2868 N N . THR A 1 351 ? 22.238 -2.846 -48.316 1.00 83.56 351 THR A N 1
ATOM 2869 C CA . THR A 1 351 ? 22.662 -3.967 -49.175 1.00 83.56 351 THR A CA 1
ATOM 2870 C C . THR A 1 351 ? 22.549 -3.637 -50.666 1.00 83.56 351 THR A C 1
ATOM 2872 O O . THR A 1 351 ? 23.404 -4.039 -51.457 1.00 83.56 351 THR A O 1
ATOM 2875 N N . LEU A 1 352 ? 21.545 -2.861 -51.095 1.00 78.06 352 LEU A N 1
ATOM 2876 C CA . LEU A 1 352 ? 21.471 -2.363 -52.476 1.00 78.06 352 LEU A CA 1
ATOM 2877 C C . LEU A 1 352 ? 22.538 -1.307 -52.797 1.00 78.06 352 LEU A C 1
ATOM 2879 O O . LEU A 1 352 ? 22.944 -1.193 -53.958 1.00 78.06 352 LEU A O 1
ATOM 2883 N N . GLU A 1 353 ? 22.995 -0.541 -51.809 1.00 77.00 353 GLU A N 1
ATOM 2884 C CA . GLU A 1 353 ? 24.088 0.422 -51.967 1.00 77.00 353 GLU A CA 1
ATOM 2885 C C . GLU A 1 353 ? 25.456 -0.259 -52.055 1.00 77.00 353 GLU A C 1
ATOM 2887 O O . GLU A 1 353 ? 26.252 0.112 -52.919 1.00 77.00 353 GLU A O 1
ATOM 2892 N N . GLN A 1 354 ? 25.679 -1.316 -51.270 1.00 76.00 354 GLN A N 1
ATOM 2893 C CA . GLN A 1 354 ? 26.882 -2.154 -51.336 1.00 76.00 354 GLN A CA 1
ATOM 2894 C C . GLN A 1 354 ? 26.988 -2.952 -52.655 1.00 76.00 354 GLN A C 1
ATOM 2896 O O . GLN A 1 354 ? 28.088 -3.259 -53.105 1.00 76.00 354 GLN A O 1
ATOM 2901 N N . ASN A 1 355 ? 25.863 -3.232 -53.328 1.00 68.62 355 ASN A N 1
ATOM 2902 C CA . ASN A 1 355 ? 25.795 -4.057 -54.546 1.00 68.62 355 ASN A CA 1
ATOM 2903 C C . ASN A 1 355 ? 25.856 -3.285 -55.895 1.00 68.62 355 ASN A C 1
ATOM 2905 O O . ASN A 1 355 ? 25.562 -3.855 -56.952 1.00 68.62 355 ASN A O 1
ATOM 2909 N N . LYS A 1 356 ? 26.240 -1.997 -55.931 1.00 50.34 356 LYS A N 1
ATOM 2910 C CA . LYS A 1 356 ? 26.518 -1.264 -57.199 1.00 50.34 356 LYS A CA 1
ATOM 2911 C C . LYS A 1 356 ? 27.905 -1.657 -57.780 1.00 50.34 356 LYS A C 1
ATOM 2913 O O . LYS A 1 356 ? 28.837 -1.879 -57.024 1.00 50.34 356 LYS A O 1
ATOM 2918 N N . PRO A 1 357 ? 28.084 -1.783 -59.114 1.00 52.06 357 PRO A N 1
ATOM 2919 C CA . PRO A 1 357 ? 28.725 -2.966 -59.703 1.00 52.06 357 PRO A CA 1
ATOM 2920 C C . PRO A 1 357 ? 30.255 -2.922 -59.882 1.00 52.06 357 PRO A C 1
ATOM 2922 O O . PRO A 1 357 ? 30.789 -2.047 -60.561 1.00 52.06 357 PRO A O 1
ATOM 2925 N N . THR A 1 358 ? 30.919 -4.014 -59.490 1.00 39.53 358 THR A N 1
ATOM 2926 C CA . THR A 1 358 ? 32.172 -4.542 -60.067 1.00 39.53 358 THR A CA 1
ATOM 2927 C C . THR A 1 358 ? 31.863 -5.513 -61.223 1.00 39.53 358 THR A C 1
ATOM 2929 O O . THR A 1 358 ? 32.102 -6.714 -61.149 1.00 39.53 358 THR A O 1
ATOM 2932 N N . LEU A 1 359 ? 31.316 -5.024 -62.342 1.00 44.34 359 LEU A N 1
ATOM 2933 C CA . LEU A 1 359 ? 31.045 -5.869 -63.519 1.00 44.34 359 LEU A CA 1
ATOM 2934 C C . LEU A 1 359 ? 32.214 -5.840 -64.522 1.00 44.34 359 LEU A C 1
ATOM 2936 O O . LEU A 1 359 ? 32.236 -5.029 -65.448 1.00 44.34 359 LEU A O 1
ATOM 2940 N N . LYS A 1 360 ? 33.172 -6.771 -64.387 1.00 37.50 360 LYS A N 1
ATOM 2941 C CA . LYS A 1 360 ? 34.105 -7.127 -65.475 1.00 37.50 360 LYS A CA 1
ATOM 2942 C C . LYS A 1 360 ? 33.462 -8.169 -66.398 1.00 37.50 360 LYS A C 1
ATOM 2944 O O . LYS A 1 360 ? 33.289 -9.329 -66.038 1.00 37.50 360 LYS A O 1
ATOM 2949 N N . ARG A 1 361 ? 33.152 -7.735 -67.623 1.00 40.56 361 ARG A N 1
ATOM 2950 C CA . ARG A 1 361 ? 32.811 -8.559 -68.796 1.00 40.56 361 ARG A CA 1
ATOM 2951 C C . ARG A 1 361 ? 33.903 -9.610 -69.058 1.00 40.56 361 ARG A C 1
ATOM 2953 O O . ARG A 1 361 ? 35.049 -9.240 -69.298 1.00 40.56 361 ARG A O 1
ATOM 2960 N N . LYS A 1 362 ? 33.536 -10.892 -69.143 1.00 34.69 362 LYS A N 1
ATOM 2961 C CA . LYS A 1 362 ? 34.293 -11.900 -69.904 1.00 34.69 362 LYS A CA 1
ATOM 2962 C C . LYS A 1 362 ? 33.420 -12.437 -71.033 1.00 34.69 362 LYS A C 1
ATOM 2964 O O . LYS A 1 362 ? 32.375 -13.035 -70.809 1.00 34.69 362 LYS A O 1
ATOM 2969 N N . SER A 1 363 ? 33.858 -12.153 -72.251 1.00 33.94 363 SER A N 1
ATOM 2970 C CA . SER A 1 363 ? 33.378 -12.719 -73.505 1.00 33.94 363 SER A CA 1
ATOM 2971 C C . SER A 1 363 ? 33.935 -14.126 -73.701 1.00 33.94 363 SER A C 1
ATOM 2973 O O . SER A 1 363 ? 35.127 -14.320 -73.479 1.00 33.94 363 SER A O 1
ATOM 2975 N N . ASN A 1 364 ? 33.130 -15.046 -74.232 1.00 29.23 364 ASN A N 1
ATOM 2976 C CA . ASN A 1 364 ? 33.621 -16.091 -75.132 1.00 29.23 364 ASN A CA 1
ATOM 2977 C C . ASN A 1 364 ? 32.530 -16.494 -76.152 1.00 29.23 364 ASN A C 1
ATOM 2979 O O . ASN A 1 364 ? 31.351 -16.465 -75.794 1.00 29.23 364 ASN A O 1
ATOM 2983 N N . PRO A 1 365 ? 32.885 -16.827 -77.413 1.00 38.97 365 PRO A N 1
ATOM 2984 C CA . PRO A 1 365 ? 31.923 -17.104 -78.486 1.00 38.97 365 PRO A CA 1
ATOM 2985 C C . PRO A 1 365 ? 31.838 -18.596 -78.904 1.00 38.97 365 PRO A C 1
ATOM 2987 O O . PRO A 1 365 ? 32.845 -19.285 -78.839 1.00 38.97 365 PRO A O 1
ATOM 2990 N N . LYS A 1 366 ? 30.648 -19.002 -79.416 1.00 32.72 366 LYS A N 1
ATOM 2991 C CA . LYS A 1 366 ? 30.329 -19.870 -80.602 1.00 32.72 366 LYS A CA 1
ATOM 2992 C C . LYS A 1 366 ? 31.028 -21.254 -80.734 1.00 32.72 366 LYS A C 1
ATOM 2994 O O . LYS A 1 366 ? 32.232 -21.324 -80.592 1.00 32.72 366 LYS A O 1
ATOM 2999 N N . MET A 1 367 ? 30.444 -22.401 -81.120 1.00 31.75 367 MET A N 1
ATOM 3000 C CA . MET A 1 367 ? 29.246 -22.884 -81.863 1.00 31.75 367 MET A CA 1
ATOM 3001 C C . MET A 1 367 ? 28.907 -24.321 -81.333 1.00 31.75 367 MET A C 1
ATOM 3003 O O . MET A 1 367 ? 29.635 -24.788 -80.469 1.00 31.75 367 MET A O 1
ATOM 3007 N N . ALA A 1 368 ? 27.916 -25.132 -81.732 1.00 29.47 368 ALA A N 1
ATOM 3008 C CA . ALA A 1 368 ? 27.087 -25.275 -82.931 1.00 29.47 368 ALA A CA 1
ATOM 3009 C C . ALA A 1 368 ? 25.822 -26.113 -82.607 1.00 29.47 368 ALA A C 1
ATOM 3011 O O . ALA A 1 368 ? 25.856 -26.976 -81.735 1.00 29.47 368 ALA A O 1
ATOM 3012 N N . ASP A 1 369 ? 24.751 -25.860 -83.357 1.00 30.55 369 ASP A N 1
ATOM 3013 C CA . ASP A 1 369 ? 23.511 -26.651 -83.482 1.00 30.55 369 ASP A CA 1
ATOM 3014 C C . ASP A 1 369 ? 23.663 -27.574 -84.729 1.00 30.55 369 ASP A C 1
ATOM 3016 O O . ASP A 1 369 ? 24.504 -27.247 -85.582 1.00 30.55 369 ASP A O 1
ATOM 3020 N N . PRO A 1 370 ? 22.918 -28.691 -84.907 1.00 45.78 370 PRO A N 1
ATOM 3021 C CA . PRO A 1 370 ? 21.533 -28.548 -85.361 1.00 45.78 370 PRO A CA 1
ATOM 3022 C C . PRO A 1 370 ? 20.516 -29.606 -84.870 1.00 45.78 370 PRO A C 1
ATOM 3024 O O . PRO A 1 370 ? 20.728 -30.816 -84.939 1.00 45.78 370 PRO A O 1
ATOM 3027 N N . SER A 1 371 ? 19.301 -29.094 -84.669 1.00 31.91 371 SER A N 1
ATOM 3028 C CA . SER A 1 371 ? 18.006 -29.607 -85.158 1.00 31.91 371 SER A CA 1
ATOM 3029 C C . SER A 1 371 ? 17.160 -30.523 -84.262 1.00 31.91 371 SER A C 1
ATOM 3031 O O . SER A 1 371 ? 17.437 -31.698 -84.053 1.00 31.91 371 SER A O 1
ATOM 3033 N N . GLY A 1 372 ? 16.004 -29.973 -83.870 1.00 27.86 372 GLY A N 1
ATOM 3034 C CA . GLY A 1 372 ? 14.851 -30.697 -83.339 1.00 27.86 372 GLY A CA 1
ATOM 3035 C C . GLY A 1 372 ? 13.766 -29.739 -82.845 1.00 27.86 372 GLY A C 1
ATOM 3036 O O . GLY A 1 372 ? 13.653 -29.504 -81.650 1.00 27.86 372 GLY A O 1
ATOM 3037 N N . LEU A 1 373 ? 12.986 -29.150 -83.762 1.00 33.59 373 LEU A N 1
ATOM 3038 C CA . LEU A 1 373 ? 11.785 -28.369 -83.434 1.00 33.59 373 LEU A CA 1
ATOM 3039 C C . LEU A 1 373 ? 10.835 -29.191 -82.546 1.00 33.59 373 LEU A C 1
ATOM 3041 O O . LEU A 1 373 ? 10.361 -30.224 -83.011 1.00 33.59 373 LEU A O 1
ATOM 3045 N N . GLN A 1 374 ? 10.442 -28.668 -81.378 1.00 31.91 374 GLN A N 1
ATOM 3046 C CA . GLN A 1 374 ? 9.045 -28.656 -80.922 1.00 31.91 374 GLN A CA 1
ATOM 3047 C C . GLN A 1 374 ? 8.821 -27.705 -79.732 1.00 31.91 374 GLN A C 1
ATOM 3049 O O . GLN A 1 374 ? 9.738 -27.336 -79.010 1.00 31.91 374 GLN A O 1
ATOM 3054 N N . LYS A 1 375 ? 7.578 -27.225 -79.650 1.00 34.28 375 LYS A N 1
ATOM 3055 C CA . LYS A 1 375 ? 7.071 -26.095 -78.863 1.00 34.28 375 LYS A CA 1
ATOM 3056 C C . LYS A 1 375 ? 7.349 -26.206 -77.360 1.00 34.28 375 LYS A C 1
ATOM 3058 O O . LYS A 1 375 ? 7.195 -27.265 -76.766 1.00 34.28 375 LYS A O 1
ATOM 3063 N N . SER A 1 376 ? 7.678 -25.062 -76.770 1.00 34.06 376 SER A N 1
ATOM 3064 C CA . SER A 1 376 ? 7.810 -24.817 -75.339 1.00 34.06 376 SER A CA 1
ATOM 3065 C C . SER A 1 376 ? 6.459 -24.886 -74.620 1.00 34.06 376 SER A C 1
ATOM 3067 O O . SER A 1 376 ? 5.648 -23.977 -74.783 1.00 34.06 376 SER A O 1
ATOM 3069 N N . ASP A 1 377 ? 6.284 -25.905 -73.785 1.00 31.05 377 ASP A N 1
ATOM 3070 C CA . ASP A 1 377 ? 5.494 -25.832 -72.558 1.00 31.05 377 ASP A CA 1
ATOM 3071 C C . ASP A 1 377 ? 6.399 -26.251 -71.391 1.00 31.05 377 ASP A C 1
ATOM 3073 O O . ASP A 1 377 ? 7.240 -27.143 -71.504 1.00 31.05 377 ASP A O 1
ATOM 3077 N N . SER A 1 378 ? 6.282 -25.503 -70.300 1.00 37.41 378 SER A N 1
ATOM 3078 C CA . SER A 1 378 ? 7.194 -25.460 -69.159 1.00 37.41 378 SER A CA 1
ATOM 3079 C C . SER A 1 378 ? 7.200 -26.776 -68.366 1.00 37.41 378 SER A C 1
ATOM 3081 O O . SER A 1 378 ? 6.231 -27.087 -67.678 1.00 37.41 378 SER A O 1
ATOM 3083 N N . ILE A 1 379 ? 8.306 -27.527 -68.425 1.00 32.38 379 ILE A N 1
ATOM 3084 C CA . ILE A 1 379 ? 8.554 -28.735 -67.622 1.00 32.38 379 ILE A CA 1
ATOM 3085 C C . ILE A 1 379 ? 9.466 -28.368 -66.446 1.00 32.38 379 ILE A C 1
ATOM 3087 O O . ILE A 1 379 ? 10.682 -28.292 -66.594 1.00 32.38 379 ILE A O 1
ATOM 3091 N N . LEU A 1 380 ? 8.871 -28.174 -65.270 1.00 30.78 380 LEU A N 1
ATOM 3092 C CA . LEU A 1 380 ? 9.522 -28.374 -63.971 1.00 30.78 380 LEU A CA 1
ATOM 3093 C C . LEU A 1 380 ? 8.541 -29.122 -63.060 1.00 30.78 380 LEU A C 1
ATOM 3095 O O . LEU A 1 380 ? 7.917 -28.548 -62.175 1.00 30.78 380 LEU A O 1
ATOM 3099 N N . SER A 1 381 ? 8.359 -30.412 -63.337 1.00 41.81 381 SER A N 1
ATOM 3100 C CA . SER A 1 381 ? 7.858 -31.390 -62.369 1.00 41.81 381 SER A CA 1
ATOM 3101 C C . SER A 1 381 ? 8.176 -32.791 -62.885 1.00 41.81 381 SER A C 1
ATOM 3103 O O . SER A 1 381 ? 7.429 -33.344 -63.686 1.00 41.81 381 SER A O 1
ATOM 3105 N N . ALA A 1 382 ? 9.334 -33.325 -62.497 1.00 31.08 382 ALA A N 1
ATOM 3106 C CA . ALA A 1 382 ? 9.613 -34.761 -62.464 1.00 31.08 382 ALA A CA 1
ATOM 3107 C C . ALA A 1 382 ? 11.006 -34.987 -61.867 1.00 31.08 382 ALA A C 1
ATOM 3109 O O . ALA A 1 382 ? 11.990 -34.507 -62.424 1.00 31.08 382 ALA A O 1
ATOM 3110 N N . GLY A 1 383 ? 11.081 -35.760 -60.782 1.00 28.05 383 GLY A N 1
ATOM 3111 C CA . GLY A 1 383 ? 12.331 -36.392 -60.358 1.00 28.05 383 GLY A CA 1
ATOM 3112 C C . GLY A 1 383 ? 12.715 -36.168 -58.905 1.00 28.05 383 GLY A C 1
ATOM 3113 O O . GLY A 1 383 ? 13.800 -35.673 -58.636 1.00 28.05 383 GLY A O 1
ATOM 3114 N N . LEU A 1 384 ? 11.833 -36.567 -57.988 1.00 31.48 384 LEU A N 1
ATOM 3115 C CA . LEU A 1 384 ? 12.239 -37.023 -56.662 1.00 31.48 384 LEU A CA 1
ATOM 3116 C C . LEU A 1 384 ? 13.195 -38.210 -56.844 1.00 31.48 384 LEU A C 1
ATOM 3118 O O . LEU A 1 384 ? 12.798 -39.211 -57.438 1.00 31.48 384 LEU A O 1
ATOM 3122 N N . ASN A 1 385 ? 14.415 -38.096 -56.329 1.00 27.23 385 ASN A N 1
ATOM 3123 C CA . ASN A 1 385 ? 15.092 -39.232 -55.724 1.00 27.23 385 ASN A CA 1
ATOM 3124 C C . ASN A 1 385 ? 15.298 -38.864 -54.260 1.00 27.23 385 ASN A C 1
ATOM 3126 O O . ASN A 1 385 ? 15.923 -37.855 -53.942 1.00 27.23 385 ASN A O 1
ATOM 3130 N N . GLU A 1 386 ? 14.661 -39.667 -53.421 1.00 42.53 386 GLU A N 1
ATOM 3131 C CA . GLU A 1 386 ? 14.776 -39.691 -51.975 1.00 42.53 386 GLU A CA 1
ATOM 3132 C C . GLU A 1 386 ? 16.206 -40.085 -51.607 1.00 42.53 386 GLU A C 1
ATOM 3134 O O . GLU A 1 386 ? 16.652 -41.168 -51.972 1.00 42.53 386 GLU A O 1
ATOM 3139 N N . GLU A 1 387 ? 16.899 -39.220 -50.879 1.00 31.62 387 GLU A N 1
ATOM 3140 C CA . GLU A 1 387 ? 17.897 -39.620 -49.894 1.00 31.62 387 GLU A CA 1
ATOM 3141 C C . GLU A 1 387 ? 17.781 -38.622 -48.738 1.00 31.62 387 GLU A C 1
ATOM 3143 O O . GLU A 1 387 ? 17.744 -37.408 -48.932 1.00 31.62 387 GLU A O 1
ATOM 3148 N N . GLU A 1 388 ? 17.547 -39.188 -47.560 1.00 45.31 388 GLU A N 1
ATOM 3149 C CA . GLU A 1 388 ? 17.257 -38.528 -46.296 1.00 45.31 388 GLU A CA 1
ATOM 3150 C C . GLU A 1 388 ? 18.427 -37.637 -45.864 1.00 45.31 388 GLU A C 1
ATOM 3152 O O . GLU A 1 388 ? 19.514 -38.139 -45.593 1.00 45.31 388 GLU A O 1
ATOM 3157 N N . GLU A 1 389 ? 18.186 -36.336 -45.721 1.00 32.72 389 GLU A N 1
ATOM 3158 C CA . GLU A 1 389 ? 1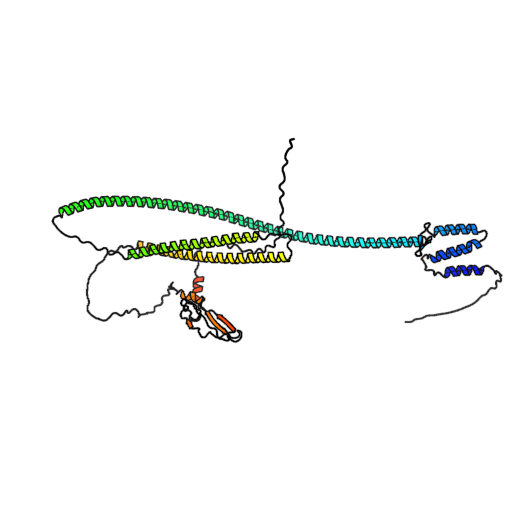8.958 -35.480 -44.822 1.00 32.72 389 GLU A CA 1
ATOM 3159 C C . GLU A 1 389 ? 17.978 -34.540 -44.110 1.00 32.72 389 GLU A C 1
ATOM 3161 O O . GLU A 1 389 ? 17.196 -33.812 -44.724 1.00 32.72 389 GLU A O 1
ATOM 3166 N N . GLU A 1 390 ? 17.947 -34.681 -42.788 1.00 46.78 390 GLU A N 1
ATOM 3167 C CA . GLU A 1 390 ? 17.163 -33.887 -41.854 1.00 46.78 390 GLU A CA 1
ATOM 3168 C C . GLU A 1 390 ? 17.669 -32.440 -41.865 1.00 46.78 390 GLU A C 1
ATOM 3170 O O . GLU A 1 390 ? 18.777 -32.181 -41.408 1.00 46.78 390 GLU A O 1
ATOM 3175 N N . ASP A 1 391 ? 16.840 -31.496 -42.314 1.00 34.62 391 ASP A N 1
ATOM 3176 C CA . ASP A 1 391 ? 17.015 -30.072 -42.011 1.00 34.62 391 ASP A CA 1
ATOM 3177 C C . ASP A 1 391 ? 15.649 -29.425 -41.702 1.00 34.62 391 ASP A C 1
ATOM 3179 O O . ASP A 1 391 ? 14.696 -29.572 -42.478 1.00 34.62 391 ASP A O 1
ATOM 3183 N N . PRO A 1 392 ? 15.498 -28.718 -40.563 1.00 42.34 392 PRO A N 1
ATOM 3184 C CA . PRO A 1 392 ? 14.246 -28.113 -40.141 1.00 42.34 392 PRO A CA 1
ATOM 3185 C C . PRO A 1 392 ? 14.129 -26.688 -40.696 1.00 42.34 392 PRO A C 1
ATOM 3187 O O . PRO A 1 392 ? 14.035 -25.724 -39.938 1.00 42.34 392 PRO A O 1
ATOM 3190 N N . ASP A 1 393 ? 14.085 -26.543 -42.018 1.00 37.22 393 ASP A N 1
ATOM 3191 C CA . ASP A 1 393 ? 13.679 -25.283 -42.646 1.00 37.22 393 ASP A CA 1
ATOM 3192 C C . ASP A 1 393 ? 12.150 -25.162 -42.590 1.00 37.22 393 ASP A C 1
ATOM 3194 O O . ASP A 1 393 ? 11.402 -25.454 -43.528 1.00 37.22 393 ASP A O 1
ATOM 3198 N N . MET A 1 394 ? 11.668 -24.742 -41.422 1.00 38.56 394 MET A N 1
ATOM 3199 C CA . MET A 1 394 ? 10.317 -24.223 -41.263 1.00 38.56 394 MET A CA 1
ATOM 3200 C C . MET A 1 394 ? 10.189 -22.911 -42.036 1.00 38.56 394 MET A C 1
ATOM 3202 O O . MET A 1 394 ? 10.689 -21.870 -41.614 1.00 38.56 394 MET A O 1
ATOM 3206 N N . ASP A 1 395 ? 9.478 -22.979 -43.158 1.00 39.16 395 ASP A N 1
ATOM 3207 C CA . ASP A 1 395 ? 8.997 -21.839 -43.934 1.00 39.16 395 ASP A CA 1
ATOM 3208 C C . ASP A 1 395 ? 8.413 -20.737 -43.008 1.00 39.16 395 ASP A C 1
ATOM 3210 O O . ASP A 1 395 ? 7.409 -20.976 -42.323 1.00 39.16 395 ASP A O 1
ATOM 3214 N N . PRO A 1 396 ? 9.003 -19.523 -42.963 1.00 48.25 396 PRO A N 1
ATOM 3215 C CA . PRO A 1 396 ? 8.533 -18.425 -42.117 1.00 48.25 396 PRO A CA 1
ATOM 3216 C C . PRO A 1 396 ? 7.190 -17.847 -42.591 1.00 48.25 396 PRO A C 1
ATOM 3218 O O . PRO A 1 396 ? 6.595 -17.017 -41.902 1.00 48.25 396 PRO A O 1
ATOM 3221 N N . PHE A 1 397 ? 6.665 -18.311 -43.729 1.00 41.19 397 PHE A N 1
ATOM 3222 C CA . PHE A 1 397 ? 5.313 -18.027 -44.192 1.00 41.19 397 PHE A CA 1
ATOM 3223 C C . PHE A 1 397 ? 4.339 -19.154 -43.844 1.00 41.19 397 PHE A C 1
ATOM 3225 O O . PHE A 1 397 ? 3.583 -19.614 -44.700 1.00 41.19 397 PHE A O 1
ATOM 3232 N N . ILE A 1 398 ? 4.249 -19.548 -42.567 1.00 46.91 398 ILE A N 1
ATOM 3233 C CA . ILE A 1 398 ? 3.019 -20.201 -42.094 1.00 46.91 398 ILE A CA 1
ATOM 3234 C C . ILE A 1 398 ? 1.873 -19.236 -42.433 1.00 46.91 398 ILE A C 1
ATOM 3236 O O . ILE A 1 398 ? 1.840 -18.136 -41.874 1.00 46.91 398 ILE A O 1
ATOM 3240 N N . PRO A 1 399 ? 0.935 -19.590 -43.334 1.00 44.78 399 PRO A N 1
ATOM 3241 C CA . PRO A 1 399 ? -0.078 -18.645 -43.771 1.00 44.78 399 PRO A CA 1
ATOM 3242 C C . PRO A 1 399 ? -0.851 -18.156 -42.547 1.00 44.78 399 PRO A C 1
ATOM 3244 O O . PRO A 1 399 ? -1.438 -18.964 -41.816 1.00 44.78 399 PRO A O 1
ATOM 3247 N N . GLN A 1 400 ? -0.852 -16.837 -42.324 1.00 51.16 400 GLN A N 1
ATOM 3248 C CA . GLN A 1 400 ? -1.568 -16.151 -41.236 1.00 51.16 400 GLN A CA 1
ATOM 3249 C C . GLN A 1 400 ? -3.053 -16.567 -41.144 1.00 51.16 400 GLN A C 1
ATOM 3251 O O . GLN A 1 400 ? -3.688 -16.407 -40.104 1.00 51.16 400 GLN A O 1
ATOM 3256 N N . GLU A 1 401 ? -3.594 -17.209 -42.184 1.00 54.94 401 GLU A N 1
ATOM 3257 C CA . GLU A 1 401 ? -4.875 -17.920 -42.199 1.00 54.94 401 GLU A CA 1
ATOM 3258 C C . GLU A 1 401 ? -5.072 -18.898 -41.020 1.00 54.94 401 GLU A C 1
ATOM 3260 O O . GLU A 1 401 ? -6.160 -18.986 -40.449 1.00 54.94 401 GLU A O 1
ATOM 3265 N N . ARG A 1 402 ? -4.043 -19.619 -40.551 1.00 58.09 402 ARG A N 1
ATOM 3266 C CA . ARG A 1 402 ? -4.249 -20.551 -39.419 1.00 58.09 402 ARG A CA 1
ATOM 3267 C C . ARG A 1 402 ? -4.536 -19.833 -38.100 1.00 58.09 402 ARG A C 1
ATOM 3269 O O . ARG A 1 402 ? -5.312 -20.353 -37.297 1.00 58.09 402 ARG A O 1
ATOM 3276 N N . VAL A 1 403 ? -3.997 -18.631 -37.890 1.00 62.44 403 VAL A N 1
ATOM 3277 C CA . VAL A 1 403 ? -4.241 -17.822 -36.680 1.00 62.44 403 VAL A CA 1
ATOM 3278 C C . VAL A 1 403 ? -5.697 -17.347 -36.636 1.00 62.44 403 VAL A C 1
ATOM 3280 O O . VAL A 1 403 ? -6.348 -17.393 -35.587 1.00 62.44 403 VAL A O 1
ATOM 3283 N N . PHE A 1 404 ? -6.272 -17.017 -37.795 1.00 64.50 404 PHE A N 1
ATOM 3284 C CA . PHE A 1 404 ? -7.670 -16.595 -37.899 1.00 64.50 404 PHE A CA 1
ATOM 3285 C C . PHE A 1 404 ? -8.685 -17.724 -37.648 1.00 64.50 404 PHE A C 1
ATOM 3287 O O . PHE A 1 404 ? -9.872 -17.457 -37.438 1.00 64.50 404 PHE A O 1
ATOM 3294 N N . SER A 1 405 ? -8.246 -18.988 -37.572 1.00 69.25 405 SER A N 1
ATOM 3295 C CA . SER A 1 405 ? -9.108 -20.111 -37.170 1.00 69.25 405 SER A CA 1
ATOM 3296 C C . SER A 1 405 ? -9.663 -19.975 -35.741 1.00 69.25 405 SER A C 1
ATOM 3298 O O . SER A 1 405 ? -10.753 -20.482 -35.471 1.00 69.25 405 SER A O 1
ATOM 3300 N N . LYS A 1 406 ? -8.998 -19.214 -34.852 1.00 71.75 406 LYS A N 1
ATOM 3301 C CA . LYS A 1 406 ? -9.476 -18.904 -33.486 1.00 71.75 406 LYS A CA 1
ATOM 3302 C C . LYS A 1 406 ? -10.826 -18.178 -33.476 1.00 71.75 406 LYS A C 1
ATOM 3304 O O . LYS A 1 406 ? -11.605 -18.337 -32.534 1.00 71.75 406 LYS A O 1
ATOM 3309 N N . TYR A 1 407 ? -11.103 -17.402 -34.522 1.00 77.81 407 TYR A N 1
ATOM 3310 C CA . TYR A 1 407 ? -12.342 -16.638 -34.684 1.00 77.81 407 TYR A CA 1
ATOM 3311 C C . TYR A 1 407 ? -13.404 -17.397 -35.491 1.00 77.81 407 TYR A C 1
ATOM 3313 O O . TYR A 1 407 ? -14.482 -16.866 -35.758 1.00 77.81 407 TYR A O 1
ATOM 3321 N N . ALA A 1 408 ? -13.128 -18.643 -35.887 1.00 83.94 408 ALA A N 1
ATOM 3322 C CA . ALA A 1 408 ? -14.123 -19.495 -36.511 1.00 83.94 408 ALA A CA 1
ATOM 3323 C C . ALA A 1 408 ? -15.030 -20.150 -35.455 1.00 83.94 408 ALA A C 1
ATOM 3325 O O . ALA A 1 408 ? -14.592 -20.506 -34.361 1.00 83.94 408 ALA A O 1
ATOM 3326 N N . ALA A 1 409 ? -16.307 -20.331 -35.785 1.00 85.56 409 ALA A N 1
ATOM 3327 C CA . ALA A 1 409 ? -17.280 -20.939 -34.894 1.00 85.56 409 ALA A CA 1
ATOM 3328 C C . ALA A 1 409 ? -18.349 -21.748 -35.640 1.00 85.56 409 ALA A C 1
ATOM 3330 O O . ALA A 1 409 ? -18.765 -21.432 -36.764 1.00 85.56 409 ALA A O 1
ATOM 3331 N N . MET A 1 410 ? -18.814 -22.793 -34.963 1.00 86.50 410 MET A N 1
ATOM 3332 C CA . MET A 1 410 ? -19.975 -23.594 -35.321 1.00 86.50 410 MET A CA 1
ATOM 3333 C C . MET A 1 410 ? -21.173 -23.222 -34.467 1.00 86.50 410 MET A C 1
ATOM 3335 O O . MET A 1 410 ? -21.052 -23.013 -33.260 1.00 86.50 410 MET A O 1
ATOM 3339 N N . LEU A 1 411 ? -22.333 -23.162 -35.116 1.00 88.31 411 LEU A N 1
ATOM 3340 C CA . LEU A 1 411 ? -23.608 -22.888 -34.476 1.00 88.31 411 LEU A CA 1
ATOM 3341 C C . LEU A 1 411 ? -24.390 -24.191 -34.324 1.00 88.31 411 LEU A C 1
ATOM 3343 O O . LEU A 1 411 ? -24.493 -24.971 -35.272 1.00 88.31 411 LEU A O 1
ATOM 3347 N N . TYR A 1 412 ? -24.980 -24.380 -33.152 1.00 88.31 412 TYR A N 1
ATOM 3348 C CA . TYR A 1 412 ? -25.933 -25.441 -32.878 1.00 88.31 412 TYR A CA 1
ATOM 3349 C C . TYR A 1 412 ? -27.221 -24.833 -32.350 1.00 88.31 412 TYR A C 1
ATOM 3351 O O . TYR A 1 412 ? -27.191 -23.904 -31.538 1.00 88.31 412 TYR A O 1
ATOM 3359 N N . THR A 1 413 ? -28.350 -25.377 -32.777 1.00 89.19 413 THR A N 1
ATOM 3360 C CA . THR A 1 413 ? -29.673 -24.936 -32.337 1.00 89.19 413 THR A CA 1
ATOM 3361 C C . THR A 1 413 ? -30.366 -26.057 -31.576 1.00 89.19 413 THR A C 1
ATOM 3363 O O . THR A 1 413 ? -30.182 -27.240 -31.857 1.00 89.19 413 THR A O 1
ATOM 3366 N N . SER A 1 414 ? -31.143 -25.686 -30.562 1.00 89.44 414 SER A N 1
ATOM 3367 C CA . SER A 1 414 ? -31.910 -26.622 -29.742 1.00 89.44 414 SER A CA 1
ATOM 3368 C C . SER A 1 414 ? -33.393 -26.286 -29.796 1.00 89.44 414 SER A C 1
ATOM 3370 O O . SER A 1 414 ? -33.796 -25.148 -29.544 1.00 89.44 414 SER A O 1
ATOM 3372 N N . ASN A 1 415 ? -34.217 -27.291 -30.065 1.00 86.44 415 ASN A N 1
ATOM 3373 C CA . ASN A 1 415 ? -35.679 -27.209 -30.096 1.00 86.44 415 ASN A CA 1
ATOM 3374 C C . ASN A 1 415 ? -36.345 -27.759 -28.816 1.00 86.44 415 ASN A C 1
ATOM 3376 O O . ASN A 1 415 ? -37.569 -27.770 -28.724 1.00 86.44 415 ASN A O 1
ATOM 3380 N N . ASN A 1 416 ? -35.566 -28.203 -27.822 1.00 85.75 416 ASN A N 1
ATOM 3381 C CA . ASN A 1 416 ? -36.062 -28.902 -26.631 1.00 85.75 416 ASN A CA 1
ATOM 3382 C C . ASN A 1 416 ? -35.517 -28.337 -25.307 1.00 85.75 416 ASN A C 1
ATOM 3384 O O . ASN A 1 416 ? -35.198 -29.093 -24.387 1.00 85.75 416 ASN A O 1
ATOM 3388 N N . GLN A 1 417 ? -35.426 -27.007 -25.202 1.00 82.19 417 GLN A N 1
ATOM 3389 C CA . GLN A 1 417 ? -34.939 -26.294 -24.013 1.00 82.19 417 GLN A CA 1
ATOM 3390 C C . GLN A 1 417 ? -33.478 -26.627 -23.646 1.00 82.19 417 GLN A C 1
ATOM 3392 O O . GLN A 1 417 ? -33.139 -26.750 -22.474 1.00 82.19 417 GLN A O 1
ATOM 3397 N N . GLY A 1 418 ? -32.604 -26.803 -24.643 1.00 79.69 418 GLY A N 1
ATOM 3398 C CA . GLY A 1 418 ? -31.166 -26.984 -24.415 1.00 79.69 418 GLY A CA 1
ATOM 3399 C C . GLY A 1 418 ? -30.743 -28.404 -24.022 1.00 79.69 418 GLY A C 1
ATOM 3400 O O . GLY A 1 418 ? -29.593 -28.599 -23.635 1.00 79.69 418 GLY A O 1
ATOM 3401 N N . LYS A 1 419 ? -31.633 -29.405 -24.130 1.00 83.19 419 LYS A N 1
ATOM 3402 C CA . LYS A 1 419 ? -31.312 -30.812 -23.817 1.00 83.19 419 LYS A CA 1
ATOM 3403 C C . LYS A 1 419 ? -30.555 -31.518 -24.943 1.00 83.19 419 LYS A C 1
ATOM 3405 O O . LYS A 1 419 ? -29.668 -32.320 -24.669 1.00 83.19 419 LYS A O 1
ATOM 3410 N N . SER A 1 420 ? -30.877 -31.221 -26.201 1.00 85.38 420 SER A N 1
ATOM 3411 C CA . SER A 1 420 ? -30.112 -31.667 -27.369 1.00 85.38 420 SER A CA 1
ATOM 3412 C C . SER A 1 420 ? -29.842 -30.508 -28.319 1.00 85.38 420 SER A C 1
ATOM 3414 O O . SER A 1 420 ? -30.641 -29.578 -28.436 1.00 85.38 420 SER A O 1
ATOM 3416 N N . PHE A 1 421 ? -28.701 -30.581 -28.997 1.00 87.38 421 PHE A N 1
ATOM 3417 C CA . PHE A 1 421 ? -28.212 -29.566 -29.920 1.00 87.38 421 PHE A CA 1
ATOM 3418 C C . PHE A 1 421 ? -27.999 -30.208 -31.289 1.00 87.38 421 PHE A C 1
ATOM 3420 O O . PHE A 1 421 ? -27.252 -31.178 -31.402 1.00 87.38 421 PHE A O 1
ATOM 3427 N N . GLU A 1 422 ? -28.660 -29.676 -32.312 1.00 85.38 422 GLU A N 1
ATOM 3428 C CA . GLU A 1 422 ? -28.501 -30.106 -33.702 1.00 85.38 422 GLU A CA 1
ATOM 3429 C C . GLU A 1 422 ? -27.571 -29.140 -34.448 1.00 85.38 422 GLU A C 1
ATOM 3431 O O . GLU A 1 422 ? -27.567 -27.934 -34.184 1.00 85.38 422 GLU A O 1
ATOM 3436 N N . GLU A 1 423 ? -26.760 -29.668 -35.372 1.00 87.06 423 GLU A N 1
ATOM 3437 C CA . GLU A 1 423 ? -25.896 -28.852 -36.233 1.00 87.06 423 GLU A CA 1
ATOM 3438 C C . GLU A 1 423 ? -26.733 -27.912 -37.108 1.00 87.06 423 GLU A C 1
ATOM 3440 O O . GLU A 1 423 ? -27.721 -28.315 -37.730 1.00 87.06 423 GLU A O 1
ATOM 3445 N N . PHE A 1 424 ? -26.307 -26.652 -37.208 1.00 83.94 424 PHE A N 1
ATOM 3446 C CA . PHE A 1 424 ? -26.971 -25.690 -38.076 1.00 83.94 424 PHE A CA 1
ATOM 3447 C C . PHE A 1 424 ? -26.795 -26.066 -39.557 1.00 83.94 424 PHE A C 1
ATOM 3449 O O . PHE A 1 424 ? -25.673 -26.212 -40.046 1.00 83.94 424 PHE A O 1
ATOM 3456 N N . LYS A 1 425 ? -27.910 -26.202 -40.287 1.00 78.06 425 LYS A N 1
ATOM 3457 C CA . LYS A 1 425 ? -27.938 -26.793 -41.640 1.00 78.06 425 LYS A CA 1
ATOM 3458 C C . LYS A 1 425 ? -27.162 -25.998 -42.699 1.00 78.06 425 LYS A C 1
ATOM 3460 O O . LYS A 1 425 ? -26.657 -26.604 -43.638 1.00 78.06 425 LYS A O 1
ATOM 3465 N N . ASP A 1 426 ? -26.982 -24.688 -42.517 1.00 77.69 426 ASP A N 1
ATOM 3466 C CA . ASP A 1 426 ? -26.231 -23.840 -43.462 1.00 77.69 426 ASP A CA 1
ATOM 3467 C C . ASP A 1 426 ? -24.714 -23.791 -43.186 1.00 77.69 426 ASP A C 1
ATOM 3469 O O . ASP A 1 426 ? -23.982 -22.987 -43.779 1.00 77.69 426 ASP A O 1
ATOM 3473 N N . ALA A 1 427 ? -24.207 -24.633 -42.281 1.00 80.94 427 ALA A N 1
ATOM 3474 C CA . ALA A 1 427 ? -22.779 -24.738 -42.014 1.00 80.94 427 ALA A CA 1
ATOM 3475 C C . ALA A 1 427 ? -22.036 -25.368 -43.206 1.00 80.94 427 ALA A C 1
ATOM 3477 O O . ALA A 1 427 ? -22.182 -26.553 -43.508 1.00 80.94 427 ALA A O 1
ATOM 3478 N N . LYS A 1 428 ? -21.180 -24.584 -43.870 1.00 82.31 428 LYS A N 1
ATOM 3479 C CA . LYS A 1 428 ? -20.308 -25.067 -44.958 1.00 82.31 428 LYS A CA 1
ATOM 3480 C C . LYS A 1 428 ? -18.968 -25.552 -44.403 1.00 82.31 428 LYS A C 1
ATOM 3482 O O . LYS A 1 428 ? -18.546 -25.106 -43.337 1.00 82.31 428 LYS A O 1
ATOM 3487 N N . PHE A 1 429 ? -18.251 -26.406 -45.128 1.00 82.56 429 PHE A N 1
ATOM 3488 C CA . PHE A 1 429 ? -16.873 -26.787 -44.783 1.00 82.56 429 PHE A CA 1
ATOM 3489 C C . PHE A 1 429 ? -15.884 -25.658 -45.114 1.00 82.56 429 PHE A C 1
ATOM 3491 O O . PHE A 1 429 ? -16.090 -24.938 -46.088 1.00 82.56 429 PHE A O 1
ATOM 3498 N N . CYS A 1 430 ? -14.878 -25.426 -44.266 1.00 79.94 430 CYS A N 1
ATOM 3499 C CA . CYS A 1 430 ? -13.797 -24.469 -44.525 1.00 79.94 430 CYS A CA 1
ATOM 3500 C C . CYS A 1 430 ? -12.487 -25.217 -44.770 1.00 79.94 430 CYS A C 1
ATOM 3502 O O . CYS A 1 430 ? -12.069 -25.985 -43.908 1.00 79.94 430 CYS A O 1
ATOM 3504 N N . THR A 1 431 ? -11.816 -24.952 -45.888 1.00 77.69 431 THR A N 1
ATOM 3505 C CA . THR A 1 431 ? -10.515 -25.555 -46.210 1.00 77.69 431 THR A CA 1
ATOM 3506 C C . THR A 1 431 ? -9.415 -25.085 -45.259 1.00 77.69 431 THR A C 1
ATOM 3508 O O . THR A 1 431 ? -8.686 -25.925 -44.744 1.00 77.69 431 THR A O 1
ATOM 3511 N N . SER A 1 432 ? -9.354 -23.789 -44.931 1.00 73.44 432 SER A N 1
ATOM 3512 C CA . SER A 1 432 ? -8.318 -23.239 -44.038 1.00 73.44 432 SER A CA 1
ATOM 3513 C C . SER A 1 432 ? -8.516 -23.621 -42.560 1.00 73.44 432 SER A C 1
ATOM 3515 O O . SER A 1 432 ? -7.546 -23.701 -41.814 1.00 73.44 432 SER A O 1
ATOM 3517 N N . CYS A 1 433 ? -9.754 -23.898 -42.114 1.00 73.31 433 CYS A N 1
ATOM 3518 C CA . CYS A 1 433 ? -10.022 -24.337 -40.730 1.00 73.31 433 CYS A CA 1
ATOM 3519 C C . CYS A 1 433 ? -10.148 -25.859 -40.559 1.00 73.31 433 CYS A C 1
ATOM 3521 O O . CYS A 1 433 ? -10.147 -26.328 -39.426 1.00 73.31 433 CYS A O 1
ATOM 3523 N N . GLY A 1 434 ? -10.316 -26.626 -41.640 1.00 72.75 434 GLY A N 1
ATOM 3524 C CA . GLY A 1 434 ? -10.423 -28.089 -41.594 1.00 72.75 434 GLY A CA 1
ATOM 3525 C C . GLY A 1 434 ? -11.716 -28.657 -40.984 1.00 72.75 434 GLY A C 1
ATOM 3526 O O . GLY A 1 434 ? -11.830 -29.872 -40.849 1.00 72.75 434 GLY A O 1
ATOM 3527 N N . GLU A 1 435 ? -12.701 -27.820 -40.641 1.00 79.81 435 GLU A N 1
ATOM 3528 C CA . GLU A 1 435 ? -13.995 -28.227 -40.069 1.00 79.81 435 GLU A CA 1
ATOM 3529 C C . GLU A 1 435 ? -15.172 -27.467 -40.721 1.00 79.81 435 GLU A C 1
ATOM 3531 O O . GLU A 1 435 ? -14.997 -26.460 -41.426 1.00 79.81 435 GLU A O 1
ATOM 3536 N N . LYS A 1 436 ? -16.409 -27.945 -40.500 1.00 83.44 436 LYS A N 1
ATOM 3537 C CA . LYS A 1 436 ? -17.610 -27.154 -40.815 1.00 83.44 436 LYS A CA 1
ATOM 3538 C C . LYS A 1 436 ? -17.611 -25.919 -39.925 1.00 83.44 436 LYS A C 1
ATOM 3540 O O . LYS A 1 436 ? -17.294 -26.023 -38.749 1.00 83.44 436 LYS A O 1
ATOM 3545 N N . THR A 1 437 ? -17.935 -24.759 -40.488 1.00 85.00 437 THR A N 1
ATOM 3546 C CA . THR A 1 437 ? -18.007 -23.485 -39.756 1.00 85.00 437 THR A CA 1
ATOM 3547 C C . THR A 1 437 ? -19.128 -22.621 -40.326 1.00 85.00 437 THR A C 1
ATOM 3549 O O . THR A 1 437 ? -19.287 -22.525 -41.551 1.00 85.00 437 THR A O 1
ATOM 3552 N N . VAL A 1 438 ? -19.913 -22.001 -39.439 1.00 84.44 438 VAL A N 1
ATOM 3553 C CA . VAL A 1 438 ? -20.983 -21.050 -39.797 1.00 84.44 438 VAL A CA 1
ATOM 3554 C C . VAL A 1 438 ? -20.414 -19.636 -39.875 1.00 84.44 438 VAL A C 1
ATOM 3556 O O . VAL A 1 438 ? -20.685 -18.913 -40.837 1.00 84.44 438 VAL A O 1
ATOM 3559 N N . ILE A 1 439 ? -19.582 -19.290 -38.891 1.00 83.06 439 ILE A N 1
ATOM 3560 C CA . ILE A 1 439 ? -18.858 -18.024 -38.777 1.00 83.06 439 ILE A CA 1
ATOM 3561 C C . ILE A 1 439 ? -17.385 -18.354 -38.991 1.00 83.06 439 ILE A C 1
ATOM 3563 O O . ILE A 1 439 ? -16.835 -19.209 -38.300 1.00 83.06 439 ILE A O 1
ATOM 3567 N N . CYS A 1 440 ? -16.754 -17.759 -39.998 1.00 82.81 440 CYS A N 1
ATOM 3568 C CA . CYS A 1 440 ? -15.347 -18.009 -40.286 1.00 82.81 440 CYS A CA 1
ATOM 3569 C C . CYS A 1 440 ? -14.756 -16.828 -41.055 1.00 82.81 440 CYS A C 1
ATOM 3571 O O . CYS A 1 440 ? -15.283 -16.528 -42.127 1.00 82.81 440 CYS A O 1
ATOM 3573 N N . PRO A 1 441 ? -13.662 -16.210 -40.575 1.00 79.06 441 PRO A N 1
ATOM 3574 C CA . PRO A 1 441 ? -13.016 -15.091 -41.265 1.00 79.06 441 PRO A CA 1
ATOM 3575 C C . PRO A 1 441 ? -12.631 -15.432 -42.709 1.00 79.06 441 PRO A C 1
ATOM 3577 O O . PRO A 1 441 ? -12.858 -14.638 -43.608 1.00 79.06 441 PRO A O 1
ATOM 3580 N N . HIS A 1 442 ? -12.197 -16.671 -42.964 1.00 74.44 442 HIS A N 1
ATOM 3581 C CA . HIS A 1 442 ? -11.853 -17.158 -44.309 1.00 74.44 442 HIS A CA 1
ATOM 3582 C C . HIS A 1 442 ? -13.038 -17.246 -45.279 1.00 74.44 442 HIS A C 1
ATOM 3584 O O . HIS A 1 442 ? -12.847 -17.380 -46.482 1.00 74.44 442 HIS A O 1
ATOM 3590 N N . LYS A 1 443 ? -14.275 -17.237 -44.766 1.00 75.12 443 LYS A N 1
ATOM 3591 C CA . LYS A 1 443 ? -15.502 -17.300 -45.577 1.00 75.12 443 LYS A CA 1
ATOM 3592 C C . LYS A 1 443 ? -16.261 -15.982 -45.619 1.00 75.12 443 LYS A C 1
ATOM 3594 O O . LYS A 1 443 ? -17.168 -15.842 -46.438 1.00 75.12 443 LYS A O 1
ATOM 3599 N N . LEU A 1 444 ? -15.974 -15.071 -44.696 1.00 69.12 444 LEU A N 1
ATOM 3600 C CA . LEU A 1 444 ? -16.689 -13.812 -44.564 1.00 69.12 444 LEU A CA 1
ATOM 3601 C C . LEU A 1 444 ? -15.988 -12.774 -45.440 1.00 69.12 444 LEU A C 1
ATOM 3603 O O . LEU A 1 444 ? -15.115 -12.045 -44.988 1.00 69.12 444 LEU A O 1
ATOM 3607 N N . ALA A 1 445 ? -16.376 -12.731 -46.713 1.00 58.06 445 ALA A N 1
ATOM 3608 C CA . ALA A 1 445 ? -16.026 -11.631 -47.599 1.00 58.06 445 ALA A CA 1
ATOM 3609 C C . ALA A 1 445 ? -16.849 -10.395 -47.194 1.00 58.06 445 ALA A C 1
ATOM 3611 O O . ALA A 1 445 ? -18.004 -10.269 -47.588 1.00 58.06 445 ALA A O 1
ATOM 3612 N N . SER A 1 446 ? -16.263 -9.550 -46.343 1.00 54.28 446 SER A N 1
ATOM 3613 C CA . SER A 1 446 ? -16.578 -8.125 -46.138 1.00 54.28 446 SER A CA 1
ATOM 3614 C C . SER A 1 446 ? -18.064 -7.724 -46.194 1.00 54.28 446 SER A C 1
ATOM 3616 O O . SER A 1 446 ? -18.427 -6.793 -46.911 1.00 54.28 446 SER A O 1
ATOM 3618 N N . GLY A 1 447 ? -18.939 -8.416 -45.462 1.00 60.66 447 GLY A N 1
ATOM 3619 C CA . GLY A 1 447 ? -20.358 -8.066 -45.404 1.00 60.66 447 GLY A CA 1
ATOM 3620 C C . GLY A 1 447 ? -21.108 -8.748 -44.264 1.00 60.66 447 GLY A C 1
ATOM 3621 O O . GLY A 1 447 ? -20.769 -9.863 -43.856 1.00 60.66 447 GLY A O 1
ATOM 3622 N N . ASP A 1 448 ? -22.146 -8.072 -43.771 1.00 70.38 448 ASP A N 1
ATOM 3623 C CA . ASP A 1 448 ? -23.014 -8.563 -42.703 1.00 70.38 448 ASP A CA 1
ATOM 3624 C C . ASP A 1 448 ? -23.796 -9.796 -43.164 1.00 70.38 448 ASP A C 1
ATOM 3626 O O . ASP A 1 448 ? -24.543 -9.769 -44.146 1.00 70.38 448 ASP A O 1
ATOM 3630 N N . LYS A 1 449 ? -23.640 -10.907 -42.438 1.00 73.12 449 LYS A N 1
ATOM 3631 C CA . LYS A 1 449 ? -24.339 -12.160 -42.729 1.00 73.12 449 LYS A CA 1
ATOM 3632 C C . LYS A 1 449 ? -25.447 -12.392 -41.709 1.00 73.12 449 LYS A C 1
ATOM 3634 O O . LYS A 1 449 ? -25.189 -12.801 -40.580 1.00 73.12 449 LYS A O 1
ATOM 3639 N N . VAL A 1 450 ? -26.692 -12.189 -42.131 1.00 77.94 450 VAL A N 1
ATOM 3640 C CA . VAL A 1 450 ? -27.874 -12.486 -41.311 1.00 77.94 450 VAL A CA 1
ATOM 3641 C C . VAL A 1 450 ? -28.132 -13.996 -41.312 1.00 77.94 450 VAL A C 1
ATOM 3643 O O . VAL A 1 450 ? -28.308 -14.605 -42.368 1.00 77.94 450 VAL A O 1
ATOM 3646 N N . VAL A 1 451 ? -28.148 -14.612 -40.127 1.00 79.25 451 VAL A N 1
ATOM 3647 C CA . VAL A 1 451 ? -28.433 -16.043 -39.939 1.00 79.25 451 VAL A CA 1
ATOM 3648 C C . VAL A 1 451 ? -29.866 -16.205 -39.432 1.00 79.25 451 VAL A C 1
ATOM 3650 O O . VAL A 1 451 ? -30.191 -15.755 -38.337 1.00 79.25 451 VAL A O 1
ATOM 3653 N N . ILE A 1 452 ? -30.729 -16.852 -40.221 1.00 81.19 452 ILE A N 1
ATOM 3654 C CA . ILE A 1 452 ? -32.137 -17.073 -39.862 1.00 81.19 452 ILE A CA 1
ATOM 3655 C C . ILE A 1 452 ? -32.246 -18.343 -39.014 1.00 81.19 452 ILE A C 1
ATOM 3657 O O . ILE A 1 452 ? -31.953 -19.443 -39.479 1.00 81.19 452 ILE A O 1
ATOM 3661 N N . LEU A 1 453 ? -32.672 -18.199 -37.759 1.00 81.75 453 LEU A N 1
ATOM 3662 C CA . LEU A 1 453 ? -32.872 -19.334 -36.857 1.00 81.75 453 LEU A CA 1
ATOM 3663 C C . LEU A 1 453 ? -34.188 -20.078 -37.178 1.00 81.75 453 LEU A C 1
ATOM 3665 O O . LEU A 1 453 ? -35.167 -19.445 -37.575 1.00 81.75 453 LEU A O 1
ATOM 3669 N N . PRO A 1 454 ? -34.258 -21.411 -36.981 1.00 81.50 454 PRO A N 1
ATOM 3670 C CA . PRO A 1 454 ? -35.496 -22.172 -37.144 1.00 81.50 454 PRO A CA 1
ATOM 3671 C C . PRO A 1 454 ? -36.613 -21.670 -36.216 1.00 81.50 454 PRO A C 1
ATOM 3673 O O . PRO A 1 454 ? -36.350 -21.323 -35.067 1.00 81.50 454 PRO A O 1
ATOM 3676 N N . HIS A 1 455 ? -37.869 -21.727 -36.676 1.00 74.00 455 HIS A N 1
ATOM 3677 C CA . HIS A 1 455 ? -39.040 -21.156 -35.984 1.00 74.00 455 HIS A CA 1
ATOM 3678 C C . HIS A 1 455 ? -39.300 -21.675 -34.551 1.00 74.00 455 HIS A C 1
ATOM 3680 O O . HIS A 1 455 ? -39.987 -21.002 -33.793 1.00 74.00 455 HIS A O 1
ATOM 3686 N N . ASN A 1 456 ? -38.723 -22.818 -34.156 1.00 80.12 456 ASN A N 1
ATOM 3687 C CA . ASN A 1 456 ? -38.854 -23.408 -32.812 1.00 80.12 456 ASN A CA 1
ATOM 3688 C C . ASN A 1 456 ? -37.515 -23.449 -32.047 1.00 80.12 456 ASN A C 1
ATOM 3690 O O . ASN A 1 456 ? -37.282 -24.340 -31.228 1.00 80.12 456 ASN A O 1
ATOM 3694 N N . CYS A 1 457 ? -36.589 -22.538 -32.353 1.00 81.50 457 CYS A N 1
ATOM 3695 C CA . CYS A 1 457 ? -35.300 -22.471 -31.674 1.00 81.50 457 CYS A CA 1
ATOM 3696 C C . CYS A 1 457 ? -35.465 -21.908 -30.255 1.00 81.50 457 CYS A C 1
ATOM 3698 O O . CYS A 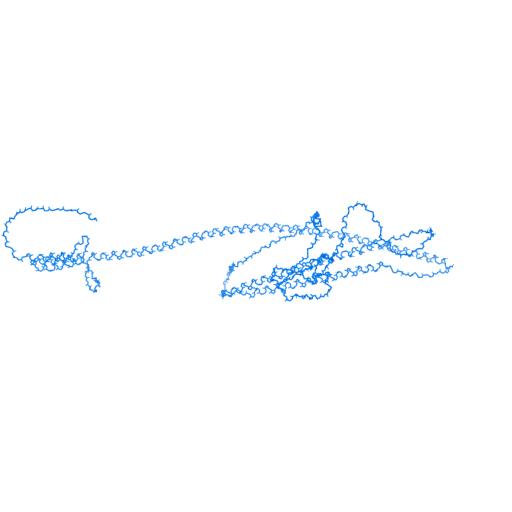1 457 ? -35.822 -20.749 -30.078 1.00 81.50 457 CYS A O 1
ATOM 3700 N N . SER A 1 458 ? -35.171 -22.731 -29.249 1.00 84.38 458 SER A N 1
ATOM 3701 C CA . SER A 1 458 ? -35.201 -22.342 -27.834 1.00 84.38 458 SER A CA 1
ATOM 3702 C C . SER A 1 458 ? -33.840 -21.868 -27.320 1.00 84.38 458 SER A C 1
ATOM 3704 O O . SER A 1 458 ? -33.784 -20.933 -26.534 1.00 84.38 458 SER A O 1
ATOM 3706 N N . HIS A 1 459 ? -32.745 -22.507 -27.752 1.00 87.12 459 HIS A N 1
ATOM 3707 C CA . HIS A 1 459 ? -31.385 -22.190 -27.310 1.00 87.12 459 HIS A CA 1
ATOM 3708 C C . HIS A 1 459 ? -30.406 -22.298 -28.474 1.00 87.12 459 HIS A C 1
ATOM 3710 O O . HIS A 1 459 ? -30.550 -23.158 -29.347 1.00 87.12 459 HIS A O 1
ATOM 3716 N N . VAL A 1 460 ? -29.384 -21.450 -28.444 1.00 88.12 460 VAL A N 1
ATOM 3717 C CA . VAL A 1 460 ? -28.300 -21.420 -29.422 1.00 88.12 460 VAL A CA 1
ATOM 3718 C C . VAL A 1 460 ? -26.989 -21.673 -28.689 1.00 88.12 460 VAL A C 1
ATOM 3720 O O . VAL A 1 460 ? -26.703 -21.029 -27.683 1.00 88.12 460 VAL A O 1
ATOM 3723 N N . LYS A 1 461 ? -26.189 -22.614 -29.187 1.00 88.12 461 LYS A N 1
ATOM 3724 C CA . LYS A 1 461 ? -24.848 -22.900 -28.674 1.00 88.12 461 LYS A CA 1
ATOM 3725 C C . LYS A 1 461 ? -23.828 -22.612 -29.761 1.00 88.12 461 LYS A C 1
ATOM 3727 O O . LYS A 1 461 ? -23.930 -23.135 -30.867 1.00 88.12 461 LYS A O 1
ATOM 3732 N N . ILE A 1 462 ? -22.830 -21.808 -29.425 1.00 88.88 462 ILE A N 1
ATOM 3733 C CA . ILE A 1 462 ? -21.702 -21.505 -30.300 1.00 88.88 462 ILE A CA 1
ATOM 3734 C C . ILE A 1 462 ? -20.505 -22.289 -29.772 1.00 88.88 462 ILE A C 1
ATOM 3736 O O . ILE A 1 462 ? -20.126 -22.128 -28.613 1.00 88.88 462 ILE A O 1
ATOM 3740 N N . SER A 1 463 ? -19.923 -23.162 -30.593 1.00 82.69 463 SER A N 1
ATOM 3741 C CA . SER A 1 463 ? -18.685 -23.861 -30.241 1.00 82.69 463 SER A CA 1
ATOM 3742 C C . SER A 1 463 ? -17.582 -23.524 -31.226 1.00 82.69 463 SER A C 1
ATOM 3744 O O . SER A 1 463 ? -17.807 -23.425 -32.431 1.00 82.69 463 SER A O 1
ATOM 3746 N N . ARG A 1 464 ? -16.362 -23.391 -30.716 1.00 78.62 464 ARG A N 1
ATOM 3747 C CA . ARG A 1 464 ? -15.187 -23.239 -31.568 1.00 78.62 464 ARG A CA 1
ATOM 3748 C C . ARG A 1 464 ? -14.780 -24.600 -32.148 1.00 78.62 464 ARG A C 1
ATOM 3750 O O . ARG A 1 464 ? -14.920 -25.604 -31.441 1.00 78.62 464 ARG A O 1
ATOM 3757 N N . PRO A 1 465 ? -14.316 -24.649 -33.406 1.00 68.31 465 PRO A N 1
ATOM 3758 C CA . PRO A 1 465 ? -13.717 -25.847 -33.971 1.00 68.31 465 PRO A CA 1
ATOM 3759 C C . PRO A 1 465 ? -12.449 -26.220 -33.193 1.00 68.31 465 PRO A C 1
ATOM 3761 O O . PRO A 1 465 ? -11.782 -25.351 -32.617 1.00 68.31 465 PRO A O 1
ATOM 3764 N N . LYS A 1 466 ? -12.118 -27.513 -33.132 1.00 60.03 466 LYS A N 1
ATOM 3765 C CA . LYS A 1 466 ? -10.920 -27.969 -32.414 1.00 60.03 466 LYS A CA 1
ATOM 3766 C C . LYS A 1 466 ? -9.695 -27.674 -33.273 1.00 60.03 466 LYS A C 1
ATOM 3768 O O . LYS A 1 466 ? -9.388 -28.412 -34.204 1.00 60.03 466 LYS A O 1
ATOM 3773 N N . VAL A 1 467 ? -8.977 -26.600 -32.948 1.00 55.09 467 VAL A N 1
ATOM 3774 C CA . VAL A 1 467 ? -7.709 -26.275 -33.610 1.00 55.09 467 VAL A CA 1
ATOM 3775 C C . VAL A 1 467 ? -6.720 -27.414 -33.341 1.00 55.09 467 VAL A C 1
ATOM 3777 O O . VAL A 1 467 ? -6.327 -27.652 -32.199 1.00 55.09 467 VAL A O 1
ATOM 3780 N N . ARG A 1 468 ? -6.342 -28.155 -34.388 1.00 50.34 468 ARG A N 1
ATOM 3781 C CA . ARG A 1 468 ? -5.263 -29.147 -34.324 1.00 50.34 468 ARG A CA 1
ATOM 3782 C C . ARG A 1 468 ? -3.934 -28.403 -34.332 1.00 50.34 468 ARG A C 1
ATOM 3784 O O . ARG A 1 468 ? -3.396 -28.100 -35.390 1.00 50.34 468 ARG A O 1
ATOM 3791 N N . ILE A 1 469 ? -3.448 -28.060 -33.147 1.00 53.69 469 ILE A N 1
ATOM 3792 C CA . ILE A 1 469 ? -2.099 -27.525 -32.970 1.00 53.69 469 ILE A CA 1
ATOM 3793 C C . ILE A 1 469 ? -1.159 -28.732 -32.883 1.00 53.69 469 ILE A C 1
ATOM 3795 O O . ILE A 1 469 ? -1.354 -29.594 -32.023 1.00 53.69 469 ILE A O 1
ATOM 3799 N N . ASN A 1 470 ? -0.187 -28.829 -33.796 1.00 47.78 470 ASN A N 1
ATOM 3800 C CA . ASN A 1 470 ? 0.851 -29.860 -33.739 1.00 47.78 470 ASN A CA 1
ATOM 3801 C C . ASN A 1 470 ? 1.654 -29.653 -32.449 1.00 47.78 470 ASN A C 1
ATOM 3803 O O . ASN A 1 470 ? 2.358 -28.656 -32.312 1.00 47.78 470 ASN A O 1
ATOM 3807 N N . LYS A 1 471 ? 1.502 -30.570 -31.487 1.00 49.12 471 LYS A N 1
ATOM 3808 C CA . LYS A 1 471 ? 2.116 -30.466 -30.152 1.00 49.12 471 LYS A CA 1
ATOM 3809 C C . LYS A 1 471 ? 3.646 -30.426 -30.200 1.00 49.12 471 LYS A C 1
ATOM 3811 O O . LYS A 1 471 ? 4.248 -29.761 -29.372 1.00 49.12 471 LYS A O 1
ATOM 3816 N N . GLU A 1 472 ? 4.237 -31.037 -31.220 1.00 50.94 472 GLU A N 1
ATOM 3817 C CA . GLU A 1 472 ? 5.686 -31.074 -31.450 1.00 50.94 472 GLU A CA 1
ATOM 3818 C C . GLU A 1 472 ? 6.294 -29.676 -31.675 1.00 50.94 472 GLU A C 1
ATOM 3820 O O . GLU A 1 472 ? 7.444 -29.450 -31.322 1.00 50.94 472 GLU A O 1
ATOM 3825 N N . LEU A 1 473 ? 5.518 -28.696 -32.166 1.00 51.16 473 LEU A N 1
ATOM 3826 C CA . LEU A 1 473 ? 6.009 -27.321 -32.347 1.00 51.16 473 LEU A CA 1
ATOM 3827 C C . LEU A 1 473 ? 6.145 -26.542 -31.037 1.00 51.16 473 LEU A C 1
ATOM 3829 O O . LEU A 1 473 ? 6.962 -25.633 -30.937 1.00 51.16 473 LEU A O 1
ATOM 3833 N N . ILE A 1 474 ? 5.311 -26.865 -30.050 1.00 53.28 474 ILE A N 1
ATOM 3834 C CA . ILE A 1 474 ? 5.295 -26.162 -28.764 1.00 53.28 474 ILE A CA 1
ATOM 3835 C C . ILE A 1 474 ? 6.488 -26.612 -27.917 1.00 53.28 474 ILE A C 1
ATOM 3837 O O . ILE A 1 474 ? 7.123 -25.777 -27.278 1.00 53.28 474 ILE A O 1
ATOM 3841 N N . ASP A 1 475 ? 6.835 -27.899 -27.971 1.00 48.53 475 ASP A N 1
ATOM 3842 C CA . ASP A 1 475 ? 7.969 -28.444 -27.221 1.00 48.53 475 ASP A CA 1
ATOM 3843 C C . ASP A 1 475 ? 9.311 -27.911 -27.752 1.00 48.53 475 ASP A C 1
ATOM 3845 O O . ASP A 1 475 ? 10.199 -27.608 -26.961 1.00 48.53 475 ASP A O 1
ATOM 3849 N N . VAL A 1 476 ? 9.437 -27.672 -29.064 1.00 52.06 476 VAL A N 1
ATOM 3850 C CA . VAL A 1 476 ? 10.635 -27.044 -29.654 1.00 52.06 476 VAL A CA 1
ATOM 3851 C C . VAL A 1 476 ? 10.786 -25.586 -29.201 1.00 52.06 476 VAL A C 1
ATOM 3853 O O . VAL A 1 476 ? 11.868 -25.199 -28.767 1.00 52.06 476 VAL A O 1
ATOM 3856 N N . ILE A 1 477 ? 9.701 -24.802 -29.193 1.00 53.88 477 ILE A N 1
ATOM 3857 C CA . ILE A 1 477 ? 9.715 -23.405 -28.714 1.00 53.88 477 ILE A CA 1
ATOM 3858 C C . ILE A 1 477 ? 10.015 -23.328 -27.207 1.00 53.88 477 ILE A C 1
ATOM 3860 O O . ILE A 1 477 ? 10.718 -22.422 -26.771 1.00 53.88 477 ILE A O 1
ATOM 3864 N N . LEU A 1 478 ? 9.534 -24.288 -26.411 1.00 51.69 478 LEU A N 1
ATOM 3865 C CA . LEU A 1 478 ? 9.799 -24.354 -24.966 1.00 51.69 478 LEU A CA 1
ATOM 3866 C C . LEU A 1 478 ? 11.190 -24.910 -24.613 1.00 51.69 478 LEU A C 1
ATOM 3868 O O . LEU A 1 478 ? 11.632 -24.747 -23.478 1.00 51.69 478 LEU A O 1
ATOM 3872 N N . SER A 1 479 ? 11.873 -25.568 -25.554 1.00 42.34 479 SER A N 1
ATOM 3873 C CA . SER A 1 479 ? 13.178 -26.213 -25.336 1.00 42.34 479 SER A CA 1
ATOM 3874 C C . SER A 1 479 ? 14.397 -25.408 -25.811 1.00 42.34 479 SER A C 1
ATOM 3876 O O . SER A 1 479 ? 15.527 -25.839 -25.581 1.00 42.34 479 SER A O 1
ATOM 3878 N N . SER A 1 480 ? 14.210 -24.238 -26.434 1.00 34.50 480 SER A N 1
ATOM 3879 C CA . SER A 1 480 ? 15.333 -23.374 -26.820 1.00 34.50 480 SER A CA 1
ATOM 3880 C C . SER A 1 480 ? 15.947 -22.703 -25.581 1.00 34.50 480 SER A C 1
ATOM 3882 O O . SER A 1 480 ? 15.236 -21.990 -24.871 1.00 34.50 480 SER A O 1
ATOM 3884 N N . PRO A 1 481 ? 17.252 -22.876 -25.300 1.00 40.72 481 PRO A N 1
ATOM 3885 C CA . PRO A 1 481 ? 17.905 -22.194 -24.192 1.00 40.72 481 PRO A CA 1
ATOM 3886 C C . PRO A 1 481 ? 18.049 -20.703 -24.518 1.00 40.72 481 PRO A C 1
ATOM 3888 O O . PRO A 1 481 ? 18.681 -20.328 -25.505 1.00 40.72 481 PRO A O 1
ATOM 3891 N N . GLU A 1 482 ? 17.458 -19.848 -23.686 1.00 34.91 482 GLU A N 1
ATOM 3892 C CA . GLU A 1 482 ? 17.594 -18.392 -23.781 1.00 34.91 482 GLU A CA 1
ATOM 3893 C C . GLU A 1 482 ? 19.075 -17.963 -23.691 1.00 34.91 482 GLU A C 1
ATOM 3895 O O . GLU A 1 482 ? 19.797 -18.416 -22.791 1.00 34.91 482 GLU A O 1
ATOM 3900 N N . PRO A 1 483 ? 19.560 -17.046 -24.552 1.00 37.88 483 PRO A N 1
ATOM 3901 C CA . PRO A 1 483 ? 20.763 -16.294 -24.245 1.00 37.88 483 PRO A CA 1
ATOM 3902 C C . PRO A 1 483 ? 20.443 -15.340 -23.089 1.00 37.88 483 PRO A C 1
ATOM 3904 O O . PRO A 1 483 ? 19.477 -14.581 -23.127 1.00 37.88 483 PRO A O 1
ATOM 3907 N N . LYS A 1 484 ? 21.263 -15.396 -22.038 1.00 37.03 484 LYS A N 1
ATOM 3908 C CA . LYS A 1 484 ? 21.158 -14.555 -20.841 1.00 37.03 484 LYS A CA 1
ATOM 3909 C C . LYS A 1 484 ? 21.266 -13.072 -21.213 1.00 37.03 484 LYS A C 1
ATOM 3911 O O . LYS A 1 484 ? 22.368 -12.540 -21.300 1.00 37.03 484 LYS A O 1
ATOM 3916 N N . ALA A 1 485 ? 20.127 -12.408 -21.362 1.00 33.81 485 ALA A N 1
ATOM 3917 C CA . ALA A 1 485 ? 20.000 -10.964 -21.242 1.00 33.81 485 ALA A CA 1
ATOM 3918 C C . ALA A 1 485 ? 19.176 -10.691 -19.980 1.00 33.81 485 ALA A C 1
ATOM 3920 O O . ALA A 1 485 ? 17.974 -10.942 -19.930 1.00 33.81 485 ALA A O 1
ATOM 3921 N N . GLN A 1 486 ? 19.848 -10.245 -18.919 1.00 37.94 486 GLN A N 1
ATOM 3922 C CA . GLN A 1 486 ? 19.184 -9.770 -17.712 1.00 37.94 486 GLN A CA 1
ATOM 3923 C C . GLN A 1 486 ? 18.520 -8.428 -18.022 1.00 37.94 486 GLN A C 1
ATOM 3925 O O . GLN A 1 486 ? 19.192 -7.406 -18.109 1.00 37.94 486 GLN A O 1
ATOM 3930 N N . VAL A 1 487 ? 17.197 -8.432 -18.158 1.00 29.42 487 VAL A N 1
ATOM 3931 C CA . VAL A 1 487 ? 16.375 -7.231 -17.997 1.00 29.42 487 VAL A CA 1
ATOM 3932 C C . VAL A 1 487 ? 15.505 -7.470 -16.773 1.00 29.42 487 VAL A C 1
ATOM 3934 O O . VAL A 1 487 ? 14.579 -8.278 -16.789 1.00 29.42 487 VAL A O 1
ATOM 3937 N N . SER A 1 488 ? 15.856 -6.810 -15.672 1.00 31.55 488 SER A N 1
ATOM 3938 C CA . SER A 1 488 ? 15.068 -6.838 -14.446 1.00 31.55 488 SER A CA 1
ATOM 3939 C C . SER A 1 488 ? 13.889 -5.877 -14.621 1.00 31.55 488 SER A C 1
ATOM 3941 O O . SER A 1 488 ? 14.084 -4.663 -14.649 1.00 31.55 488 SER A O 1
ATOM 3943 N N . TYR A 1 489 ? 12.673 -6.406 -14.741 1.00 27.72 489 TYR A N 1
ATOM 3944 C CA . TYR A 1 489 ? 11.459 -5.636 -14.484 1.00 27.72 489 TYR A CA 1
ATOM 3945 C C . TYR A 1 489 ? 10.882 -6.062 -13.140 1.00 27.72 489 TYR A C 1
ATOM 3947 O O . TYR A 1 489 ? 10.569 -7.227 -12.894 1.00 27.72 489 TYR A O 1
ATOM 3955 N N . CYS A 1 490 ? 10.782 -5.083 -12.253 1.00 29.08 490 CYS A N 1
ATOM 3956 C CA . CYS A 1 490 ? 10.258 -5.212 -10.911 1.00 29.08 490 CYS A CA 1
ATOM 3957 C C . CYS A 1 490 ? 8.770 -5.582 -10.955 1.00 29.08 490 CYS A C 1
ATOM 3959 O O . CYS A 1 490 ? 7.929 -4.772 -11.337 1.00 29.08 490 CYS A O 1
ATOM 3961 N N . HIS A 1 491 ? 8.436 -6.781 -10.483 1.00 30.33 491 HIS A N 1
ATOM 3962 C CA . HIS A 1 491 ? 7.106 -7.067 -9.959 1.00 30.33 491 HIS A CA 1
ATOM 3963 C C . HIS A 1 491 ? 6.911 -6.274 -8.657 1.00 30.33 491 HIS A C 1
ATOM 3965 O O . HIS A 1 491 ? 7.358 -6.686 -7.586 1.00 30.33 491 HIS A O 1
ATOM 3971 N N . SER A 1 492 ? 6.243 -5.126 -8.730 1.00 31.59 492 SER A N 1
ATOM 3972 C CA . SER A 1 492 ? 5.592 -4.521 -7.568 1.00 31.59 492 SER A CA 1
ATOM 3973 C C . SER A 1 492 ? 4.248 -5.212 -7.353 1.00 31.59 492 SER A C 1
ATOM 3975 O O . SER A 1 492 ? 3.332 -5.138 -8.169 1.00 31.59 492 SER A O 1
ATOM 3977 N N . ASN A 1 493 ? 4.167 -5.926 -6.234 1.00 30.30 493 ASN A N 1
ATOM 3978 C CA . ASN A 1 493 ? 2.961 -6.554 -5.722 1.00 30.30 493 ASN A CA 1
ATOM 3979 C C . ASN A 1 493 ? 1.833 -5.525 -5.558 1.00 30.30 493 ASN A C 1
ATOM 3981 O O . ASN A 1 493 ? 1.978 -4.548 -4.825 1.00 30.30 493 ASN A O 1
ATOM 3985 N N . LEU A 1 494 ? 0.694 -5.806 -6.191 1.00 28.33 494 LEU A N 1
ATOM 3986 C CA . LEU A 1 494 ? -0.610 -5.279 -5.805 1.00 28.33 494 LEU A CA 1
ATOM 3987 C C . LEU A 1 494 ? -0.927 -5.765 -4.385 1.00 28.33 494 LEU A C 1
ATOM 3989 O O . LEU A 1 494 ? -1.266 -6.929 -4.174 1.00 28.33 494 LEU A O 1
ATOM 3993 N N . SER A 1 495 ? -0.826 -4.874 -3.402 1.00 28.03 495 SER A N 1
ATOM 3994 C CA . SER A 1 495 ? -1.546 -5.014 -2.143 1.00 28.03 495 SER A CA 1
ATOM 3995 C C . SER A 1 495 ? -2.903 -4.326 -2.295 1.00 28.03 495 SER A C 1
ATOM 3997 O O . SER A 1 495 ? -3.011 -3.103 -2.331 1.00 28.03 495 SER A O 1
ATOM 3999 N N . VAL A 1 496 ? -3.965 -5.129 -2.380 1.00 28.70 496 VAL A N 1
ATOM 4000 C CA . VAL A 1 496 ? -5.340 -4.659 -2.181 1.00 28.70 496 VAL A CA 1
ATOM 4001 C C . VAL A 1 496 ? -5.479 -4.297 -0.702 1.00 28.70 496 VAL A C 1
ATOM 4003 O O . VAL A 1 496 ? -5.770 -5.141 0.145 1.00 28.70 496 VAL A O 1
ATOM 4006 N N . VAL A 1 497 ? -5.206 -3.038 -0.364 1.00 26.27 497 VAL A N 1
ATOM 4007 C CA . VAL A 1 497 ? -5.487 -2.488 0.963 1.00 26.27 497 VAL A CA 1
ATOM 4008 C C . VAL A 1 497 ? -6.946 -2.045 0.974 1.00 26.27 497 VAL A C 1
ATOM 4010 O O . VAL A 1 497 ? -7.268 -0.930 0.576 1.00 26.27 497 VAL A O 1
ATOM 4013 N N . ARG A 1 498 ? -7.835 -2.903 1.488 1.00 28.20 498 ARG A N 1
ATOM 4014 C CA . ARG A 1 498 ? -9.142 -2.463 1.998 1.00 28.20 498 ARG A CA 1
ATOM 4015 C C . ARG A 1 498 ? -8.897 -1.495 3.159 1.00 28.20 498 ARG A C 1
ATOM 4017 O O . ARG A 1 498 ? -8.711 -1.918 4.300 1.00 28.20 498 ARG A O 1
ATOM 4024 N N . ARG A 1 499 ? -8.849 -0.192 2.876 1.00 29.98 499 ARG A N 1
ATOM 4025 C CA . ARG A 1 499 ? -8.799 0.848 3.908 1.00 29.98 499 ARG A CA 1
ATOM 4026 C C . ARG A 1 499 ? -10.186 0.997 4.525 1.00 29.98 499 ARG A C 1
ATOM 4028 O O . ARG A 1 499 ? -11.016 1.738 4.019 1.00 29.98 499 ARG A O 1
ATOM 4035 N N . ARG A 1 500 ? -10.402 0.361 5.678 1.00 29.45 500 ARG A N 1
ATOM 4036 C CA . ARG A 1 500 ? -11.340 0.898 6.674 1.00 29.45 500 ARG A CA 1
ATOM 4037 C C . ARG A 1 500 ? -10.806 2.265 7.106 1.00 29.45 500 ARG A C 1
ATOM 4039 O O . ARG A 1 500 ? -9.705 2.343 7.655 1.00 29.45 500 ARG A O 1
ATOM 4046 N N . ARG A 1 501 ? -11.545 3.337 6.806 1.00 30.75 501 ARG A N 1
ATOM 4047 C CA . ARG A 1 501 ? -11.232 4.693 7.269 1.00 30.75 501 ARG A CA 1
ATOM 4048 C C . ARG A 1 501 ? -11.309 4.725 8.795 1.00 30.75 501 ARG A C 1
ATOM 4050 O O . ARG A 1 501 ? -12.363 4.520 9.381 1.00 30.75 501 ARG A O 1
ATOM 4057 N N . LEU A 1 502 ? -10.178 4.993 9.433 1.00 35.59 502 LEU A N 1
ATOM 4058 C CA . LEU A 1 502 ? -10.127 5.502 10.797 1.00 35.59 502 LEU A CA 1
ATOM 4059 C C . LEU A 1 502 ? -8.897 6.402 10.870 1.00 35.59 502 LEU A C 1
ATOM 4061 O O . LEU A 1 502 ? -7.772 5.924 11.003 1.00 35.59 502 LEU A O 1
ATOM 4065 N N . LYS A 1 503 ? -9.101 7.710 10.703 1.00 34.41 503 LYS A N 1
ATOM 4066 C CA . LYS A 1 503 ? -8.102 8.715 11.067 1.00 34.41 503 LYS A CA 1
ATOM 4067 C C . LYS A 1 503 ? -8.771 9.890 11.762 1.00 34.41 503 LYS A C 1
ATOM 4069 O O . LYS A 1 503 ? -9.411 10.723 11.136 1.00 34.41 503 LYS A O 1
ATOM 4074 N N . LEU A 1 504 ? -8.536 9.932 13.073 1.00 32.12 504 LEU A N 1
ATOM 4075 C CA . LEU A 1 504 ? -8.421 11.165 13.833 1.00 32.12 504 LEU A CA 1
ATOM 4076 C C . LEU A 1 504 ? -7.372 12.072 13.173 1.00 32.12 504 LEU A C 1
ATOM 4078 O O . LEU A 1 504 ? -6.256 11.628 12.895 1.00 32.12 504 LEU A O 1
ATOM 4082 N N . PHE A 1 505 ? -7.710 13.345 12.994 1.00 28.06 505 PHE A N 1
ATOM 4083 C CA . PHE A 1 505 ? -6.738 14.408 12.767 1.00 28.06 505 PHE A CA 1
ATOM 4084 C C . PHE A 1 505 ? -6.321 15.009 14.113 1.00 28.06 505 PHE A C 1
ATOM 4086 O O . PHE A 1 505 ? -7.152 15.499 14.875 1.00 28.06 505 PHE A O 1
ATOM 4093 N N . THR A 1 506 ? -5.021 15.004 14.403 1.00 29.78 506 THR A N 1
ATOM 4094 C CA . THR A 1 506 ? -4.419 15.809 15.473 1.00 29.78 506 THR A CA 1
ATOM 4095 C C . THR A 1 506 ? -3.913 17.122 14.884 1.00 29.78 506 THR A C 1
ATOM 4097 O O . THR A 1 506 ? -3.026 17.115 14.031 1.00 29.78 506 THR A O 1
ATOM 4100 N N . PHE A 1 507 ? -4.458 18.248 15.346 1.00 27.48 507 PHE A N 1
ATOM 4101 C CA . PHE A 1 507 ? -3.936 19.583 15.054 1.00 27.48 507 PHE A CA 1
ATOM 4102 C C . PHE A 1 507 ? -2.701 19.882 15.917 1.00 27.48 507 PHE A C 1
ATOM 4104 O O . PHE A 1 507 ? -2.777 19.869 17.144 1.00 27.48 507 PHE A O 1
ATOM 4111 N N . SER A 1 508 ? -1.581 20.218 15.275 1.00 27.67 508 SER A N 1
ATOM 4112 C CA . SER A 1 508 ? -0.429 20.848 15.926 1.00 27.67 508 SER A CA 1
ATOM 4113 C C . SER A 1 508 ? -0.706 22.342 16.104 1.00 27.67 508 SER A C 1
ATOM 4115 O O . SER A 1 508 ? -0.666 23.110 15.146 1.00 27.67 508 SER A O 1
ATOM 4117 N N . THR A 1 509 ? -0.997 22.768 17.332 1.00 29.16 509 THR A N 1
ATOM 4118 C CA . THR A 1 509 ? -1.081 24.185 17.703 1.00 29.16 509 THR A CA 1
ATOM 4119 C C . THR A 1 509 ? 0.322 24.783 17.780 1.00 29.16 509 THR A C 1
ATOM 4121 O O . THR A 1 509 ? 1.101 24.441 18.670 1.00 29.16 509 THR A O 1
ATOM 4124 N N . SER A 1 510 ? 0.649 25.692 16.863 1.00 32.94 510 SER A N 1
ATOM 4125 C CA . SER A 1 510 ? 1.844 26.529 16.949 1.00 32.94 510 SER A CA 1
ATOM 4126 C C . SER A 1 510 ? 1.702 27.553 18.081 1.00 32.94 510 SER A C 1
ATOM 4128 O O . SER A 1 510 ? 0.760 28.344 18.113 1.00 32.94 510 SER A O 1
ATOM 4130 N N . SER A 1 511 ? 2.665 27.513 18.997 1.00 35.00 511 SER A N 1
ATOM 4131 C CA . SER A 1 511 ? 2.898 28.441 20.107 1.00 35.00 511 SER A CA 1
ATOM 4132 C C . SER A 1 511 ? 2.999 29.910 19.653 1.00 35.00 511 SER A C 1
ATOM 4134 O O . SER A 1 511 ? 3.695 30.172 18.673 1.00 35.00 511 SER A O 1
ATOM 4136 N N . PRO A 1 512 ? 2.408 30.887 20.369 1.00 38.03 512 PRO A N 1
ATOM 4137 C CA . PRO A 1 512 ? 2.691 32.301 20.144 1.00 38.03 512 PRO A CA 1
ATOM 4138 C C . PRO A 1 512 ? 3.896 32.766 20.982 1.00 38.03 512 PRO A C 1
ATOM 4140 O O . PRO A 1 512 ? 3.950 32.552 22.194 1.00 38.03 512 PRO A O 1
ATOM 4143 N N . GLU A 1 513 ? 4.868 33.416 20.337 1.00 41.16 513 GLU A N 1
ATOM 4144 C CA . GLU A 1 513 ? 5.943 34.164 21.005 1.00 41.16 513 GLU A CA 1
ATOM 4145 C C . GLU A 1 513 ? 5.427 35.478 21.636 1.00 41.16 513 GLU A C 1
ATOM 4147 O O . GLU A 1 513 ? 4.430 36.043 21.175 1.00 41.16 513 GLU A O 1
ATOM 4152 N N . PRO A 1 514 ? 6.096 36.003 22.684 1.00 48.81 514 PRO A N 1
ATOM 4153 C CA . PRO A 1 514 ? 5.605 37.142 23.448 1.00 48.81 514 PRO A CA 1
ATOM 4154 C C . PRO A 1 514 ? 6.048 38.485 22.849 1.00 48.81 514 PRO A C 1
ATOM 4156 O O . PRO A 1 514 ? 7.239 38.764 22.697 1.00 48.81 514 PRO A O 1
ATOM 4159 N N . LEU A 1 515 ? 5.084 39.377 22.607 1.00 40.97 515 LEU A N 1
ATOM 4160 C CA . LEU A 1 515 ? 5.352 40.788 22.330 1.00 40.97 515 LEU A CA 1
ATOM 4161 C C . LEU A 1 515 ? 5.563 41.567 23.634 1.00 40.97 515 LEU A C 1
ATOM 4163 O O . LEU A 1 515 ? 4.704 41.636 24.512 1.00 40.97 515 LEU A O 1
ATOM 4167 N N . LYS A 1 516 ? 6.755 42.158 23.717 1.00 44.66 516 LYS A N 1
ATOM 4168 C CA . LYS A 1 516 ? 7.192 43.155 24.695 1.00 44.66 516 LYS A CA 1
ATOM 4169 C C . LYS A 1 516 ? 6.293 44.394 24.645 1.00 44.66 516 LYS A C 1
ATOM 4171 O O . LYS A 1 516 ? 5.922 44.851 23.569 1.00 44.66 516 LYS A O 1
ATOM 4176 N N . GLY A 1 517 ? 6.010 44.953 25.819 1.00 40.34 517 GLY A N 1
ATOM 4177 C CA . GLY A 1 517 ? 5.269 46.201 25.962 1.00 40.34 517 GLY A CA 1
ATOM 4178 C C . GLY A 1 517 ? 6.036 47.440 25.502 1.00 40.34 517 GLY A C 1
ATOM 4179 O O . GLY A 1 517 ? 7.262 47.449 25.502 1.00 40.34 517 GLY A O 1
ATOM 4180 N N . PHE A 1 518 ? 5.269 48.477 25.170 1.00 36.84 518 PHE A N 1
ATOM 4181 C CA . PHE A 1 518 ? 5.573 49.906 25.290 1.00 36.84 518 PHE A CA 1
ATOM 4182 C C . PHE A 1 518 ? 4.246 50.665 25.112 1.00 36.84 518 PHE A C 1
ATOM 4184 O O . PHE A 1 518 ? 3.570 50.447 24.109 1.00 36.84 518 PHE A O 1
ATOM 4191 N N . GLY A 1 519 ? 3.914 51.555 26.056 1.00 38.53 519 GLY A N 1
ATOM 4192 C CA . GLY A 1 519 ? 2.789 52.500 25.965 1.00 38.53 519 GLY A CA 1
ATOM 4193 C C . GLY A 1 519 ? 1.642 52.199 26.907 1.00 38.53 519 GLY A C 1
ATOM 4194 O O . GLY A 1 519 ? 0.718 51.489 26.463 1.00 38.53 519 GLY A O 1
#

Sequence (519 aa):
MEIRGGGGRKGVGGGGKGRLKRRGRRRRVNRYELLCLDHPIQPGKPNEERVRVAFQVLDDLVPKLGVYTRVFTKIKDDLYGAVYSEDLTTHTDGSIMKIPYFTLMRRIFDERDDKQDILSEQLDEVKRRLFEKHKQLEENQQKILTLDETIEGLNNRIEELDESLTERKSEIVRLEDELREERERSEDMEQRLEGDINDLQDSLDEAHAEIENLSKYKKGYDDLYYAFLDTSEGSETPSKKMRPVISTKRANLINNIEAAQKLEEQIMSVMNTAIEEFDKFMEDHKGELMKIEEKDDLTDAEFEVQEMDIEQADQELEAVQERFRSNVGDITNELQLLNQHATMLKEQLQTLEQNKPTLKRKSNPKMADPSGLQKSDSILSAGLNEEEEEDPDMDPFIPQERVFSKYAAMLYTSNNQGKSFEEFKDAKFCTSCGEKTVICPHKLASGDKVVILPHNCSHVKISRPKVRINKELIDVILSSPEPKAQVSYCHSNLSVVRRRRLKLFTFSTSSPEPLKGFG

pLDDT: mean 71.93, std 23.61, range [26.27, 98.25]

Radius of gyration: 64.64 Å; chains: 1; bounding box: 114×99×201 Å